Protein AF-A0A447JEY5-F1 (afdb_monomer)

Radius of gyration: 88.28 Å; Cα contacts (8 Å, |Δi|>4): 228; chains: 1; bounding box: 137×54×236 Å

Solvent-accessible surface area (backbone atoms only — not comparable to full-atom values): 22508 Å² total; per-residue (Å²): 111,78,73,55,55,55,51,53,52,48,51,55,48,51,41,50,52,52,53,51,53,56,50,55,51,56,51,42,66,71,71,69,75,80,60,79,70,52,61,62,52,50,44,55,50,51,53,52,51,48,54,56,46,54,61,57,48,68,78,42,72,93,42,80,90,49,54,66,63,53,52,51,41,52,53,51,50,42,42,57,62,38,87,86,36,50,58,49,57,52,51,53,50,55,50,52,52,49,53,53,52,52,51,50,52,52,50,53,54,49,53,51,52,50,50,53,51,49,54,51,51,54,50,52,50,50,52,49,51,53,53,49,51,53,50,50,52,51,51,50,54,55,53,50,51,52,53,52,51,52,52,53,50,50,52,50,50,52,50,48,45,46,55,60,47,44,46,59,56,48,49,51,50,50,53,54,50,50,52,41,53,53,38,45,75,72,68,43,78,84,66,80,62,76,70,57,77,91,50,71,70,20,51,50,34,49,52,51,47,52,51,53,52,51,51,54,51,52,50,53,50,51,54,49,52,52,50,52,50,50,52,53,51,51,50,52,51,54,51,49,54,50,49,52,52,51,50,46,49,48,53,48,62,74,42,39,68,60,51,50,48,66,47,46,51,47,49,53,52,33,53,51,28,53,52,52,20,52,54,24,50,78,70,69,36,56,70,62,16,52,55,32,46,54,54,31,52,53,39,52,55,50,50,50,52,53,53,52,51,54,53,60,68,63,50,78,83,66,87,78,62,80,62,38,85,30,55,50,57,60,41,52,51,56,26,49,58,77,37,43,76,61,32,64,78,32,61,42,44,81,46,70,69,90,74,83,48,76,43,62,35,54,61,70,61,52,28,54,53,46,34,53,53,52,51,50,56,53,69,74,37,89,62,65,31,76,46,77,56,86,86,83,90,84,82,84,79,83,92,81,82,77,81,134

Sequence (404 aa):
MQNEQQQVYTLARIENQIVDDLRDRLNELKSGNNDGMLVETHIRYLENLKKTADENIRALDDWPSTITLRQTIDELLEIGMVKNKMPDTMRDYVAAQKALLDASRAREATLGRFRTLLEAQLGSSHQQMQTFNQRLEQIVRVSGGLILVATLLALLLAWGLNHYFIRSRLVKRFTALNQAVVQIGLGRTDSTIPVYGRDELGRIARLLRHTLGQLNMQRRQLEQEVAERKEIEADLRAMQDELIQTAKLAVVGQTMTTLAHEINQPLNALSMYLFTAGRAIEQGQSGQARNTLTKAEGLINRIDAIIRSLRQFTRRAELETPLYPVDLRQTFVAAWELLAMRHQSRQGALSLPTDTVWVSGDEVRIQQVLVNVLANALDACSHDAAIAVTWQTQGRGAGGLYCR

Structure (mmCIF, N/CA/C/O backbone):
data_AF-A0A447JEY5-F1
#
_entry.id   AF-A0A447JEY5-F1
#
loop_
_atom_site.group_PDB
_atom_site.id
_atom_site.type_symbol
_atom_site.label_atom_id
_atom_site.label_alt_id
_atom_site.label_comp_id
_atom_site.label_asym_id
_atom_site.label_entity_id
_atom_site.label_seq_id
_atom_site.pdbx_PDB_ins_code
_atom_site.Cartn_x
_atom_site.Cartn_y
_atom_site.Cartn_z
_atom_site.occupancy
_atom_site.B_iso_or_equiv
_atom_site.auth_seq_id
_atom_site.auth_comp_id
_atom_site.auth_asym_id
_atom_site.auth_atom_id
_atom_site.pdbx_PDB_model_num
ATOM 1 N N . MET A 1 1 ? 64.378 18.469 -160.906 1.00 53.69 1 MET A N 1
ATOM 2 C CA . MET A 1 1 ? 63.462 17.317 -160.775 1.00 53.69 1 MET A CA 1
ATOM 3 C C . MET A 1 1 ? 63.929 16.331 -159.701 1.00 53.69 1 MET A C 1
ATOM 5 O O . MET A 1 1 ? 63.343 16.359 -158.634 1.00 53.69 1 MET A O 1
ATOM 9 N N . GLN A 1 2 ? 64.986 15.519 -159.882 1.00 58.12 2 GLN A N 1
ATOM 10 C CA . GLN A 1 2 ? 65.358 14.503 -158.865 1.00 58.12 2 GLN A CA 1
ATOM 11 C C . GLN A 1 2 ? 65.870 15.079 -157.525 1.00 58.12 2 GLN A C 1
ATOM 13 O O . GLN A 1 2 ? 65.494 14.580 -156.471 1.00 58.12 2 GLN A O 1
ATOM 18 N N . ASN A 1 3 ? 66.665 16.157 -157.549 1.00 61.38 3 ASN A N 1
ATOM 19 C CA . ASN A 1 3 ? 67.211 16.771 -156.325 1.00 61.38 3 ASN A CA 1
ATOM 20 C C . ASN A 1 3 ? 66.146 17.519 -155.487 1.00 61.38 3 ASN A C 1
ATOM 22 O O . ASN A 1 3 ? 66.248 17.596 -154.268 1.00 61.38 3 ASN A O 1
ATOM 26 N N . GLU A 1 4 ? 65.097 18.027 -156.138 1.00 61.97 4 GLU A N 1
ATOM 27 C CA . GLU A 1 4 ? 64.000 18.788 -155.517 1.00 61.97 4 GLU A CA 1
ATOM 28 C C . GLU A 1 4 ? 63.086 17.878 -154.679 1.00 61.97 4 GLU A C 1
ATOM 30 O O . GLU A 1 4 ? 62.807 18.162 -153.516 1.00 61.97 4 GLU A O 1
ATOM 35 N N . GLN A 1 5 ? 62.685 16.724 -155.227 1.00 67.69 5 GLN A N 1
ATOM 36 C CA . GLN A 1 5 ? 61.830 15.764 -154.517 1.00 67.69 5 GLN A CA 1
ATOM 37 C C . GLN A 1 5 ? 62.481 15.231 -153.234 1.00 67.69 5 GLN A C 1
ATOM 39 O O . GLN A 1 5 ? 61.794 15.012 -152.236 1.00 67.69 5 GLN A O 1
ATOM 44 N N . GL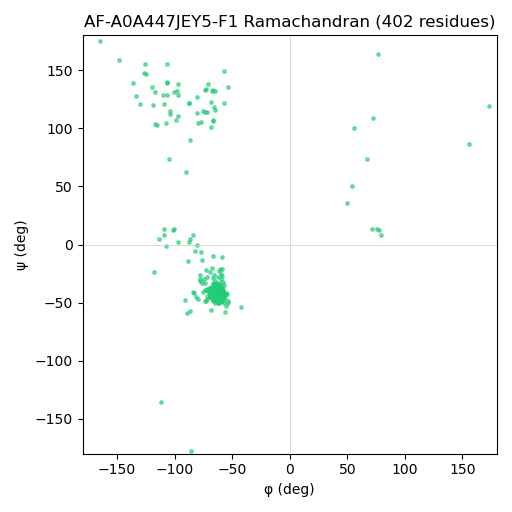N A 1 6 ? 63.804 15.049 -153.240 1.00 71.94 6 GLN A N 1
ATOM 45 C CA . GLN A 1 6 ? 64.536 14.555 -152.077 1.00 71.94 6 GLN A CA 1
ATOM 46 C C . GLN A 1 6 ? 64.562 15.583 -150.934 1.00 71.94 6 GLN A C 1
ATOM 48 O O . GLN A 1 6 ? 64.401 15.214 -149.768 1.00 71.94 6 GLN A O 1
ATOM 53 N N . GLN A 1 7 ? 64.710 16.872 -151.248 1.00 70.25 7 GLN A N 1
ATOM 54 C CA . GLN A 1 7 ? 64.705 17.933 -150.238 1.00 70.25 7 GLN A CA 1
ATOM 55 C C . GLN A 1 7 ? 63.296 18.205 -149.688 1.00 70.25 7 GLN A C 1
ATOM 57 O O . GLN A 1 7 ? 63.142 18.332 -148.475 1.00 70.25 7 GLN A O 1
ATOM 62 N N . VAL A 1 8 ? 62.256 18.175 -150.530 1.00 71.81 8 VAL A N 1
ATOM 63 C CA . VAL A 1 8 ? 60.852 18.280 -150.080 1.00 71.81 8 VAL A CA 1
ATOM 64 C C . VAL A 1 8 ? 60.471 17.123 -149.156 1.00 71.81 8 VAL A C 1
ATOM 66 O O . VAL A 1 8 ? 59.881 17.346 -148.101 1.00 71.81 8 VAL A O 1
ATOM 69 N N . TYR A 1 9 ? 60.862 15.891 -149.496 1.00 77.38 9 TYR A N 1
ATOM 70 C CA . TYR A 1 9 ? 60.647 14.733 -148.626 1.00 77.38 9 TYR A CA 1
ATOM 71 C C . TYR A 1 9 ? 61.371 14.881 -147.280 1.00 77.38 9 TYR A C 1
ATOM 73 O O . TYR A 1 9 ? 60.848 14.483 -146.240 1.00 77.38 9 TYR A O 1
ATOM 81 N N . THR A 1 10 ? 62.563 15.485 -147.285 1.00 76.25 10 THR A N 1
ATOM 82 C CA . THR A 1 10 ? 63.334 15.735 -146.060 1.00 76.25 10 THR A CA 1
ATOM 83 C C . THR A 1 10 ? 62.648 16.773 -145.172 1.00 76.25 10 THR A C 1
ATOM 85 O O . THR A 1 10 ? 62.502 16.522 -143.978 1.00 76.25 10 THR A O 1
ATOM 88 N N . LEU A 1 11 ? 62.150 17.885 -145.728 1.00 75.62 11 LEU A N 1
ATOM 89 C CA . LEU A 1 11 ? 61.369 18.859 -144.956 1.00 75.62 11 LEU A CA 1
ATOM 90 C C . LEU A 1 11 ? 60.062 18.262 -144.422 1.00 75.62 11 LEU A C 1
ATOM 92 O O . LEU A 1 11 ? 59.761 18.440 -143.249 1.00 75.62 11 LEU A O 1
ATOM 96 N N . ALA A 1 12 ? 59.313 17.517 -145.240 1.00 76.88 12 ALA A N 1
ATOM 97 C CA . ALA A 1 12 ? 58.063 16.885 -144.807 1.00 76.88 12 ALA A CA 1
ATOM 98 C C . ALA A 1 12 ? 58.309 15.851 -143.699 1.00 76.88 12 ALA A C 1
ATOM 100 O O . ALA A 1 12 ? 57.499 15.670 -142.790 1.00 76.88 12 ALA A O 1
ATOM 101 N N . ARG A 1 13 ? 59.461 15.174 -143.734 1.00 81.44 13 ARG A N 1
ATOM 102 C CA . ARG A 1 13 ? 59.895 14.311 -142.637 1.00 81.44 13 ARG A CA 1
ATOM 103 C C . ARG A 1 13 ? 60.188 15.114 -141.368 1.00 81.44 13 ARG A C 1
ATOM 105 O O . ARG A 1 13 ? 59.784 14.669 -140.301 1.00 81.44 13 ARG A O 1
ATOM 112 N N . ILE A 1 14 ? 60.866 16.259 -141.470 1.00 79.50 14 ILE A N 1
ATOM 113 C CA . ILE A 1 14 ? 61.145 17.129 -140.316 1.00 79.50 14 ILE A CA 1
ATOM 114 C C . ILE A 1 14 ? 59.842 17.686 -139.725 1.00 79.50 14 ILE A C 1
ATOM 116 O O . ILE A 1 14 ? 59.678 17.658 -138.511 1.00 79.50 14 ILE A O 1
ATOM 120 N N . GLU A 1 15 ? 58.891 18.115 -140.557 1.00 79.81 15 GLU A N 1
ATOM 121 C CA . GLU A 1 15 ? 57.557 18.545 -140.121 1.00 79.81 15 GLU A CA 1
ATOM 122 C C . GLU A 1 15 ? 56.861 17.451 -139.301 1.00 79.81 15 GLU A C 1
ATOM 124 O O . GLU A 1 15 ? 56.470 17.692 -138.160 1.00 79.81 15 GLU A O 1
ATOM 129 N N . ASN A 1 16 ? 56.774 16.227 -139.837 1.00 81.81 16 ASN A N 1
ATOM 130 C CA . ASN A 1 16 ? 56.171 15.105 -139.114 1.00 81.81 16 ASN A CA 1
ATOM 131 C C . ASN A 1 16 ? 56.908 14.809 -137.800 1.00 81.81 16 ASN A C 1
ATOM 133 O O . ASN A 1 16 ? 56.264 14.575 -136.783 1.00 81.81 16 ASN A O 1
ATOM 137 N N . GLN A 1 17 ? 58.244 14.889 -137.786 1.00 82.69 17 GLN A N 1
ATOM 138 C CA . GLN A 1 17 ? 59.026 14.717 -136.557 1.00 82.69 17 GLN A CA 1
ATOM 139 C C . GLN A 1 17 ? 58.706 15.778 -135.498 1.00 82.69 17 GLN A C 1
ATOM 141 O O . GLN A 1 17 ? 58.668 15.447 -134.316 1.00 82.69 17 GLN A O 1
ATOM 146 N N . ILE A 1 18 ? 58.469 17.030 -135.898 1.00 79.44 18 ILE A N 1
ATOM 147 C CA . ILE A 1 18 ? 58.069 18.101 -134.976 1.00 79.44 18 ILE A CA 1
ATOM 148 C C . ILE A 1 18 ? 56.653 17.839 -134.446 1.00 79.44 18 ILE A C 1
ATOM 150 O O . ILE A 1 18 ? 56.418 17.955 -133.246 1.00 79.44 18 ILE A O 1
ATOM 154 N N . VAL A 1 19 ? 55.710 17.461 -135.315 1.00 81.94 19 VAL A N 1
ATOM 155 C CA . VAL A 1 19 ? 54.323 17.168 -134.914 1.00 81.94 19 VAL A CA 1
ATOM 156 C C . VAL A 1 19 ? 54.255 15.994 -133.939 1.00 81.94 19 VAL A C 1
ATOM 158 O O . VAL A 1 19 ? 53.568 16.093 -132.919 1.00 81.94 19 VAL A O 1
ATOM 161 N N . ASP A 1 20 ? 54.962 14.902 -134.231 1.00 83.19 20 ASP A N 1
ATOM 162 C CA . ASP A 1 20 ? 54.976 13.707 -133.387 1.00 83.19 20 ASP A CA 1
ATOM 163 C C . ASP A 1 20 ? 55.583 14.010 -132.010 1.00 83.19 20 ASP A C 1
ATOM 165 O O . ASP A 1 20 ? 54.975 13.680 -130.993 1.00 83.19 20 ASP A O 1
ATOM 169 N N . ASP A 1 21 ? 56.709 14.732 -131.957 1.00 81.56 21 ASP A N 1
ATOM 170 C CA . ASP A 1 21 ? 57.358 15.121 -130.698 1.00 81.56 21 ASP A CA 1
ATOM 171 C C . ASP A 1 21 ? 56.458 16.029 -129.838 1.00 81.56 21 ASP A C 1
ATOM 173 O O . ASP A 1 21 ? 56.269 15.789 -128.641 1.00 81.56 21 ASP A O 1
ATOM 177 N N . LEU A 1 22 ? 55.813 17.030 -130.449 1.00 78.38 22 LEU A N 1
ATOM 178 C CA . LEU A 1 22 ? 54.858 17.900 -129.755 1.00 78.38 22 LEU A CA 1
ATOM 179 C C . LEU A 1 22 ? 53.648 17.116 -129.218 1.00 78.38 22 LEU A C 1
ATOM 181 O O . LEU A 1 22 ? 53.152 17.394 -128.120 1.00 78.38 22 LEU A O 1
ATOM 185 N N . ARG A 1 23 ? 53.156 16.129 -129.975 1.00 80.69 23 ARG A N 1
ATOM 186 C CA . ARG A 1 23 ? 51.986 15.323 -129.607 1.00 80.69 23 ARG A CA 1
ATOM 187 C C . ARG A 1 23 ? 52.291 14.333 -128.491 1.00 80.69 23 ARG A C 1
ATOM 189 O O . ARG A 1 23 ? 51.525 14.257 -127.525 1.00 80.69 23 ARG A O 1
ATOM 196 N N . ASP A 1 24 ? 53.377 13.580 -128.616 1.00 79.81 24 ASP A N 1
ATOM 197 C CA . ASP A 1 24 ? 53.803 12.621 -127.598 1.00 79.81 24 ASP A CA 1
ATOM 198 C C . ASP A 1 24 ? 54.031 13.333 -126.275 1.00 79.81 24 ASP A C 1
ATOM 200 O O . ASP A 1 24 ? 53.600 12.866 -125.215 1.00 79.81 24 ASP A O 1
ATOM 204 N N . ARG A 1 25 ? 54.573 14.548 -126.338 1.00 75.50 25 ARG A N 1
ATOM 205 C CA . ARG A 1 25 ? 54.864 15.276 -125.125 1.00 75.50 25 ARG A CA 1
ATOM 206 C C . ARG A 1 25 ? 53.637 15.842 -124.410 1.00 75.50 25 ARG A C 1
ATOM 208 O O . ARG A 1 25 ? 53.580 15.859 -123.174 1.00 75.50 25 ARG A O 1
ATOM 215 N N . LEU A 1 26 ? 52.614 16.235 -125.162 1.00 73.50 26 LEU A N 1
ATOM 216 C CA . LEU A 1 26 ? 51.311 16.565 -124.588 1.00 73.50 26 LEU A CA 1
ATOM 217 C C . LEU A 1 26 ? 50.690 15.350 -123.868 1.00 73.50 26 LEU A C 1
ATOM 219 O O . LEU A 1 26 ? 50.060 15.497 -122.818 1.00 73.50 26 LEU A O 1
ATOM 223 N N . ASN A 1 27 ? 50.890 14.140 -124.401 1.00 75.06 27 ASN A N 1
ATOM 224 C CA . ASN A 1 27 ? 50.388 12.909 -123.792 1.00 75.06 27 ASN A CA 1
ATOM 225 C C . ASN A 1 27 ? 51.155 12.527 -122.513 1.00 75.06 27 ASN A C 1
ATOM 227 O O . ASN A 1 27 ? 50.525 12.111 -121.538 1.00 75.06 27 ASN A O 1
ATOM 231 N N . GLU A 1 28 ? 52.476 12.719 -122.468 1.00 73.75 28 GLU A N 1
ATOM 232 C CA . GLU A 1 28 ? 53.291 12.486 -121.262 1.00 73.75 28 GLU A CA 1
ATOM 233 C C . GLU A 1 28 ? 52.928 13.433 -120.107 1.00 73.75 28 GLU A C 1
ATOM 235 O O . GLU A 1 28 ? 52.832 13.014 -118.953 1.00 73.75 28 GLU A O 1
ATOM 240 N N . LEU A 1 29 ? 52.620 14.703 -120.397 1.00 69.25 29 LEU A N 1
ATOM 241 C CA . LEU A 1 29 ? 52.084 15.630 -119.389 1.00 69.25 29 LEU A CA 1
ATOM 242 C C . LEU A 1 29 ? 50.792 15.123 -118.750 1.00 69.25 29 LEU A C 1
ATOM 244 O O . LEU A 1 29 ? 50.585 15.264 -117.542 1.00 69.25 29 LEU A O 1
ATOM 248 N N . LYS A 1 30 ? 49.921 14.516 -119.556 1.00 66.88 30 LYS A N 1
ATOM 249 C CA . LYS A 1 30 ? 48.639 13.988 -119.093 1.00 66.88 30 LYS A CA 1
ATOM 250 C C . LYS A 1 30 ? 48.793 12.698 -118.285 1.00 66.88 30 LYS A C 1
ATOM 252 O O . LYS A 1 30 ? 47.977 12.450 -117.400 1.00 66.88 30 LYS A O 1
ATOM 257 N N . SER A 1 31 ? 49.819 11.888 -118.555 1.00 65.56 31 SER A N 1
ATOM 258 C CA . SER A 1 31 ? 50.077 10.641 -117.819 1.00 65.56 31 SER A CA 1
ATOM 259 C C . SER A 1 31 ? 50.704 10.869 -116.435 1.00 65.56 31 SER A C 1
ATOM 261 O O . SER A 1 31 ? 50.796 9.931 -115.644 1.00 65.56 31 SER A O 1
ATOM 263 N N . GLY A 1 32 ? 51.057 12.118 -116.101 1.00 62.09 32 GLY A N 1
ATOM 264 C CA . GLY A 1 32 ? 51.439 12.537 -114.749 1.00 62.09 32 GLY A CA 1
ATOM 265 C C . GLY A 1 32 ? 52.861 12.153 -114.341 1.00 62.09 32 GLY A C 1
ATOM 266 O O . GLY A 1 32 ? 53.198 12.261 -113.163 1.00 62.09 32 GLY A O 1
ATOM 267 N N . ASN A 1 33 ? 53.689 11.724 -115.294 1.00 58.94 33 ASN A N 1
ATOM 268 C CA . ASN A 1 33 ? 55.048 11.256 -115.063 1.00 58.94 33 ASN A CA 1
ATOM 269 C C . ASN A 1 33 ? 56.053 12.327 -115.515 1.00 58.94 33 ASN A C 1
ATOM 271 O O . ASN A 1 33 ? 56.650 12.187 -116.574 1.00 58.94 33 ASN A O 1
ATOM 275 N N . ASN A 1 34 ? 56.199 13.430 -114.770 1.00 58.38 34 ASN A N 1
ATOM 276 C CA . ASN A 1 34 ? 57.035 14.548 -115.221 1.00 58.38 34 ASN A CA 1
ATOM 277 C C . ASN A 1 34 ? 58.041 15.041 -114.185 1.00 58.38 34 ASN A C 1
ATOM 279 O O . ASN A 1 34 ? 57.681 15.545 -113.122 1.00 58.38 34 ASN A O 1
ATOM 283 N N . ASP A 1 35 ? 59.310 14.977 -114.583 1.00 58.44 35 ASP A N 1
ATOM 284 C CA . ASP A 1 35 ? 60.411 15.717 -113.986 1.00 58.44 35 ASP A CA 1
ATOM 285 C C . ASP A 1 35 ? 60.666 16.990 -114.812 1.00 58.44 35 ASP A C 1
ATOM 287 O O . ASP A 1 35 ? 60.638 16.960 -116.045 1.00 58.44 35 ASP A O 1
ATOM 291 N N . GLY A 1 36 ? 60.916 18.128 -114.161 1.00 58.94 36 GLY A N 1
ATOM 292 C CA . GLY A 1 36 ? 61.118 19.421 -114.840 1.00 58.94 36 GLY A CA 1
ATOM 293 C C . GLY A 1 36 ? 62.294 19.417 -115.829 1.00 58.94 36 GLY A C 1
ATOM 294 O O . GLY A 1 36 ? 62.317 20.205 -116.774 1.00 58.94 36 GLY A O 1
ATOM 295 N N . MET A 1 37 ? 63.223 18.469 -115.664 1.00 58.91 37 MET A N 1
ATOM 296 C CA . MET A 1 37 ? 64.340 18.195 -116.575 1.00 58.91 37 MET A CA 1
ATOM 297 C C . MET A 1 37 ? 63.878 17.818 -117.995 1.00 58.91 37 MET A C 1
ATOM 299 O O . MET A 1 37 ? 64.589 18.057 -118.975 1.00 58.91 37 MET A O 1
ATOM 303 N N . LEU A 1 38 ? 62.665 17.281 -118.133 1.00 65.44 38 LEU A N 1
ATOM 304 C CA . LEU A 1 38 ? 62.131 16.863 -119.417 1.00 65.44 38 LEU A CA 1
ATOM 305 C C . LEU A 1 38 ? 61.814 18.077 -120.308 1.00 65.44 38 LEU A C 1
ATOM 307 O O . LEU A 1 38 ? 62.047 18.002 -121.516 1.00 65.44 38 LEU A O 1
ATOM 311 N N . VAL A 1 39 ? 61.277 19.182 -119.765 1.00 68.31 39 VAL A N 1
ATOM 312 C CA . VAL A 1 39 ? 60.859 20.360 -120.568 1.00 68.31 39 VAL A CA 1
ATOM 313 C C . VAL A 1 39 ? 62.066 20.995 -121.259 1.00 68.31 39 VAL A C 1
ATOM 315 O O . VAL A 1 39 ? 62.021 21.264 -122.455 1.00 68.31 39 VAL A O 1
ATOM 318 N N . GLU A 1 40 ? 63.176 21.133 -120.535 1.00 71.19 40 GLU A N 1
ATOM 319 C CA . GLU A 1 40 ? 64.432 21.665 -121.075 1.00 71.19 40 GLU A CA 1
ATOM 320 C C . GLU A 1 40 ? 65.034 20.753 -122.158 1.00 71.19 40 GLU A C 1
ATOM 322 O O . GLU A 1 40 ? 65.600 21.218 -123.146 1.00 71.19 40 GLU A O 1
ATOM 327 N N . THR A 1 41 ? 64.878 19.436 -121.996 1.00 72.06 41 THR A N 1
ATOM 328 C CA . THR A 1 41 ? 65.332 18.447 -122.985 1.00 72.06 41 THR A CA 1
ATOM 329 C C . THR A 1 41 ? 64.551 18.561 -124.299 1.00 72.06 41 THR A C 1
ATOM 331 O O . THR A 1 41 ? 65.145 18.483 -125.372 1.00 72.06 41 THR A O 1
ATOM 334 N N . HIS A 1 42 ? 63.240 18.804 -124.219 1.00 74.06 42 HIS A N 1
ATOM 335 C CA . HIS A 1 42 ? 62.360 18.968 -125.381 1.00 74.06 42 HIS A CA 1
ATOM 336 C C . HIS A 1 42 ? 62.685 20.239 -126.179 1.00 74.06 42 HIS A C 1
ATOM 338 O O . HIS A 1 42 ? 62.853 20.172 -127.394 1.00 74.06 42 HIS A O 1
ATOM 344 N N . ILE A 1 43 ? 62.895 21.371 -125.498 1.00 75.31 43 ILE A N 1
ATOM 345 C CA . ILE A 1 43 ? 63.306 22.627 -126.151 1.00 75.31 43 ILE A CA 1
ATOM 346 C C . ILE A 1 43 ? 64.603 22.417 -126.945 1.00 75.31 43 ILE A C 1
ATOM 348 O O . ILE A 1 43 ? 64.684 22.783 -128.115 1.00 75.31 43 ILE A O 1
ATOM 352 N N . ARG A 1 44 ? 65.595 21.748 -126.343 1.00 79.19 44 ARG A N 1
ATOM 353 C CA . ARG A 1 44 ? 66.882 21.467 -126.996 1.00 79.19 44 ARG A CA 1
ATOM 354 C C . ARG A 1 44 ? 66.750 20.560 -128.226 1.00 79.19 44 ARG A C 1
ATOM 356 O O . ARG A 1 44 ? 67.507 20.708 -129.183 1.00 79.19 44 ARG A O 1
ATOM 363 N N . TYR A 1 45 ? 65.822 19.604 -128.204 1.00 81.31 45 TYR A N 1
ATOM 364 C CA . TYR A 1 45 ? 65.560 18.730 -129.348 1.00 81.31 45 TYR A CA 1
ATOM 365 C C . TYR A 1 45 ? 64.920 19.501 -130.511 1.00 81.31 45 TYR A C 1
ATOM 367 O O . TYR A 1 45 ? 65.402 19.408 -131.643 1.00 81.31 45 TYR A O 1
ATOM 375 N N . LEU A 1 46 ? 63.918 20.338 -130.223 1.00 80.81 46 LEU A N 1
ATOM 376 C CA . LEU A 1 46 ? 63.297 21.214 -131.218 1.00 80.81 46 LEU A CA 1
ATOM 377 C C . LEU A 1 46 ? 64.287 22.233 -131.798 1.00 80.81 46 LEU A C 1
ATOM 379 O O . LEU A 1 46 ? 64.262 22.480 -133.001 1.00 80.81 46 LEU A O 1
ATOM 383 N N . GLU A 1 47 ? 65.218 22.763 -130.997 1.00 80.88 47 GLU A N 1
ATOM 384 C CA . GLU A 1 47 ? 66.294 23.636 -131.492 1.00 80.88 47 GLU A CA 1
ATOM 385 C C . GLU A 1 47 ? 67.197 22.928 -132.514 1.00 80.88 47 GLU A C 1
ATOM 387 O O . GLU A 1 47 ? 67.602 23.524 -133.516 1.00 80.88 47 GLU A O 1
ATOM 392 N N . ASN A 1 48 ? 67.499 21.644 -132.299 1.00 81.06 48 ASN A N 1
ATOM 393 C CA . ASN A 1 48 ? 68.290 20.853 -133.241 1.00 81.06 48 ASN A CA 1
ATOM 394 C C . ASN A 1 48 ? 67.510 20.562 -134.537 1.00 81.06 48 ASN A C 1
ATOM 396 O O . ASN A 1 48 ? 68.061 20.670 -135.639 1.00 81.06 48 ASN A O 1
ATOM 400 N N . LEU A 1 49 ? 66.214 20.249 -134.419 1.00 81.00 49 LEU A N 1
ATOM 401 C CA . LEU A 1 49 ? 65.331 20.080 -135.576 1.00 81.00 49 LEU A CA 1
ATOM 402 C C . LEU A 1 49 ? 65.198 21.378 -136.371 1.00 81.00 49 LEU A C 1
ATOM 404 O O . LEU A 1 49 ? 65.316 21.340 -137.592 1.00 81.00 49 LEU A O 1
ATOM 408 N N . LYS A 1 50 ? 65.060 22.525 -135.696 1.00 80.56 50 LYS A N 1
ATOM 409 C CA . LYS A 1 50 ? 65.067 23.846 -136.330 1.00 80.56 50 LYS A CA 1
ATOM 410 C C . LYS A 1 50 ? 66.348 24.077 -137.115 1.00 80.56 50 LYS A C 1
ATOM 412 O O . LYS A 1 50 ? 66.284 24.434 -138.283 1.00 80.56 50 LYS A O 1
ATOM 417 N N . LYS A 1 51 ? 67.512 23.844 -136.503 1.00 80.25 51 LYS A N 1
ATOM 418 C CA . LYS A 1 51 ? 68.800 24.020 -137.187 1.00 80.25 51 LYS A CA 1
ATOM 419 C C . LYS A 1 51 ? 68.879 23.166 -138.458 1.00 80.25 51 LYS A C 1
ATOM 421 O O . LYS A 1 51 ? 69.297 23.651 -139.504 1.00 80.25 51 LYS A O 1
ATOM 426 N N . THR A 1 52 ? 68.423 21.918 -138.369 1.00 78.00 52 THR A N 1
ATOM 427 C CA . THR A 1 52 ? 68.378 20.989 -139.507 1.00 78.00 52 THR A CA 1
ATOM 428 C C . THR A 1 52 ? 67.367 21.436 -140.573 1.00 78.00 52 THR A C 1
ATOM 430 O O . THR A 1 52 ? 67.621 21.294 -141.770 1.00 78.00 52 THR A O 1
ATOM 433 N N . ALA A 1 53 ? 66.221 21.989 -140.166 1.00 75.38 53 ALA A N 1
ATOM 434 C CA . ALA A 1 53 ? 65.226 22.557 -141.070 1.00 75.38 53 ALA A CA 1
ATOM 435 C C . ALA A 1 53 ? 65.789 23.780 -141.806 1.00 75.38 53 ALA A C 1
ATOM 437 O O . ALA A 1 53 ? 65.751 23.807 -143.033 1.00 75.38 53 ALA A O 1
ATOM 438 N N . ASP A 1 54 ? 66.382 24.732 -141.079 1.00 76.50 54 ASP A N 1
ATOM 439 C CA . ASP A 1 54 ? 66.972 25.966 -141.611 1.00 76.50 54 ASP A CA 1
ATOM 440 C C . ASP A 1 54 ? 68.058 25.673 -142.661 1.00 76.50 54 ASP A C 1
ATOM 442 O O . ASP A 1 54 ? 68.127 26.337 -143.696 1.00 76.50 54 ASP A O 1
ATOM 446 N N . GLU A 1 55 ? 68.905 24.666 -142.419 1.00 74.19 55 GLU A N 1
ATOM 447 C CA . GLU A 1 55 ? 69.944 24.230 -143.362 1.00 74.19 55 GLU A CA 1
ATOM 448 C C . GLU A 1 55 ? 69.347 23.699 -144.678 1.00 74.19 55 GLU A C 1
ATOM 450 O O . GLU A 1 55 ? 69.834 24.042 -145.757 1.00 74.19 55 GLU A O 1
ATOM 455 N N . ASN A 1 56 ? 68.265 22.916 -144.606 1.00 70.94 56 ASN A N 1
ATOM 456 C CA . ASN A 1 56 ? 67.596 22.360 -145.787 1.00 70.94 56 ASN A CA 1
ATOM 457 C C . ASN A 1 56 ? 66.704 23.385 -146.508 1.00 70.94 56 ASN A C 1
ATOM 459 O O . ASN A 1 56 ? 66.585 23.343 -147.731 1.00 70.94 56 ASN A O 1
ATOM 463 N N . ILE A 1 57 ? 66.113 24.325 -145.769 1.00 70.56 57 ILE A N 1
ATOM 464 C CA . ILE A 1 57 ? 65.285 25.417 -146.292 1.00 70.56 57 ILE A CA 1
ATOM 465 C C . ILE A 1 57 ? 66.106 26.356 -147.180 1.00 70.56 57 ILE A C 1
ATOM 467 O O . ILE A 1 57 ? 65.652 26.705 -148.268 1.00 70.56 57 ILE A O 1
ATOM 471 N N . ARG A 1 58 ? 67.333 26.715 -146.770 1.00 67.31 58 ARG A N 1
ATOM 472 C CA . ARG A 1 58 ? 68.220 27.588 -147.568 1.00 67.31 58 ARG A CA 1
ATOM 473 C C . ARG A 1 58 ? 68.544 27.016 -148.944 1.00 67.31 58 ARG A C 1
ATOM 475 O O . ARG A 1 58 ? 68.784 27.770 -149.878 1.00 67.31 58 ARG A O 1
ATOM 482 N N . ALA A 1 59 ? 68.565 25.691 -149.079 1.00 65.62 59 ALA A N 1
ATOM 483 C CA . ALA A 1 59 ? 68.827 25.035 -150.357 1.00 65.62 59 ALA A CA 1
ATOM 484 C C . ALA A 1 59 ? 67.621 25.070 -151.319 1.00 65.62 59 ALA A C 1
ATOM 486 O O . ALA A 1 59 ? 67.782 24.783 -152.504 1.00 65.62 59 ALA A O 1
ATOM 487 N N . LEU A 1 60 ? 66.434 25.429 -150.818 1.00 64.38 60 LEU A N 1
ATOM 488 C CA . LEU A 1 60 ? 65.156 25.415 -151.532 1.00 64.38 60 LEU A CA 1
ATOM 489 C C . LEU A 1 60 ? 64.561 26.816 -151.769 1.00 64.38 60 LEU A C 1
ATOM 491 O O . LEU A 1 60 ? 63.459 26.910 -152.304 1.00 64.38 60 LEU A O 1
ATOM 495 N N . ASP A 1 61 ? 65.266 27.897 -151.417 1.00 65.56 61 ASP A N 1
ATOM 496 C CA . ASP A 1 61 ? 64.732 29.269 -151.493 1.00 65.56 61 ASP A CA 1
ATOM 497 C C . ASP A 1 61 ? 64.286 29.699 -152.903 1.00 65.56 61 ASP A C 1
ATOM 499 O O . ASP A 1 61 ? 63.351 30.489 -153.035 1.00 65.56 61 ASP A O 1
ATOM 503 N N . ASP A 1 62 ? 64.873 29.115 -153.950 1.00 58.88 62 ASP A N 1
ATOM 504 C CA . ASP A 1 62 ? 64.525 29.392 -155.349 1.00 58.88 62 ASP A CA 1
ATOM 505 C C . ASP A 1 62 ? 63.260 28.648 -155.842 1.00 58.88 62 ASP A C 1
ATOM 507 O O . ASP A 1 62 ? 62.860 28.815 -156.997 1.00 58.88 62 ASP A O 1
ATOM 511 N N . TRP A 1 63 ? 62.608 27.831 -154.997 1.00 63.75 63 TRP A N 1
ATOM 512 C CA . TRP A 1 63 ? 61.489 26.955 -155.381 1.00 63.75 63 TRP A CA 1
ATOM 513 C C . TRP A 1 63 ? 60.169 27.360 -154.694 1.00 63.75 63 TRP A C 1
ATOM 515 O O . TRP A 1 63 ? 59.926 26.999 -153.536 1.00 63.75 63 TRP A O 1
ATOM 525 N N . PRO A 1 64 ? 59.245 28.041 -155.407 1.00 62.56 64 PRO A N 1
ATOM 526 C CA . PRO A 1 64 ? 57.984 28.531 -154.836 1.00 62.56 64 PRO A CA 1
ATOM 527 C C . PRO A 1 64 ? 57.055 27.434 -154.290 1.00 62.56 64 PRO A C 1
ATOM 529 O O . PRO A 1 64 ? 56.220 27.701 -153.429 1.00 62.56 64 PRO A O 1
ATOM 532 N N . SER A 1 65 ? 57.197 26.192 -154.765 1.00 59.22 65 SER A N 1
ATOM 533 C CA . SER A 1 65 ? 56.394 25.022 -154.374 1.00 59.22 65 SER A CA 1
ATOM 534 C C . SER A 1 65 ? 56.593 24.579 -152.916 1.00 59.22 65 SER A C 1
ATOM 536 O O . SER A 1 65 ? 55.826 23.753 -152.427 1.00 59.22 65 SER A O 1
ATOM 538 N N . THR A 1 66 ? 57.585 25.128 -152.206 1.00 68.81 66 THR A N 1
ATOM 539 C CA . THR A 1 66 ? 57.964 24.720 -150.837 1.00 68.81 66 THR A CA 1
ATOM 540 C C . THR A 1 66 ? 57.584 25.725 -149.741 1.00 68.81 66 THR A C 1
ATOM 542 O O . THR A 1 66 ? 57.779 25.451 -148.556 1.00 68.81 66 THR A O 1
ATOM 545 N N . ILE A 1 67 ? 56.976 26.862 -150.111 1.00 68.69 67 ILE A N 1
ATOM 546 C CA . ILE A 1 67 ? 56.633 27.964 -149.193 1.00 68.69 67 ILE A CA 1
ATOM 547 C C . ILE A 1 67 ? 55.692 27.509 -148.070 1.00 68.69 67 ILE A C 1
ATOM 549 O O . ILE A 1 67 ? 55.944 27.822 -146.910 1.00 68.69 67 ILE A O 1
ATOM 553 N N . THR A 1 68 ? 54.634 26.759 -148.395 1.00 72.88 68 THR A N 1
ATOM 554 C CA . THR A 1 68 ? 53.645 26.310 -147.400 1.00 72.88 68 THR A CA 1
ATOM 555 C C . THR A 1 68 ? 54.278 25.400 -146.356 1.00 72.88 68 THR A C 1
ATOM 557 O O . THR A 1 68 ? 54.078 25.611 -145.169 1.00 72.88 68 THR A O 1
ATOM 560 N N . LEU A 1 69 ? 55.100 24.443 -146.789 1.00 75.06 69 LEU A N 1
ATOM 561 C CA . LEU A 1 69 ? 55.755 23.493 -145.893 1.00 75.06 69 LEU A CA 1
ATOM 562 C C . LEU A 1 69 ? 56.731 24.194 -144.940 1.00 75.06 69 LEU A C 1
ATOM 564 O O . LEU A 1 69 ? 56.766 23.897 -143.750 1.00 75.06 69 LEU A O 1
ATOM 568 N N . ARG A 1 70 ? 57.480 25.175 -145.453 1.00 72.50 70 ARG A N 1
ATOM 569 C CA . ARG A 1 70 ? 58.347 26.028 -144.636 1.00 72.50 70 ARG A CA 1
ATOM 570 C C . ARG A 1 70 ? 57.552 26.828 -143.606 1.00 72.50 70 ARG A C 1
ATOM 572 O O . ARG A 1 70 ? 57.920 26.831 -142.439 1.00 72.50 70 ARG A O 1
ATOM 579 N N . GLN A 1 71 ? 56.449 27.449 -144.022 1.00 78.12 71 GLN A N 1
ATOM 580 C CA . GLN A 1 71 ? 55.596 28.229 -143.127 1.00 78.12 71 GLN A CA 1
ATOM 581 C C . GLN A 1 71 ? 54.971 27.356 -142.026 1.00 78.12 71 GLN A C 1
ATOM 583 O O . GLN A 1 71 ? 54.925 27.769 -140.872 1.00 78.12 71 GLN A O 1
ATOM 588 N N . THR A 1 72 ? 54.557 26.128 -142.350 1.00 78.50 72 THR A N 1
ATOM 589 C CA . THR A 1 72 ? 54.026 25.181 -141.360 1.00 78.50 72 THR A CA 1
ATOM 590 C C . THR A 1 72 ? 55.094 24.730 -140.363 1.00 78.50 72 THR A C 1
ATOM 592 O O . THR A 1 72 ? 54.826 24.695 -139.164 1.00 78.50 72 THR A O 1
ATOM 595 N N . ILE A 1 73 ? 56.318 24.442 -140.820 1.00 78.88 73 ILE A N 1
ATOM 596 C CA . ILE A 1 73 ? 57.439 24.121 -139.923 1.00 78.88 73 ILE A CA 1
ATOM 597 C C . ILE A 1 73 ? 57.739 25.300 -138.989 1.00 78.88 73 ILE A C 1
ATOM 599 O O . ILE A 1 73 ? 57.874 25.084 -137.786 1.00 78.88 73 ILE A O 1
ATOM 603 N N . ASP A 1 74 ? 57.786 26.530 -139.509 1.00 78.94 74 ASP A N 1
ATOM 604 C CA . ASP A 1 74 ? 58.018 27.728 -138.697 1.00 78.94 74 ASP A CA 1
ATOM 605 C C . ASP A 1 74 ? 56.920 27.926 -137.643 1.00 78.94 74 ASP A C 1
ATOM 607 O O . ASP A 1 74 ? 57.239 28.140 -136.476 1.00 78.94 74 ASP A O 1
ATOM 611 N N . GLU A 1 75 ? 55.639 27.784 -138.003 1.00 80.06 75 GLU A N 1
ATOM 612 C CA . GLU A 1 75 ? 54.514 27.900 -137.061 1.00 80.06 75 GLU A CA 1
ATOM 613 C C . GLU A 1 75 ? 54.551 26.817 -135.966 1.00 80.06 75 GLU A C 1
ATOM 615 O O . GLU A 1 75 ? 54.323 27.108 -134.785 1.00 80.06 75 GLU A O 1
ATOM 620 N N . LEU A 1 76 ? 54.879 25.570 -136.322 1.00 79.81 76 LEU A N 1
ATOM 621 C CA . LEU A 1 76 ? 54.998 24.462 -135.368 1.00 79.81 76 LEU A CA 1
ATOM 622 C C . LEU A 1 76 ? 56.173 24.658 -134.406 1.00 79.81 76 LEU A C 1
ATOM 624 O O . LEU A 1 76 ? 56.031 24.490 -133.191 1.00 79.81 76 LEU A O 1
ATOM 628 N N . LEU A 1 77 ? 57.324 25.062 -134.940 1.00 78.81 77 LEU A N 1
ATOM 629 C CA . LEU A 1 77 ? 58.501 25.413 -134.154 1.00 78.81 77 LEU A CA 1
ATOM 630 C C . LEU A 1 77 ? 58.230 26.626 -133.261 1.00 78.81 77 LEU A C 1
ATOM 632 O O . LEU A 1 77 ? 58.694 26.663 -132.121 1.00 78.81 77 LEU A O 1
ATOM 636 N N . GLU A 1 78 ? 57.431 27.585 -133.726 1.00 80.69 78 GLU A N 1
ATOM 637 C CA . GLU A 1 78 ? 57.008 28.722 -132.921 1.00 80.69 78 GLU A CA 1
ATOM 638 C C . GLU A 1 78 ? 56.184 28.258 -131.712 1.00 80.69 78 GLU A C 1
ATOM 640 O O . GLU A 1 78 ? 56.456 28.672 -130.589 1.00 80.69 78 GLU A O 1
ATOM 645 N N . ILE A 1 79 ? 55.209 27.366 -131.907 1.00 78.69 79 ILE A N 1
ATOM 646 C CA . ILE A 1 79 ? 54.386 26.799 -130.822 1.00 78.69 79 ILE A CA 1
ATOM 647 C C . ILE A 1 79 ? 55.235 26.027 -129.805 1.00 78.69 79 ILE A C 1
ATOM 649 O O . ILE A 1 79 ? 55.008 26.160 -128.596 1.00 78.69 79 ILE A O 1
ATOM 653 N N . GLY A 1 80 ? 56.205 25.250 -130.289 1.00 74.81 80 GLY A N 1
ATOM 654 C CA . GLY A 1 80 ? 57.061 24.400 -129.464 1.00 74.81 80 GLY A CA 1
ATOM 655 C C . GLY A 1 80 ? 58.187 25.130 -128.728 1.00 74.81 80 GLY A C 1
ATOM 656 O O . GLY A 1 80 ? 58.566 24.707 -127.639 1.00 74.81 80 GLY A O 1
ATOM 657 N N . MET A 1 81 ? 58.716 26.232 -129.275 1.00 72.44 81 MET A N 1
ATOM 658 C CA . MET A 1 81 ? 59.913 26.893 -128.727 1.00 72.44 81 MET A CA 1
ATOM 659 C C . MET A 1 81 ? 59.698 28.326 -128.240 1.00 72.44 81 MET A C 1
ATOM 661 O O . MET A 1 81 ? 60.483 28.800 -127.415 1.00 72.44 81 MET A O 1
ATOM 665 N N . VAL A 1 82 ? 58.685 29.057 -128.723 1.00 75.19 82 VAL A N 1
ATOM 666 C CA . VAL A 1 82 ? 58.533 30.465 -128.335 1.00 75.19 82 VAL A CA 1
ATOM 667 C C . VAL A 1 82 ? 58.055 30.588 -126.895 1.00 75.19 82 VAL A C 1
ATOM 669 O O . VAL A 1 82 ? 57.120 29.930 -126.430 1.00 75.19 82 VAL A O 1
ATOM 672 N N . LYS A 1 83 ? 58.732 31.489 -126.184 1.00 63.59 83 LYS A N 1
ATOM 673 C CA . LYS A 1 83 ? 58.399 31.905 -124.825 1.00 63.59 83 LYS A CA 1
ATOM 674 C C . LYS A 1 83 ? 56.936 32.365 -124.776 1.00 63.59 83 LYS A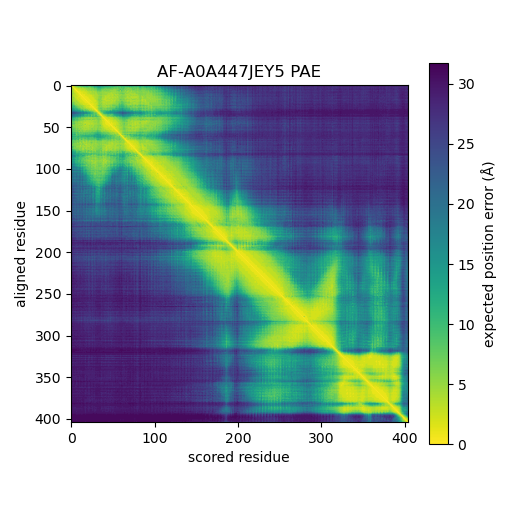 C 1
ATOM 676 O O . LYS A 1 83 ? 56.512 33.115 -125.651 1.00 63.59 83 LYS A O 1
ATOM 681 N N . ASN A 1 84 ? 56.186 31.951 -123.755 1.00 71.94 84 ASN A N 1
ATOM 682 C CA . ASN A 1 84 ? 54.740 32.166 -123.605 1.00 71.94 84 ASN A CA 1
ATOM 683 C C . ASN A 1 84 ? 53.816 31.280 -124.477 1.00 71.94 84 ASN A C 1
ATOM 685 O O . ASN A 1 84 ? 52.623 31.565 -124.581 1.00 71.94 84 ASN A O 1
ATOM 689 N N . LYS A 1 85 ? 54.341 30.210 -125.094 1.00 77.19 85 LYS A N 1
ATOM 690 C CA . LYS A 1 85 ? 53.540 29.149 -125.738 1.00 77.19 85 LYS A CA 1
ATOM 691 C C . LYS A 1 85 ? 53.661 27.828 -124.966 1.00 77.19 85 LYS A C 1
ATOM 693 O O . LYS A 1 85 ? 53.565 27.838 -123.738 1.00 77.19 85 LYS A O 1
ATOM 698 N N . MET A 1 86 ? 53.844 26.691 -125.645 1.00 76.75 86 MET A N 1
ATOM 699 C CA . MET A 1 86 ? 53.781 25.371 -125.011 1.00 76.75 86 MET A CA 1
ATOM 700 C C . MET A 1 86 ? 54.714 25.257 -123.785 1.00 76.75 86 MET A C 1
ATOM 702 O O . MET A 1 86 ? 54.197 24.941 -122.714 1.00 76.75 86 MET A O 1
ATOM 706 N N . PRO A 1 87 ? 56.015 25.607 -123.830 1.00 77.50 87 PRO A N 1
ATOM 707 C CA . PRO A 1 87 ? 56.938 25.323 -122.723 1.00 77.50 87 PRO A CA 1
ATOM 708 C C . PRO A 1 87 ? 56.564 25.939 -121.367 1.00 77.50 87 PRO A C 1
ATOM 710 O O . PRO A 1 87 ? 56.722 25.287 -120.333 1.00 77.50 87 PRO A O 1
ATOM 713 N N . ASP A 1 88 ? 56.045 27.171 -121.347 1.00 78.00 88 ASP A N 1
ATOM 714 C CA . ASP A 1 88 ? 55.634 27.831 -120.100 1.00 78.00 88 ASP A CA 1
ATOM 715 C C . ASP A 1 88 ? 54.375 27.187 -119.519 1.00 78.00 88 ASP A C 1
ATOM 717 O O . ASP A 1 88 ? 54.342 26.889 -118.328 1.00 78.00 88 ASP A O 1
ATOM 721 N N . THR A 1 89 ? 53.402 26.822 -120.361 1.00 77.75 89 THR A N 1
ATOM 722 C CA . THR A 1 89 ? 52.219 26.077 -119.898 1.00 77.75 89 THR A CA 1
ATOM 723 C C . THR A 1 89 ? 52.581 24.708 -119.316 1.00 77.75 89 THR A C 1
ATOM 725 O O . THR A 1 89 ? 51.970 24.273 -118.340 1.00 77.75 89 THR A O 1
ATOM 728 N N . MET A 1 90 ? 53.618 24.044 -119.848 1.00 75.00 90 MET A N 1
ATOM 729 C CA . MET A 1 90 ? 54.128 22.797 -119.268 1.00 75.00 90 MET A CA 1
ATOM 730 C C . MET A 1 90 ? 54.770 23.037 -117.899 1.00 75.00 90 MET A C 1
ATOM 732 O O . MET A 1 90 ? 54.541 22.260 -116.970 1.00 75.00 90 MET A O 1
ATOM 736 N N . ARG A 1 91 ? 55.570 24.104 -117.759 1.00 78.56 91 ARG A N 1
ATOM 737 C CA . ARG A 1 91 ? 56.189 24.481 -116.479 1.00 78.56 91 ARG A CA 1
ATOM 738 C C . ARG A 1 91 ? 55.137 24.819 -115.426 1.00 78.56 91 ARG A C 1
ATOM 740 O O . ARG A 1 91 ? 55.226 24.304 -114.312 1.00 78.56 91 ARG A O 1
ATOM 747 N N . ASP A 1 92 ? 54.126 25.601 -115.791 1.00 82.44 92 ASP A N 1
ATOM 748 C CA . ASP A 1 92 ? 53.020 25.975 -114.908 1.00 82.44 92 ASP A CA 1
ATOM 749 C C . ASP A 1 92 ? 52.204 24.751 -114.477 1.00 82.44 92 ASP A C 1
ATOM 751 O O . ASP A 1 92 ? 51.881 24.605 -113.297 1.00 82.44 92 ASP A O 1
ATOM 755 N N . TYR A 1 93 ? 51.935 23.821 -115.400 1.00 79.75 93 TYR A N 1
ATOM 756 C CA . TYR A 1 93 ? 51.244 22.569 -115.093 1.00 79.75 93 TYR A CA 1
ATOM 757 C C . TYR A 1 93 ? 52.029 21.701 -114.097 1.00 79.75 93 TYR A C 1
ATOM 759 O O . TYR A 1 93 ? 51.473 21.259 -113.088 1.00 79.75 93 TYR A O 1
ATOM 767 N N . VAL A 1 94 ? 53.333 21.498 -114.324 1.00 79.81 94 VAL A N 1
ATOM 768 C CA . VAL A 1 94 ? 54.195 20.720 -113.413 1.00 79.81 94 VAL A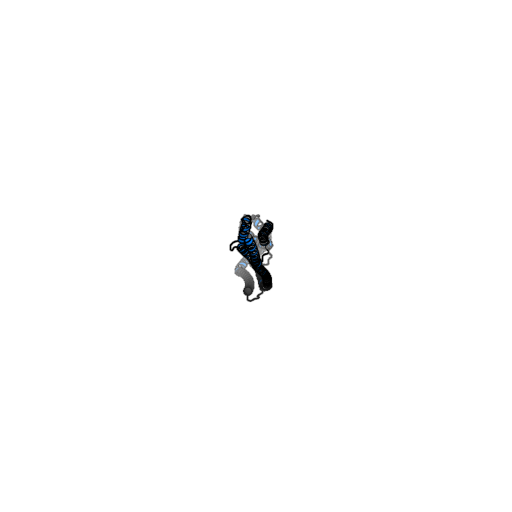 CA 1
ATOM 769 C C . VAL A 1 94 ? 54.300 21.396 -112.038 1.00 79.81 94 VAL A C 1
ATOM 771 O O . VAL A 1 94 ? 54.238 20.720 -111.007 1.00 79.81 94 VAL A O 1
ATOM 774 N N . ALA A 1 95 ? 54.401 22.728 -111.992 1.00 81.56 95 ALA A N 1
ATOM 775 C CA . ALA A 1 95 ? 54.427 23.487 -110.743 1.00 81.56 95 ALA A CA 1
ATOM 776 C C . ALA A 1 95 ? 53.105 23.368 -109.961 1.00 81.56 95 ALA A C 1
ATOM 778 O O . ALA A 1 95 ? 53.125 23.103 -108.755 1.00 81.56 95 ALA A O 1
ATOM 779 N N . ALA A 1 96 ? 51.960 23.492 -110.640 1.00 81.94 96 ALA A N 1
ATOM 780 C CA . ALA A 1 96 ? 50.639 23.329 -110.037 1.00 81.94 96 ALA A CA 1
ATOM 781 C C . ALA A 1 96 ? 50.421 21.903 -109.502 1.00 81.94 96 ALA A C 1
ATOM 783 O O . ALA A 1 96 ? 49.909 21.726 -108.394 1.00 81.94 96 ALA A O 1
ATOM 784 N N . GLN A 1 97 ? 50.866 20.880 -110.239 1.00 81.62 97 GLN A N 1
ATOM 785 C CA . GLN A 1 97 ? 50.772 19.482 -109.814 1.00 81.62 97 GLN A CA 1
ATOM 786 C C . GLN A 1 97 ? 51.621 19.203 -108.564 1.00 81.62 97 GLN A C 1
ATOM 788 O O . GLN A 1 97 ? 51.160 18.533 -107.636 1.00 81.62 97 GLN A O 1
ATOM 793 N N . LYS A 1 98 ? 52.836 19.759 -108.494 1.00 82.56 98 LYS A N 1
ATOM 794 C CA . LYS A 1 98 ? 53.697 19.655 -107.308 1.00 82.56 98 LYS A CA 1
ATOM 795 C C . LYS A 1 98 ? 53.064 20.328 -106.085 1.00 82.56 98 LYS A C 1
ATOM 797 O O . LYS A 1 98 ? 53.006 19.717 -105.020 1.00 82.56 98 LYS A O 1
ATOM 802 N N . ALA A 1 99 ? 52.521 21.536 -106.254 1.00 84.81 99 ALA A N 1
ATOM 803 C CA . ALA A 1 99 ? 51.829 22.255 -105.185 1.00 84.81 99 ALA A CA 1
ATOM 804 C C . ALA A 1 99 ? 50.604 21.483 -104.656 1.00 84.81 99 ALA A C 1
ATOM 806 O O . ALA A 1 99 ? 50.376 21.444 -103.446 1.00 84.81 99 ALA A O 1
ATOM 807 N N . LEU A 1 100 ? 49.848 20.817 -105.538 1.00 86.31 100 LEU A N 1
ATOM 808 C CA . LEU A 1 100 ? 48.724 19.958 -105.154 1.00 86.31 100 LEU A CA 1
ATOM 809 C C . LEU A 1 100 ? 49.185 18.762 -104.301 1.00 86.31 100 LEU A C 1
ATOM 811 O O . LEU A 1 100 ? 48.554 18.440 -103.292 1.00 86.31 100 LEU A O 1
ATOM 815 N N . LEU A 1 101 ? 50.290 18.115 -104.685 1.00 85.94 101 LEU A N 1
ATOM 816 C CA . LEU A 1 101 ? 50.839 16.967 -103.962 1.00 85.94 101 LEU A CA 1
ATOM 817 C C . LEU A 1 101 ? 51.322 17.365 -102.559 1.00 85.94 101 LEU A C 1
ATOM 819 O O . LEU A 1 101 ? 51.017 16.683 -101.577 1.00 85.94 101 LEU A O 1
ATOM 823 N N . ASP A 1 102 ? 52.025 18.494 -102.456 1.00 85.38 102 ASP A N 1
ATOM 824 C CA . ASP A 1 102 ? 52.505 19.033 -101.183 1.00 85.38 102 ASP A CA 1
ATOM 825 C C . ASP A 1 102 ? 51.335 19.457 -100.279 1.00 85.38 102 ASP A C 1
ATOM 827 O O . ASP A 1 102 ? 51.323 19.133 -99.087 1.00 85.38 102 ASP A O 1
ATOM 831 N N . ALA A 1 103 ? 50.294 20.083 -100.842 1.00 84.75 103 ALA A N 1
ATOM 832 C CA . ALA A 1 103 ? 49.066 20.408 -100.117 1.00 84.75 103 ALA A CA 1
ATOM 833 C C . ALA A 1 103 ? 48.331 19.149 -99.617 1.00 84.75 103 ALA A C 1
ATOM 835 O O . ALA A 1 103 ? 47.847 19.124 -98.482 1.00 84.75 103 ALA A O 1
ATOM 836 N N . SER A 1 104 ? 48.289 18.079 -100.420 1.00 86.31 104 SER A N 1
ATOM 837 C CA . SER A 1 104 ? 47.703 16.793 -100.018 1.00 86.31 104 SER A CA 1
ATOM 838 C C . SER A 1 104 ? 48.471 16.156 -98.856 1.00 86.31 104 SER A C 1
ATOM 840 O O . SER A 1 104 ? 47.865 15.754 -97.861 1.00 86.31 104 SER A O 1
ATOM 842 N N . ARG A 1 105 ? 49.810 16.141 -98.920 1.00 88.00 105 ARG A N 1
ATOM 843 C CA . ARG A 1 105 ? 50.665 15.646 -97.826 1.00 88.00 105 ARG A CA 1
ATOM 844 C C . ARG A 1 105 ? 50.489 16.463 -96.546 1.00 88.00 105 ARG A C 1
ATOM 846 O O . ARG A 1 105 ? 50.387 15.896 -95.458 1.00 88.00 105 ARG A O 1
ATOM 853 N N . ALA A 1 106 ? 50.407 17.790 -96.655 1.00 86.75 106 ALA A N 1
ATOM 854 C CA . ALA A 1 106 ? 50.174 18.669 -95.509 1.00 86.75 106 ALA A CA 1
ATOM 855 C C . ALA A 1 106 ? 48.799 18.424 -94.859 1.00 86.75 106 ALA A C 1
ATOM 857 O O . ALA A 1 106 ? 48.689 18.394 -93.626 1.00 86.75 106 ALA A O 1
ATOM 858 N N . ARG A 1 107 ? 47.757 18.194 -95.669 1.00 90.38 107 ARG A N 1
ATOM 859 C CA . ARG A 1 107 ? 46.419 17.816 -95.196 1.00 90.38 107 ARG A CA 1
ATOM 860 C C . ARG A 1 107 ? 46.451 16.494 -94.427 1.00 90.38 107 ARG A C 1
ATOM 862 O O . ARG A 1 107 ? 45.938 16.443 -93.310 1.00 90.38 107 ARG A O 1
ATOM 869 N N . GLU A 1 108 ? 47.072 15.453 -94.980 1.00 91.62 108 GLU A N 1
ATOM 870 C CA . GLU A 1 108 ? 47.195 14.147 -94.316 1.00 91.62 108 GLU A CA 1
ATOM 871 C C . GLU A 1 108 ? 47.973 14.240 -92.999 1.00 91.62 108 GLU A C 1
ATOM 873 O O . GLU A 1 108 ? 47.519 13.726 -91.977 1.00 91.62 108 GLU A O 1
ATOM 878 N N . ALA A 1 109 ? 49.086 14.978 -92.973 1.00 88.12 109 ALA A N 1
ATOM 879 C CA . ALA A 1 109 ? 49.869 15.187 -91.756 1.00 88.12 109 ALA A CA 1
ATOM 880 C C . ALA A 1 109 ? 49.090 15.950 -90.668 1.00 88.12 109 ALA A C 1
ATOM 882 O O . ALA A 1 109 ? 49.268 15.699 -89.473 1.00 88.12 109 ALA A O 1
ATOM 883 N N . THR A 1 110 ? 48.232 16.896 -91.061 1.00 87.38 110 THR A N 1
ATOM 884 C CA . THR A 1 110 ? 47.388 17.657 -90.126 1.00 87.38 110 THR A CA 1
ATOM 885 C C . THR A 1 110 ? 46.274 16.783 -89.556 1.00 87.38 110 THR A C 1
ATOM 887 O O . THR A 1 110 ? 46.066 16.773 -88.344 1.00 87.38 110 THR A O 1
ATOM 890 N N . LEU A 1 111 ? 45.608 15.988 -90.400 1.00 91.06 111 LEU A N 1
ATOM 891 C CA . LEU A 1 111 ? 44.590 15.029 -89.960 1.00 91.06 111 LEU A CA 1
ATOM 892 C C . LEU A 1 111 ? 45.183 13.937 -89.062 1.00 91.06 111 LEU A C 1
ATOM 894 O O . LEU A 1 111 ? 44.578 13.590 -88.050 1.00 91.06 111 LEU A O 1
ATOM 898 N N . GLY A 1 112 ? 46.387 13.451 -89.377 1.00 88.94 112 GLY A N 1
ATOM 899 C CA . GLY A 1 112 ? 47.121 12.510 -88.533 1.00 88.94 112 GLY A CA 1
ATOM 900 C C . GLY A 1 112 ? 47.412 13.084 -87.145 1.00 88.94 112 GLY A C 1
ATOM 901 O O . GLY A 1 112 ? 47.104 12.442 -86.145 1.00 88.94 112 GLY A O 1
ATOM 902 N N . ARG A 1 113 ? 47.918 14.326 -87.072 1.00 91.44 113 ARG A N 1
ATOM 903 C CA . ARG A 1 113 ? 48.142 15.036 -85.797 1.00 91.44 113 ARG A CA 1
ATOM 904 C C . ARG A 1 113 ? 46.852 15.268 -85.011 1.00 91.44 113 ARG A C 1
ATOM 906 O O . ARG A 1 113 ? 46.841 15.120 -83.794 1.00 91.44 113 ARG A O 1
ATOM 913 N N . PHE A 1 114 ? 45.763 15.626 -85.685 1.00 89.12 114 PHE A N 1
ATOM 914 C CA . PHE A 1 114 ? 44.474 15.816 -85.024 1.00 89.12 114 PHE A CA 1
ATOM 915 C C . PHE A 1 114 ? 43.940 14.502 -84.439 1.00 89.12 114 PHE A C 1
ATOM 917 O O . PHE A 1 114 ? 43.482 14.475 -83.298 1.00 89.12 114 PHE A O 1
ATOM 924 N N . ARG A 1 115 ? 44.058 13.398 -85.187 1.00 89.38 115 ARG A N 1
ATOM 925 C CA . ARG A 1 115 ? 43.651 12.068 -84.729 1.00 89.38 115 ARG A CA 1
ATOM 926 C C . ARG A 1 115 ? 44.451 11.608 -83.513 1.00 89.38 115 ARG A C 1
ATOM 928 O O . ARG A 1 115 ? 43.846 11.156 -82.547 1.00 89.38 115 ARG A O 1
ATOM 935 N N . THR A 1 116 ? 45.774 11.767 -83.521 1.00 89.81 116 THR A N 1
ATOM 936 C CA . THR A 1 116 ? 46.607 11.378 -82.372 1.00 89.81 116 THR A CA 1
ATOM 937 C C . THR A 1 116 ? 46.313 12.222 -81.133 1.00 89.81 116 THR A C 1
ATOM 939 O O . THR A 1 116 ? 46.246 11.675 -80.035 1.00 89.81 116 THR A O 1
ATOM 942 N N . LEU A 1 117 ? 46.068 13.530 -81.288 1.00 90.06 117 LEU A N 1
ATOM 943 C CA . LEU A 1 117 ? 45.644 14.393 -80.178 1.00 90.06 117 LEU A CA 1
ATOM 944 C C . LEU A 1 117 ? 44.280 13.980 -79.612 1.00 90.06 117 LEU A C 1
ATOM 946 O O . LEU A 1 117 ? 44.124 13.915 -78.394 1.00 90.06 117 LEU A O 1
ATOM 950 N N . LEU A 1 118 ? 43.307 13.666 -80.473 1.00 86.75 118 LEU A N 1
ATOM 951 C CA . LEU A 1 118 ? 41.998 13.170 -80.043 1.00 86.75 118 LEU A CA 1
ATOM 952 C C . LEU A 1 118 ? 42.106 11.839 -79.298 1.00 86.75 118 LEU A C 1
ATOM 954 O O . LEU A 1 118 ? 41.524 11.704 -78.224 1.00 86.75 118 LEU A O 1
ATOM 958 N N . GLU A 1 119 ? 42.853 10.872 -79.834 1.00 88.94 119 GLU A N 1
ATOM 959 C CA . GLU A 1 119 ? 43.049 9.561 -79.204 1.00 88.94 119 GLU A CA 1
ATOM 960 C C . GLU A 1 119 ? 43.763 9.695 -77.847 1.00 88.94 119 GLU A C 1
ATOM 962 O O . GLU A 1 119 ? 43.343 9.073 -76.870 1.00 88.94 119 GLU A O 1
ATOM 967 N N . ALA A 1 120 ? 44.766 10.572 -77.735 1.00 85.81 120 ALA A N 1
ATOM 968 C CA . ALA A 1 120 ? 45.440 10.858 -76.468 1.00 85.81 120 ALA A CA 1
ATOM 969 C C . ALA A 1 120 ? 44.513 11.535 -75.437 1.00 85.81 120 ALA A C 1
ATOM 971 O O . ALA A 1 120 ? 44.518 11.173 -74.254 1.00 85.81 120 ALA A O 1
ATOM 972 N N . GLN A 1 121 ? 43.683 12.492 -75.866 1.00 86.69 121 GLN A N 1
ATOM 973 C CA . GLN A 1 121 ? 42.739 13.186 -74.984 1.00 86.69 121 GLN A CA 1
ATOM 974 C C . GLN A 1 121 ? 41.606 12.261 -74.518 1.00 86.69 121 GLN A C 1
ATOM 976 O O . GLN A 1 121 ? 41.258 12.249 -73.338 1.00 86.69 121 GLN A O 1
ATOM 981 N N . LEU A 1 122 ? 41.050 11.449 -75.422 1.00 83.00 122 LEU A N 1
ATOM 982 C CA . LEU A 1 122 ? 40.030 10.453 -75.090 1.00 83.00 122 LEU A CA 1
ATOM 983 C C . LEU A 1 122 ? 40.596 9.367 -74.169 1.00 83.00 122 LEU A C 1
ATOM 985 O O . LEU A 1 122 ? 39.950 9.013 -73.184 1.00 83.00 122 LEU A O 1
ATOM 989 N N . GLY A 1 123 ? 41.812 8.884 -74.441 1.00 84.19 123 GLY A N 1
ATOM 990 C CA . GLY A 1 123 ? 42.486 7.885 -73.612 1.00 84.19 123 GLY A CA 1
ATOM 991 C C . GLY A 1 123 ? 42.752 8.386 -72.190 1.00 84.19 123 GLY A C 1
ATOM 992 O O . GLY A 1 123 ? 42.374 7.726 -71.220 1.00 84.19 123 GLY A O 1
ATOM 993 N N . SER A 1 124 ? 43.327 9.585 -72.053 1.00 86.12 124 SER A N 1
ATOM 994 C CA . SER A 1 124 ? 43.587 10.192 -70.739 1.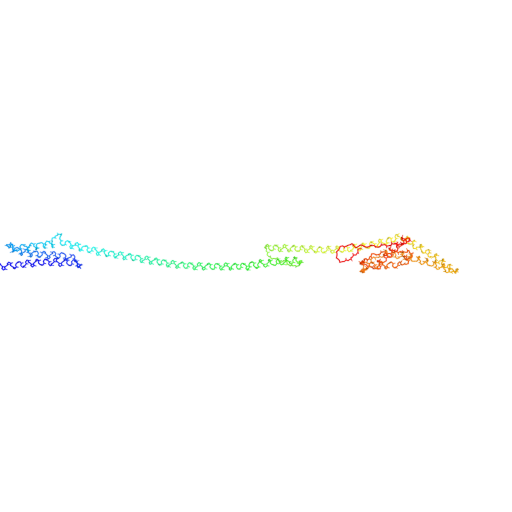00 86.12 124 SER A CA 1
ATOM 995 C C . SER A 1 124 ? 42.299 10.513 -69.974 1.00 86.12 124 SER A C 1
ATOM 997 O O . SER A 1 124 ? 42.225 10.242 -68.775 1.00 86.12 124 SER A O 1
ATOM 999 N N . SER A 1 125 ? 41.254 11.006 -70.649 1.00 82.31 125 SER A N 1
ATOM 1000 C CA . SER A 1 125 ? 39.942 11.247 -70.036 1.00 82.31 125 SER A CA 1
ATOM 1001 C C . SER A 1 125 ? 39.284 9.951 -69.555 1.00 82.31 125 SER A C 1
ATOM 1003 O O . SER A 1 125 ? 38.778 9.895 -68.433 1.00 82.31 125 SER A O 1
ATOM 1005 N N . HIS A 1 126 ? 39.348 8.875 -70.346 1.00 86.12 126 HIS A N 1
ATOM 1006 C CA . HIS A 1 126 ? 38.818 7.575 -69.942 1.00 86.12 126 HIS A CA 1
ATOM 1007 C C . HIS A 1 126 ? 39.549 7.029 -68.709 1.00 86.12 126 HIS A C 1
ATOM 1009 O O . HIS A 1 126 ? 38.913 6.570 -67.759 1.00 86.12 126 HIS A O 1
ATOM 1015 N N . GLN A 1 127 ? 40.877 7.153 -68.674 1.00 86.94 127 GLN A N 1
ATOM 1016 C CA . GLN A 1 127 ? 41.687 6.750 -67.526 1.00 86.94 127 GLN A CA 1
ATOM 1017 C C . GLN A 1 127 ? 41.386 7.600 -66.277 1.00 86.94 127 GLN A C 1
ATOM 1019 O O . GLN A 1 127 ? 41.277 7.067 -65.168 1.00 86.94 127 GLN A O 1
ATOM 1024 N N . GLN A 1 128 ? 41.182 8.911 -66.433 1.00 89.00 128 GLN A N 1
ATOM 1025 C CA . GLN A 1 128 ? 40.728 9.783 -65.344 1.00 89.00 128 GLN A CA 1
ATOM 1026 C C . GLN A 1 128 ? 39.350 9.367 -64.821 1.00 89.00 128 GLN A C 1
ATOM 1028 O O . GLN A 1 128 ? 39.156 9.285 -63.610 1.00 89.00 128 GLN A O 1
ATOM 1033 N N . MET A 1 129 ? 38.410 9.036 -65.705 1.00 87.00 129 MET A N 1
ATOM 1034 C CA . MET A 1 129 ? 37.070 8.610 -65.304 1.00 87.00 129 MET A CA 1
ATOM 1035 C C . MET A 1 129 ? 37.091 7.266 -64.562 1.00 87.00 129 MET A C 1
ATOM 1037 O O . MET A 1 129 ? 36.428 7.109 -63.538 1.00 87.00 129 MET A O 1
ATOM 1041 N N . GLN A 1 130 ? 37.893 6.303 -65.026 1.00 88.88 130 GLN A N 1
ATOM 1042 C CA . GLN A 1 130 ? 38.058 5.015 -64.346 1.00 88.88 130 GLN A CA 1
ATOM 1043 C C . GLN A 1 130 ? 38.677 5.180 -62.953 1.00 88.88 130 GLN A C 1
ATOM 1045 O O . GLN A 1 130 ? 38.164 4.626 -61.981 1.00 88.88 130 GLN A O 1
ATOM 1050 N N . THR A 1 131 ? 39.745 5.975 -62.835 1.00 88.56 131 THR A N 1
ATOM 1051 C CA . THR A 1 131 ? 40.388 6.234 -61.536 1.00 88.56 131 THR A CA 1
ATOM 1052 C C . THR A 1 131 ? 39.477 7.015 -60.589 1.00 88.56 131 THR A C 1
ATOM 1054 O O . THR A 1 131 ? 39.458 6.729 -59.392 1.00 88.56 131 THR A O 1
ATOM 1057 N N . PHE A 1 132 ? 38.673 7.952 -61.099 1.00 89.62 132 PHE A N 1
ATOM 1058 C CA . PHE A 1 132 ? 37.645 8.644 -60.322 1.00 89.62 132 PHE A CA 1
ATOM 1059 C C . PHE A 1 132 ? 36.578 7.677 -59.796 1.00 89.62 132 PHE A C 1
ATOM 1061 O O . PHE A 1 132 ? 36.305 7.672 -58.595 1.00 89.62 132 PHE A O 1
ATOM 1068 N N . ASN A 1 133 ? 36.038 6.807 -60.656 1.00 89.44 133 ASN A N 1
ATOM 1069 C CA . ASN A 1 133 ? 35.047 5.805 -60.257 1.00 89.44 133 ASN A CA 1
ATOM 1070 C C . ASN A 1 133 ? 35.601 4.831 -59.206 1.00 89.44 133 ASN A C 1
ATOM 1072 O O . ASN A 1 133 ? 34.930 4.562 -58.213 1.00 89.44 133 ASN A O 1
ATOM 1076 N N . GLN A 1 134 ? 36.842 4.360 -59.366 1.00 91.38 134 GLN A N 1
ATOM 1077 C CA . GLN A 1 134 ? 37.500 3.500 -58.373 1.00 91.38 134 GLN A CA 1
ATOM 1078 C C . GLN A 1 134 ? 37.687 4.210 -57.026 1.00 91.38 134 GLN A C 1
ATOM 1080 O O . GLN A 1 134 ? 37.418 3.630 -55.973 1.00 91.38 134 GLN A O 1
ATOM 1085 N N . ARG A 1 135 ? 38.109 5.484 -57.040 1.00 91.94 135 ARG A N 1
ATOM 1086 C CA . ARG A 1 135 ? 38.234 6.291 -55.816 1.00 91.94 135 ARG A CA 1
ATOM 1087 C C . ARG A 1 135 ? 36.884 6.486 -55.134 1.00 91.94 135 ARG A C 1
ATOM 1089 O O . ARG A 1 135 ? 36.811 6.344 -53.917 1.00 91.94 135 ARG A O 1
ATOM 1096 N N . LEU A 1 136 ? 35.826 6.776 -55.891 1.00 89.44 136 LEU A N 1
ATOM 1097 C CA . LEU A 1 136 ? 34.473 6.890 -55.348 1.00 89.44 136 LEU A CA 1
ATOM 1098 C C . LEU A 1 136 ? 34.016 5.588 -54.695 1.00 89.44 136 LEU A C 1
ATOM 1100 O O . LEU A 1 136 ? 33.530 5.615 -53.567 1.00 89.44 136 LEU A O 1
ATOM 1104 N N . GLU A 1 137 ? 34.210 4.451 -55.359 1.00 92.12 137 GLU A N 1
ATOM 1105 C CA . GLU A 1 137 ? 33.828 3.151 -54.812 1.00 92.12 137 GLU A CA 1
ATOM 1106 C C . GLU A 1 137 ? 34.570 2.848 -53.501 1.00 92.12 137 GLU A C 1
ATOM 1108 O O . GLU A 1 137 ? 33.962 2.418 -52.517 1.00 92.12 137 GLU A O 1
ATOM 1113 N N . GLN A 1 138 ? 35.872 3.140 -53.448 1.00 91.62 138 GLN A N 1
ATOM 1114 C CA . GLN A 1 138 ? 36.669 2.979 -52.236 1.00 91.62 138 GLN A CA 1
ATOM 1115 C C . GLN A 1 138 ? 36.192 3.902 -51.105 1.00 91.62 138 GLN A C 1
ATOM 1117 O O . GLN A 1 138 ? 36.030 3.442 -49.972 1.00 91.62 138 GLN A O 1
ATOM 1122 N N . ILE A 1 139 ? 35.920 5.178 -51.401 1.00 90.50 139 ILE A N 1
ATOM 1123 C CA . ILE A 1 139 ? 35.392 6.141 -50.424 1.00 90.50 139 ILE A CA 1
ATOM 1124 C C . ILE A 1 139 ? 34.049 5.652 -49.877 1.00 90.50 139 ILE A C 1
ATOM 1126 O O . ILE A 1 139 ? 33.863 5.633 -48.660 1.00 90.50 139 ILE A O 1
ATOM 1130 N N . VAL A 1 140 ? 33.130 5.207 -50.738 1.00 91.12 140 VAL A N 1
ATOM 1131 C CA . VAL A 1 140 ? 31.805 4.720 -50.323 1.00 91.12 140 VAL A CA 1
ATOM 1132 C C . VAL A 1 140 ? 31.919 3.474 -49.444 1.00 91.12 140 VAL A C 1
ATOM 1134 O O . VAL A 1 140 ? 31.276 3.422 -48.396 1.00 91.12 140 VAL A O 1
ATOM 1137 N N . ARG A 1 141 ? 32.767 2.498 -49.798 1.00 92.62 141 ARG A N 1
ATOM 1138 C CA . ARG A 1 141 ? 32.967 1.289 -48.977 1.00 92.62 141 ARG A CA 1
ATOM 1139 C C . ARG A 1 141 ? 33.539 1.615 -47.596 1.00 92.62 141 ARG A C 1
ATOM 1141 O O . ARG A 1 141 ? 33.033 1.110 -46.596 1.00 92.62 141 ARG A O 1
ATOM 1148 N N . VAL A 1 142 ? 34.564 2.469 -47.526 1.00 92.88 142 VAL A N 1
ATOM 1149 C CA . VAL A 1 142 ? 35.204 2.840 -46.251 1.00 92.88 142 VAL A CA 1
ATOM 1150 C C . VAL A 1 142 ? 34.252 3.653 -45.370 1.00 92.88 142 VAL A C 1
ATOM 1152 O O . VAL A 1 142 ? 34.074 3.334 -44.195 1.00 92.88 142 VAL A O 1
ATOM 1155 N N . SER A 1 143 ? 33.588 4.659 -45.944 1.00 90.25 143 SER A N 1
ATOM 1156 C CA . SER A 1 143 ? 32.628 5.507 -45.225 1.00 90.25 143 SER A CA 1
ATOM 1157 C C . SER A 1 143 ? 31.420 4.700 -44.745 1.00 90.25 143 SER A C 1
ATOM 1159 O O . SER A 1 143 ? 31.010 4.824 -43.593 1.00 90.25 143 SER A O 1
ATOM 1161 N N . GLY A 1 144 ? 30.880 3.822 -45.597 1.00 92.12 144 GLY A N 1
ATOM 1162 C CA . GLY A 1 144 ? 29.762 2.943 -45.254 1.00 92.12 144 GLY A CA 1
ATOM 1163 C C . GLY A 1 144 ? 30.105 1.965 -44.129 1.00 92.12 144 GLY A C 1
ATOM 1164 O O . GLY A 1 144 ? 29.321 1.808 -43.193 1.00 92.12 144 GLY A O 1
ATOM 1165 N N . GLY A 1 145 ? 31.304 1.370 -44.164 1.00 93.44 145 GLY A N 1
ATOM 1166 C CA . GLY A 1 145 ? 31.799 0.511 -43.086 1.00 93.44 145 GLY A CA 1
ATOM 1167 C C . GLY A 1 145 ? 31.915 1.248 -41.749 1.00 93.44 145 GLY A C 1
ATOM 1168 O O . GLY A 1 145 ? 31.450 0.745 -40.727 1.00 93.44 145 GLY A O 1
ATOM 1169 N N . LEU A 1 146 ? 32.459 2.469 -41.753 1.00 96.12 146 LEU A N 1
ATOM 1170 C CA . LEU A 1 146 ? 32.559 3.302 -40.550 1.00 96.12 146 LEU A CA 1
ATOM 1171 C C . LEU A 1 146 ? 31.184 3.646 -39.961 1.00 96.12 146 LEU A C 1
ATOM 1173 O O . LEU A 1 146 ? 31.001 3.546 -38.748 1.00 96.12 146 LEU A O 1
ATOM 1177 N N . ILE A 1 147 ? 30.206 4.000 -40.801 1.00 95.62 147 ILE A N 1
ATOM 1178 C CA . ILE A 1 147 ? 28.835 4.304 -40.357 1.00 95.62 147 ILE A CA 1
ATOM 1179 C C . ILE A 1 147 ? 28.174 3.064 -39.737 1.00 95.62 147 ILE A C 1
ATOM 1181 O O . ILE A 1 147 ? 27.546 3.163 -38.680 1.00 95.62 147 ILE A O 1
ATOM 1185 N N . LEU A 1 148 ? 28.339 1.885 -40.344 1.00 96.31 148 LEU A N 1
ATOM 1186 C CA . LEU A 1 148 ? 27.814 0.628 -39.798 1.00 96.31 148 LEU A CA 1
ATOM 1187 C C . LEU A 1 148 ? 28.427 0.293 -38.435 1.00 96.31 148 LEU A C 1
ATOM 1189 O O . LEU A 1 148 ? 27.709 -0.050 -37.498 1.00 96.31 148 LEU A O 1
ATOM 1193 N N . VAL A 1 149 ? 29.743 0.442 -38.286 1.00 96.69 149 VAL A N 1
ATOM 1194 C CA . VAL A 1 149 ? 30.411 0.207 -36.998 1.00 96.69 149 VAL A CA 1
ATOM 1195 C C . VAL A 1 149 ? 29.941 1.213 -35.947 1.00 96.69 149 VAL A C 1
ATOM 1197 O O . VAL A 1 149 ? 29.613 0.819 -34.828 1.00 96.69 149 VAL A O 1
ATOM 1200 N N . ALA A 1 150 ? 29.849 2.498 -36.297 1.00 97.00 150 ALA A N 1
ATOM 1201 C CA . ALA A 1 150 ? 29.395 3.539 -35.378 1.00 97.00 150 ALA A CA 1
ATOM 1202 C C . ALA A 1 150 ? 27.945 3.319 -34.915 1.00 97.00 150 ALA A C 1
ATOM 1204 O O . ALA A 1 150 ? 27.647 3.455 -33.728 1.00 97.00 150 ALA A O 1
ATOM 1205 N N . THR A 1 151 ? 27.048 2.932 -35.827 1.00 97.06 151 THR A N 1
ATOM 1206 C CA . THR A 1 151 ? 25.640 2.642 -35.502 1.00 97.06 151 THR A CA 1
ATOM 1207 C C . THR A 1 151 ? 25.496 1.401 -34.624 1.00 97.06 151 THR A C 1
ATOM 1209 O O . THR A 1 151 ? 24.771 1.446 -33.630 1.00 97.06 151 THR A O 1
ATOM 1212 N N . LEU A 1 152 ? 26.231 0.323 -34.911 1.00 97.31 152 LEU A N 1
ATOM 1213 C CA . LEU A 1 152 ? 26.254 -0.870 -34.058 1.00 97.31 152 LEU A CA 1
ATOM 1214 C C . LEU A 1 152 ? 26.797 -0.565 -32.658 1.00 97.31 152 LEU A C 1
ATOM 1216 O O . LEU A 1 152 ? 26.220 -1.006 -31.664 1.00 97.31 152 LEU A O 1
ATOM 1220 N N . LEU A 1 153 ? 27.867 0.225 -32.564 1.00 97.56 153 LEU A N 1
ATOM 1221 C CA . LEU A 1 153 ? 28.442 0.632 -31.285 1.00 97.56 153 LEU A CA 1
ATOM 1222 C C . LEU A 1 153 ? 27.468 1.506 -30.481 1.00 97.56 153 LEU A C 1
ATOM 1224 O O . LEU A 1 153 ? 27.300 1.289 -29.282 1.00 97.56 153 LEU A O 1
ATOM 1228 N N . ALA A 1 154 ? 26.771 2.440 -31.134 1.00 97.12 154 ALA A N 1
ATOM 1229 C CA . ALA A 1 154 ? 25.737 3.254 -30.499 1.00 97.12 154 ALA A CA 1
ATOM 1230 C C . ALA A 1 154 ? 24.573 2.397 -29.970 1.00 97.12 154 ALA A C 1
ATOM 1232 O O . ALA A 1 154 ? 24.132 2.597 -28.837 1.00 97.12 154 ALA A O 1
ATOM 1233 N N . LEU A 1 155 ? 24.113 1.407 -30.744 1.00 97.06 155 LEU A N 1
ATOM 1234 C CA . LEU A 1 155 ? 23.073 0.466 -30.314 1.00 97.06 155 LEU A CA 1
ATOM 1235 C C . LEU A 1 155 ? 23.528 -0.394 -29.129 1.00 97.06 155 LEU A C 1
ATOM 1237 O O . LEU A 1 155 ? 22.761 -0.588 -28.186 1.00 97.06 155 LEU A O 1
ATOM 1241 N N . LEU A 1 156 ? 24.775 -0.868 -29.139 1.00 96.50 156 LEU A N 1
ATOM 1242 C CA . LEU A 1 156 ? 25.348 -1.644 -28.039 1.00 96.50 156 LEU A CA 1
ATOM 1243 C C . LEU A 1 156 ? 25.445 -0.804 -26.762 1.00 96.50 156 LEU A C 1
ATOM 1245 O O . LEU A 1 156 ? 25.039 -1.263 -25.693 1.00 96.50 156 LEU A O 1
ATOM 1249 N N . LEU A 1 157 ? 25.919 0.440 -26.865 1.00 96.12 157 LEU A N 1
ATOM 1250 C CA . LEU A 1 157 ? 25.967 1.373 -25.738 1.00 96.12 157 LEU A CA 1
ATOM 1251 C C . LEU A 1 157 ? 24.566 1.687 -25.203 1.00 96.12 157 LEU A C 1
ATOM 1253 O O . LEU A 1 157 ? 24.364 1.663 -23.989 1.00 96.12 157 LEU A O 1
ATOM 1257 N N . ALA A 1 158 ? 23.588 1.924 -26.081 1.00 93.44 158 ALA A N 1
ATOM 1258 C CA . ALA A 1 158 ? 22.199 2.149 -25.688 1.00 93.44 158 ALA A CA 1
ATOM 1259 C C . ALA A 1 158 ? 21.608 0.925 -24.969 1.00 93.44 158 ALA A C 1
ATOM 1261 O O . ALA A 1 158 ? 20.977 1.064 -23.917 1.00 93.44 158 ALA A O 1
ATOM 1262 N N . TRP A 1 159 ? 21.860 -0.281 -25.486 1.00 94.56 159 TRP A N 1
ATOM 1263 C CA . TRP A 1 159 ? 21.452 -1.533 -24.853 1.00 94.56 159 TRP A CA 1
ATOM 1264 C C . TRP A 1 159 ? 22.106 -1.714 -23.477 1.00 94.56 159 TRP A C 1
ATOM 1266 O O . TRP A 1 159 ? 21.413 -2.008 -22.500 1.00 94.56 159 TRP A O 1
ATOM 1276 N N . GLY A 1 160 ? 23.414 -1.465 -23.375 1.00 92.06 160 GLY A N 1
ATOM 1277 C CA . GLY A 1 160 ? 24.167 -1.538 -22.125 1.00 92.06 160 GLY A CA 1
ATOM 1278 C C . GLY A 1 160 ? 23.671 -0.536 -21.082 1.00 92.06 160 GLY A C 1
ATOM 1279 O O . GLY A 1 160 ? 23.424 -0.911 -19.934 1.00 92.06 160 GLY A O 1
ATOM 1280 N N . LEU A 1 161 ? 23.440 0.719 -21.479 1.00 91.19 161 LEU A N 1
ATOM 1281 C CA . LEU A 1 161 ? 22.888 1.759 -20.610 1.00 91.19 161 LEU A CA 1
ATOM 1282 C C . LEU A 1 161 ? 21.487 1.375 -20.113 1.00 91.19 161 LEU A C 1
ATOM 1284 O O . LEU A 1 161 ? 21.205 1.451 -18.916 1.00 91.19 161 LEU A O 1
ATOM 1288 N N . ASN A 1 162 ? 20.618 0.902 -21.006 1.00 88.38 162 ASN A N 1
ATOM 1289 C CA . ASN A 1 162 ? 19.266 0.494 -20.642 1.00 88.38 162 ASN A CA 1
ATOM 1290 C C . ASN A 1 162 ? 19.266 -0.707 -19.678 1.00 88.38 162 ASN A C 1
ATOM 1292 O O . ASN A 1 162 ? 18.607 -0.692 -18.635 1.00 88.38 162 ASN A O 1
ATOM 1296 N N . HIS A 1 163 ? 20.042 -1.748 -19.982 1.00 87.75 163 HIS A N 1
ATOM 1297 C CA . HIS A 1 163 ? 20.049 -2.965 -19.177 1.00 87.75 163 HIS A CA 1
ATOM 1298 C C . HIS A 1 163 ? 20.750 -2.766 -17.827 1.00 87.75 163 HIS A C 1
ATOM 1300 O O . HIS A 1 163 ? 20.213 -3.129 -16.777 1.00 87.75 163 HIS A O 1
ATOM 1306 N N . TYR A 1 164 ? 21.943 -2.171 -17.835 1.00 86.69 164 TYR A N 1
ATOM 1307 C CA . TYR A 1 164 ? 22.773 -2.077 -16.641 1.00 86.69 164 TYR A CA 1
ATOM 1308 C C . TYR A 1 164 ? 22.401 -0.885 -15.758 1.00 86.69 164 TYR A C 1
ATOM 1310 O O . TYR A 1 164 ? 22.345 -1.014 -14.535 1.00 86.69 164 TYR A O 1
ATOM 1318 N N . PHE A 1 165 ? 22.110 0.275 -16.350 1.00 82.38 165 PHE A N 1
ATOM 1319 C CA . PHE A 1 165 ? 21.812 1.478 -15.578 1.00 82.38 165 PHE A CA 1
ATOM 1320 C C . PHE A 1 165 ? 20.320 1.580 -15.258 1.00 82.38 165 PHE A C 1
ATOM 1322 O O . PHE A 1 165 ? 19.948 1.572 -14.085 1.00 82.38 165 PHE A O 1
ATOM 1329 N N . ILE A 1 166 ? 19.449 1.610 -16.272 1.00 83.75 166 ILE A N 1
ATOM 1330 C CA . ILE A 1 166 ? 18.011 1.853 -16.064 1.00 83.75 166 ILE A CA 1
ATOM 1331 C C . ILE A 1 166 ? 17.362 0.672 -15.336 1.00 83.75 166 ILE A C 1
ATOM 1333 O O . ILE A 1 166 ? 16.791 0.838 -14.255 1.00 83.75 166 ILE A O 1
ATOM 1337 N N . ARG A 1 167 ? 17.475 -0.544 -15.878 1.00 80.94 167 ARG A N 1
ATOM 1338 C CA . ARG A 1 167 ? 16.772 -1.703 -15.311 1.00 80.94 167 ARG A CA 1
ATOM 1339 C C . ARG A 1 167 ? 17.323 -2.113 -13.945 1.00 80.94 167 ARG A C 1
ATOM 1341 O O . ARG A 1 167 ? 16.546 -2.367 -13.024 1.00 80.94 167 ARG A O 1
ATOM 1348 N N . SER A 1 168 ? 18.648 -2.170 -13.797 1.00 77.25 168 SER A N 1
ATOM 1349 C CA . SER A 1 168 ? 19.264 -2.627 -12.545 1.00 77.25 168 SER A CA 1
ATOM 1350 C C . SER A 1 168 ? 19.202 -1.579 -11.431 1.00 77.25 168 SER A C 1
ATOM 1352 O O . SER A 1 168 ? 18.906 -1.936 -10.290 1.00 77.25 168 SER A O 1
ATOM 1354 N N . ARG A 1 169 ? 19.440 -0.290 -11.732 1.00 77.75 169 ARG A N 1
ATOM 1355 C CA . ARG A 1 169 ? 19.464 0.758 -10.696 1.00 77.75 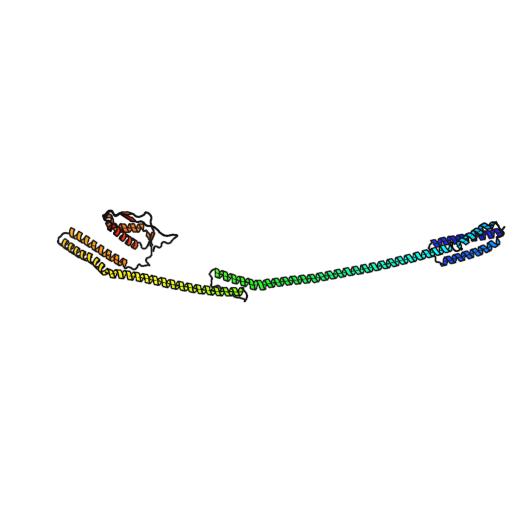169 ARG A CA 1
ATOM 1356 C C . ARG A 1 169 ? 18.105 1.405 -10.469 1.00 77.75 169 ARG A C 1
ATOM 1358 O O . ARG A 1 169 ? 17.719 1.543 -9.319 1.00 77.75 169 ARG A O 1
ATOM 1365 N N . LEU A 1 170 ? 17.382 1.812 -11.509 1.00 82.44 170 LEU A N 1
ATOM 1366 C CA . LEU A 1 170 ? 16.138 2.574 -11.339 1.00 82.44 170 LEU A CA 1
ATOM 1367 C C . LEU A 1 170 ? 14.929 1.661 -11.144 1.00 82.44 170 LEU A C 1
ATOM 1369 O O . LEU A 1 170 ? 14.267 1.745 -10.111 1.00 82.44 170 LEU A O 1
ATOM 1373 N N . VAL A 1 171 ? 14.671 0.752 -12.090 1.00 86.25 171 VAL A N 1
ATOM 1374 C CA . VAL A 1 171 ? 13.425 -0.037 -12.102 1.00 86.25 171 VAL A CA 1
ATOM 1375 C C . VAL A 1 171 ? 13.309 -0.916 -10.860 1.00 86.25 171 VAL A C 1
ATOM 1377 O O . VAL A 1 171 ? 12.307 -0.826 -10.159 1.00 86.25 171 VAL A O 1
ATOM 1380 N N . LYS A 1 172 ? 14.347 -1.700 -10.529 1.00 84.06 172 LYS A N 1
ATOM 1381 C CA . LYS A 1 172 ? 14.330 -2.568 -9.335 1.00 84.06 172 LYS A CA 1
ATOM 1382 C C . LYS A 1 172 ? 14.100 -1.789 -8.034 1.00 84.06 172 LYS A C 1
ATOM 1384 O O . LYS A 1 172 ? 13.336 -2.234 -7.177 1.00 84.06 172 LYS A O 1
ATOM 1389 N N . ARG A 1 173 ? 14.752 -0.630 -7.874 1.00 85.69 173 ARG A N 1
ATOM 1390 C CA . ARG A 1 173 ? 14.619 0.205 -6.665 1.00 85.69 173 ARG A CA 1
ATOM 1391 C C . ARG A 1 173 ? 13.232 0.835 -6.585 1.00 85.69 173 ARG A C 1
ATOM 1393 O O . ARG A 1 173 ? 12.633 0.828 -5.513 1.00 85.69 173 ARG A O 1
ATOM 1400 N N . PHE A 1 174 ? 12.700 1.300 -7.712 1.00 87.19 174 PHE A N 1
ATOM 1401 C CA . PHE A 1 174 ? 11.349 1.841 -7.790 1.00 87.19 174 PHE A CA 1
ATOM 1402 C C . PHE A 1 174 ? 10.289 0.783 -7.462 1.00 87.19 174 PHE A C 1
ATOM 1404 O O . PHE A 1 174 ? 9.416 1.033 -6.637 1.00 87.19 174 PHE A O 1
ATOM 1411 N N . THR A 1 175 ? 10.395 -0.425 -8.028 1.00 87.25 175 THR A N 1
ATOM 1412 C CA . THR A 1 175 ? 9.449 -1.515 -7.738 1.00 87.25 175 THR A CA 1
ATOM 1413 C C . THR A 1 175 ? 9.481 -1.936 -6.273 1.00 87.25 175 THR A C 1
ATOM 1415 O O . THR A 1 175 ? 8.423 -2.157 -5.691 1.00 87.25 175 THR A O 1
ATOM 1418 N N . ALA A 1 176 ? 10.667 -1.994 -5.655 1.00 86.56 176 ALA A N 1
ATOM 1419 C CA . ALA A 1 176 ? 10.802 -2.344 -4.242 1.00 86.56 176 ALA A CA 1
ATOM 1420 C C . ALA A 1 176 ? 10.205 -1.266 -3.319 1.00 86.56 176 ALA A C 1
ATOM 1422 O O . ALA A 1 176 ? 9.506 -1.589 -2.361 1.00 86.56 176 ALA A O 1
ATOM 1423 N N . LEU A 1 177 ? 10.435 0.016 -3.628 1.00 88.06 177 LEU A N 1
ATOM 1424 C CA . LEU A 1 177 ? 9.834 1.123 -2.884 1.00 88.06 177 LEU A CA 1
ATOM 1425 C C . LEU A 1 177 ? 8.307 1.136 -3.038 1.00 88.06 177 LEU A C 1
ATOM 1427 O O . LEU A 1 177 ? 7.600 1.279 -2.046 1.00 88.06 177 LEU A O 1
ATOM 1431 N N . ASN A 1 178 ? 7.798 0.933 -4.255 1.00 89.50 178 ASN A N 1
ATOM 1432 C CA . ASN A 1 178 ? 6.362 0.883 -4.517 1.00 89.50 178 ASN A CA 1
ATOM 1433 C C . ASN A 1 178 ? 5.688 -0.274 -3.761 1.00 89.50 178 ASN A C 1
ATOM 1435 O O . ASN A 1 178 ? 4.661 -0.081 -3.119 1.00 89.50 178 ASN A O 1
ATOM 1439 N N . GLN A 1 179 ? 6.297 -1.465 -3.761 1.00 88.38 179 GLN A N 1
ATOM 1440 C CA . GLN A 1 179 ? 5.796 -2.599 -2.979 1.00 88.38 179 GLN A CA 1
ATOM 1441 C C . GLN A 1 179 ? 5.751 -2.294 -1.477 1.00 88.38 179 GLN A C 1
ATOM 1443 O O . GLN A 1 179 ? 4.763 -2.637 -0.831 1.00 88.38 179 GLN A O 1
ATOM 1448 N N . ALA A 1 180 ? 6.766 -1.619 -0.929 1.00 87.31 180 ALA A N 1
ATOM 1449 C CA . ALA A 1 180 ? 6.754 -1.204 0.473 1.00 87.31 180 ALA A CA 1
ATOM 1450 C C . ALA A 1 180 ? 5.600 -0.226 0.767 1.00 87.31 180 ALA A C 1
ATOM 1452 O O . ALA A 1 180 ? 4.884 -0.402 1.747 1.00 87.31 180 ALA A O 1
ATOM 1453 N N . VAL A 1 181 ? 5.356 0.755 -0.109 1.00 87.62 181 VAL A N 1
ATOM 1454 C CA . VAL A 1 181 ? 4.232 1.700 0.034 1.00 87.62 181 VAL A CA 1
ATOM 1455 C C . VAL A 1 181 ? 2.879 0.984 -0.018 1.00 87.62 181 VAL A C 1
ATOM 1457 O O . VAL A 1 181 ? 2.018 1.250 0.818 1.00 87.62 181 VAL A O 1
ATOM 1460 N N . VAL A 1 182 ? 2.695 0.039 -0.945 1.00 89.25 182 VAL A N 1
ATOM 1461 C CA . VAL A 1 182 ? 1.459 -0.758 -1.037 1.00 89.25 182 VAL A CA 1
ATOM 1462 C C . VAL A 1 182 ? 1.238 -1.589 0.229 1.00 89.25 182 VAL A C 1
ATOM 1464 O O . VAL A 1 182 ? 0.119 -1.648 0.732 1.00 89.25 182 VAL A O 1
ATOM 1467 N N . GLN A 1 183 ? 2.287 -2.204 0.782 1.00 87.19 183 GLN A N 1
ATOM 1468 C CA . GLN A 1 183 ? 2.178 -2.968 2.030 1.00 87.19 183 GLN A CA 1
ATOM 1469 C C . GLN A 1 183 ? 1.769 -2.090 3.219 1.00 87.19 183 GLN A C 1
ATOM 1471 O O . GLN A 1 183 ? 0.891 -2.488 3.986 1.00 87.19 183 GLN A O 1
ATOM 1476 N N . ILE A 1 184 ? 2.330 -0.881 3.322 1.00 87.12 184 ILE A N 1
ATOM 1477 C CA . ILE A 1 184 ? 1.936 0.111 4.332 1.00 87.12 184 ILE A CA 1
ATOM 1478 C C . ILE A 1 184 ? 0.462 0.501 4.152 1.00 87.12 184 ILE A C 1
ATOM 1480 O O . ILE A 1 184 ? -0.283 0.533 5.129 1.00 87.12 184 ILE A O 1
ATOM 1484 N N . GLY A 1 185 ? 0.015 0.726 2.910 1.00 84.00 185 GLY A N 1
ATOM 1485 C CA . GLY A 1 185 ? -1.386 1.035 2.595 1.00 84.00 185 GLY A CA 1
ATOM 1486 C C . GLY A 1 185 ? -2.372 -0.082 2.960 1.00 84.00 185 GLY A C 1
ATOM 1487 O O . GLY A 1 185 ? -3.517 0.198 3.297 1.00 84.00 185 GLY A O 1
ATOM 1488 N N . LEU A 1 186 ? -1.923 -1.341 2.966 1.00 88.31 186 LEU A N 1
ATOM 1489 C CA . LEU A 1 186 ? -2.702 -2.502 3.419 1.00 88.31 186 LEU A CA 1
ATOM 1490 C C . LEU A 1 186 ? -2.651 -2.715 4.946 1.00 88.31 186 LEU A C 1
ATOM 1492 O O . LEU A 1 186 ? -3.098 -3.751 5.436 1.00 88.31 186 LEU A O 1
ATOM 1496 N N . GLY A 1 187 ? -2.082 -1.775 5.705 1.00 82.06 187 GLY A N 1
ATOM 1497 C CA . GLY A 1 187 ? -1.984 -1.845 7.165 1.00 82.06 187 GLY A CA 1
ATOM 1498 C C . GLY A 1 187 ? -0.859 -2.743 7.689 1.00 82.06 187 GLY A C 1
ATOM 1499 O O . GLY A 1 187 ? -0.775 -2.970 8.895 1.00 82.06 187 GLY A O 1
ATOM 1500 N N . ARG A 1 188 ? 0.030 -3.250 6.820 1.00 82.94 188 ARG A N 1
ATOM 1501 C CA . ARG A 1 188 ? 1.199 -4.045 7.229 1.00 82.94 188 ARG A CA 1
ATOM 1502 C C . ARG A 1 188 ? 2.365 -3.117 7.549 1.00 82.94 188 ARG A C 1
ATOM 1504 O O . ARG A 1 188 ? 3.165 -2.777 6.684 1.00 82.94 188 ARG A O 1
ATOM 1511 N N . THR A 1 189 ? 2.456 -2.706 8.807 1.00 74.88 189 THR A N 1
ATOM 1512 C CA . THR A 1 189 ? 3.436 -1.717 9.282 1.00 74.88 189 THR A CA 1
ATOM 1513 C C . THR A 1 189 ? 4.828 -2.279 9.590 1.00 74.88 189 THR A C 1
ATOM 1515 O O . THR A 1 189 ? 5.742 -1.500 9.856 1.00 74.88 189 THR A O 1
ATOM 1518 N N . ASP A 1 190 ? 5.011 -3.601 9.519 1.00 74.44 190 ASP A N 1
ATOM 1519 C CA . ASP A 1 190 ? 6.294 -4.283 9.776 1.00 74.44 190 ASP A CA 1
ATOM 1520 C C . ASP A 1 190 ? 7.190 -4.384 8.529 1.00 74.44 190 ASP A C 1
ATOM 1522 O O . ASP A 1 190 ? 8.280 -4.958 8.564 1.00 74.44 190 ASP A O 1
ATOM 1526 N N . SER A 1 191 ? 6.748 -3.832 7.396 1.00 74.38 191 SER A N 1
ATOM 1527 C CA . SER A 1 191 ? 7.503 -3.881 6.147 1.00 74.38 191 SER A CA 1
ATOM 1528 C C . SER A 1 191 ? 8.774 -3.029 6.230 1.00 74.38 191 SER A C 1
ATOM 1530 O O . SER A 1 191 ? 8.722 -1.814 6.439 1.00 74.38 191 SER A O 1
ATOM 1532 N N . THR A 1 192 ? 9.935 -3.640 5.994 1.00 78.38 192 THR A N 1
ATOM 1533 C CA . THR A 1 192 ? 11.208 -2.917 5.917 1.00 78.38 192 THR A CA 1
ATOM 1534 C C . THR A 1 192 ? 11.303 -2.139 4.608 1.00 78.38 192 THR A C 1
ATOM 1536 O O . THR A 1 192 ? 11.409 -2.736 3.539 1.00 78.38 192 THR A O 1
ATOM 1539 N N . ILE A 1 193 ? 11.324 -0.806 4.678 1.00 84.00 193 ILE A N 1
ATOM 1540 C CA . ILE A 1 193 ? 11.526 0.045 3.497 1.00 84.00 193 ILE A CA 1
ATOM 1541 C C . ILE A 1 193 ? 13.011 -0.004 3.093 1.00 84.00 193 ILE A C 1
ATOM 1543 O O . ILE A 1 193 ? 13.855 0.483 3.860 1.00 84.00 193 ILE A O 1
ATOM 1547 N N . PRO A 1 194 ? 13.370 -0.546 1.914 1.00 79.88 194 PRO A N 1
ATOM 1548 C CA . PRO A 1 194 ? 14.754 -0.589 1.459 1.00 79.88 194 PRO A CA 1
ATOM 1549 C C . PRO A 1 194 ? 15.275 0.829 1.195 1.00 79.88 194 PRO A C 1
ATOM 1551 O O . PRO A 1 194 ? 14.770 1.542 0.331 1.00 79.88 194 PRO A O 1
ATOM 1554 N N . VAL A 1 195 ? 16.306 1.246 1.934 1.00 78.50 195 VAL A N 1
ATOM 1555 C CA . VAL A 1 195 ? 16.977 2.536 1.726 1.00 78.50 195 VAL A CA 1
ATOM 1556 C C . VAL A 1 195 ? 18.337 2.259 1.109 1.00 78.50 195 VAL A C 1
ATOM 1558 O O . VAL A 1 195 ? 19.267 1.838 1.789 1.00 78.50 195 VAL A O 1
ATOM 1561 N N . TYR A 1 196 ? 18.445 2.524 -0.185 1.00 78.50 196 TYR A N 1
ATOM 1562 C CA . TYR A 1 196 ? 19.701 2.482 -0.926 1.00 78.50 196 TYR A CA 1
ATOM 1563 C C . TYR A 1 196 ? 19.888 3.820 -1.640 1.00 78.50 196 TYR A C 1
ATOM 1565 O O . TYR A 1 196 ? 18.894 4.483 -1.925 1.00 78.50 196 TYR A O 1
ATOM 1573 N N . GLY A 1 197 ? 21.132 4.196 -1.948 1.00 78.56 197 GLY A N 1
ATOM 1574 C CA . GLY A 1 197 ? 21.475 5.380 -2.747 1.00 78.56 197 GLY A CA 1
ATOM 1575 C C . GLY A 1 197 ? 21.379 6.739 -2.034 1.00 78.56 197 GLY A C 1
ATOM 1576 O O . GLY A 1 197 ? 20.796 6.892 -0.957 1.00 78.56 197 GLY A O 1
ATOM 1577 N N . ARG A 1 198 ? 22.011 7.746 -2.647 1.00 86.38 198 ARG A N 1
ATOM 1578 C CA . ARG A 1 198 ? 22.000 9.158 -2.211 1.00 86.38 198 ARG A CA 1
ATOM 1579 C C . ARG A 1 198 ? 21.180 10.065 -3.144 1.00 86.38 198 ARG A C 1
ATOM 1581 O O . ARG A 1 198 ? 21.275 11.277 -3.035 1.00 86.38 198 ARG A O 1
ATOM 1588 N N . ASP A 1 199 ? 20.390 9.465 -4.026 1.00 87.69 199 ASP A N 1
ATOM 1589 C CA . ASP A 1 199 ? 19.491 10.127 -4.975 1.00 87.69 199 ASP A CA 1
ATOM 1590 C C . ASP A 1 199 ? 18.119 10.448 -4.347 1.00 87.69 199 ASP A C 1
ATOM 1592 O O . ASP A 1 199 ? 17.864 10.189 -3.163 1.00 87.69 199 ASP A O 1
ATOM 1596 N N . GLU A 1 200 ? 17.219 11.008 -5.152 1.00 87.94 200 GLU A N 1
ATOM 1597 C CA . GLU A 1 200 ? 15.857 11.393 -4.783 1.00 87.94 200 GLU A CA 1
ATOM 1598 C C . GLU A 1 200 ? 15.047 10.191 -4.283 1.00 87.94 200 GLU A C 1
ATOM 1600 O O . GLU A 1 200 ? 14.350 10.299 -3.273 1.00 87.94 200 GLU A O 1
ATOM 1605 N N . LEU A 1 201 ? 15.202 9.019 -4.914 1.00 87.44 201 LEU A N 1
ATOM 1606 C CA . LEU A 1 201 ? 14.571 7.774 -4.459 1.00 87.44 201 LEU A CA 1
ATOM 1607 C C . LEU A 1 201 ? 15.060 7.379 -3.060 1.00 87.44 201 LEU A C 1
ATOM 1609 O O . LEU A 1 201 ? 14.255 7.021 -2.200 1.00 87.44 201 LEU A O 1
ATOM 1613 N N . GLY A 1 202 ? 16.366 7.491 -2.802 1.00 88.81 202 GLY A N 1
ATOM 1614 C CA . GLY A 1 202 ? 16.938 7.269 -1.476 1.00 88.81 202 GLY A CA 1
ATOM 1615 C C . GLY A 1 202 ? 16.429 8.270 -0.432 1.00 88.81 202 GLY A C 1
ATOM 1616 O O . GLY A 1 202 ? 16.170 7.889 0.712 1.00 88.81 202 GLY A O 1
ATOM 1617 N N . ARG A 1 203 ? 16.239 9.543 -0.809 1.00 91.12 203 ARG A N 1
ATOM 1618 C CA . ARG A 1 203 ? 15.659 10.572 0.073 1.00 91.12 203 ARG A CA 1
ATOM 1619 C C . ARG A 1 203 ? 14.205 10.254 0.430 1.00 91.12 203 ARG A C 1
ATOM 1621 O O . ARG A 1 203 ? 13.870 10.303 1.613 1.00 91.12 203 ARG A O 1
ATOM 1628 N N . ILE A 1 204 ? 13.381 9.885 -0.551 1.00 91.12 204 ILE A N 1
ATOM 1629 C CA . ILE A 1 204 ? 11.980 9.490 -0.335 1.00 91.12 204 ILE A CA 1
ATOM 1630 C C . ILE A 1 204 ? 11.914 8.261 0.574 1.00 91.12 204 ILE A C 1
ATOM 1632 O O . ILE A 1 204 ? 11.184 8.275 1.559 1.00 91.12 204 ILE A O 1
ATOM 1636 N N . ALA A 1 205 ? 12.728 7.234 0.314 1.00 90.62 205 ALA A N 1
ATOM 1637 C CA . ALA A 1 205 ? 12.758 6.026 1.135 1.00 90.62 205 ALA A CA 1
ATOM 1638 C C . ALA A 1 205 ? 13.130 6.319 2.604 1.00 90.62 205 ALA A C 1
ATOM 1640 O O . ALA A 1 205 ? 12.542 5.737 3.516 1.00 90.62 205 ALA A O 1
ATOM 1641 N N . ARG A 1 206 ? 14.073 7.243 2.858 1.00 91.81 206 ARG A N 1
ATOM 1642 C CA . ARG A 1 206 ? 14.416 7.688 4.224 1.00 91.81 206 ARG A CA 1
ATOM 1643 C C . ARG A 1 206 ? 13.262 8.418 4.905 1.00 91.81 206 ARG A C 1
ATOM 1645 O O . ARG A 1 206 ? 12.971 8.121 6.060 1.00 91.81 206 ARG A O 1
ATOM 1652 N N . LEU A 1 207 ? 12.614 9.347 4.201 1.00 91.38 207 LEU A N 1
ATOM 1653 C CA . LEU A 1 207 ? 11.472 10.093 4.733 1.00 91.38 207 LEU A CA 1
ATOM 1654 C C . LEU A 1 207 ? 10.298 9.156 5.049 1.00 91.38 207 LEU A C 1
ATOM 1656 O O . LEU A 1 207 ? 9.719 9.232 6.130 1.00 91.38 207 LEU A O 1
ATOM 1660 N N . LEU A 1 208 ? 9.999 8.225 4.142 1.00 90.12 208 LEU A N 1
ATOM 1661 C CA . LEU A 1 208 ? 8.967 7.206 4.327 1.00 90.12 208 LEU A CA 1
ATOM 1662 C C . LEU A 1 208 ? 9.276 6.318 5.542 1.00 90.12 208 LEU A C 1
ATOM 1664 O O . LEU A 1 208 ? 8.403 6.040 6.353 1.00 90.12 208 LEU A O 1
ATOM 1668 N N . ARG A 1 209 ? 10.540 5.912 5.719 1.00 89.69 209 ARG A N 1
ATOM 1669 C CA . ARG A 1 209 ? 10.959 5.125 6.888 1.00 89.69 209 ARG A CA 1
ATOM 1670 C C . ARG A 1 209 ? 10.783 5.900 8.191 1.00 89.69 209 ARG A C 1
ATOM 1672 O O . ARG A 1 209 ? 10.316 5.333 9.173 1.00 89.69 209 ARG A O 1
ATOM 1679 N N . HIS A 1 210 ? 11.167 7.174 8.205 1.00 90.62 210 HIS A N 1
ATOM 1680 C CA . HIS A 1 210 ? 11.028 8.019 9.387 1.00 90.62 210 HIS A CA 1
ATOM 1681 C C . HIS A 1 210 ? 9.554 8.219 9.768 1.00 90.62 210 HIS A C 1
ATOM 1683 O O . HIS A 1 210 ? 9.186 7.995 10.918 1.00 90.62 210 HIS A O 1
ATOM 1689 N N . THR A 1 211 ? 8.709 8.554 8.791 1.00 89.94 211 THR A N 1
ATOM 1690 C CA . THR A 1 211 ? 7.263 8.748 8.991 1.00 89.94 211 THR A CA 1
ATOM 1691 C C . THR A 1 211 ? 6.555 7.463 9.418 1.00 89.94 211 THR A C 1
ATOM 1693 O O . THR A 1 211 ? 5.763 7.502 10.354 1.00 89.94 211 THR A O 1
ATOM 1696 N N . LEU A 1 212 ? 6.888 6.308 8.828 1.00 89.88 212 LEU A N 1
ATOM 1697 C CA . LEU A 1 212 ? 6.361 5.013 9.277 1.00 89.88 212 LEU A CA 1
ATOM 1698 C C . LEU A 1 212 ? 6.760 4.711 10.731 1.00 89.88 212 LEU A C 1
ATOM 1700 O O . LEU A 1 212 ? 5.944 4.228 11.511 1.00 89.88 212 LEU A O 1
ATOM 1704 N N . GLY A 1 213 ? 7.998 5.040 11.117 1.00 89.75 213 GLY A N 1
ATOM 1705 C CA . GLY A 1 213 ? 8.457 4.926 12.502 1.00 89.75 213 GLY A CA 1
ATOM 1706 C C . GLY A 1 213 ? 7.649 5.799 13.468 1.00 89.75 213 GLY A C 1
ATOM 1707 O O . GLY A 1 213 ? 7.215 5.309 14.509 1.00 89.75 213 GLY A O 1
ATOM 1708 N N . GLN A 1 214 ? 7.396 7.060 13.104 1.00 91.56 214 GLN A N 1
ATOM 1709 C CA . GLN A 1 214 ? 6.570 7.979 13.896 1.00 91.56 214 GLN A CA 1
ATOM 1710 C C . GLN A 1 214 ? 5.121 7.494 14.022 1.00 91.56 214 GLN A C 1
ATOM 1712 O O . GLN A 1 214 ? 4.588 7.472 15.128 1.00 91.56 214 GLN A O 1
ATOM 1717 N N . LEU A 1 215 ? 4.510 7.043 12.923 1.00 89.69 215 LEU A N 1
ATOM 1718 C CA . LEU A 1 215 ? 3.149 6.498 12.926 1.00 89.69 215 LEU A CA 1
ATOM 1719 C C . LEU A 1 215 ? 3.033 5.264 13.825 1.00 89.69 215 LEU A C 1
ATOM 1721 O O . LEU A 1 215 ? 2.091 5.158 14.605 1.00 89.69 215 LEU A O 1
ATOM 1725 N N . ASN A 1 216 ? 4.007 4.353 13.768 1.00 89.44 216 ASN A N 1
ATOM 1726 C CA . ASN A 1 216 ? 4.022 3.168 14.626 1.00 89.44 216 ASN A CA 1
ATOM 1727 C C . ASN A 1 216 ? 4.180 3.528 16.110 1.00 89.44 216 ASN A C 1
ATOM 1729 O O . ASN A 1 216 ? 3.549 2.898 16.957 1.00 89.44 216 ASN A O 1
ATOM 1733 N N . MET A 1 217 ? 4.993 4.538 16.435 1.00 91.12 217 MET A N 1
ATOM 1734 C CA . MET A 1 217 ? 5.115 5.041 17.807 1.00 91.12 217 MET A CA 1
ATOM 1735 C C . MET A 1 217 ? 3.804 5.669 18.296 1.00 91.12 217 MET A C 1
ATOM 1737 O O . MET A 1 217 ? 3.326 5.290 19.361 1.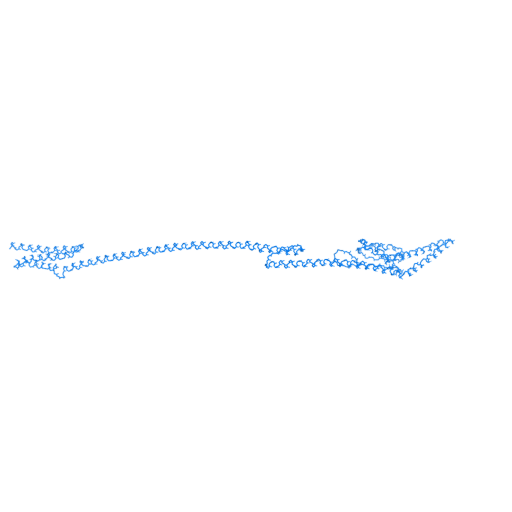00 91.12 217 MET A O 1
ATOM 1741 N N . GLN A 1 218 ? 3.188 6.550 17.502 1.00 92.31 218 GLN A N 1
ATOM 1742 C CA . GLN A 1 218 ? 1.905 7.179 17.839 1.00 92.31 218 GLN A CA 1
ATOM 1743 C C . GLN A 1 218 ? 0.788 6.151 18.006 1.00 92.31 218 GLN A C 1
ATOM 1745 O O . GLN A 1 218 ? 0.001 6.238 18.942 1.00 92.31 218 GLN A O 1
ATOM 1750 N N . ARG A 1 219 ? 0.736 5.144 17.129 1.00 90.56 219 ARG A N 1
ATOM 1751 C CA . ARG A 1 219 ? -0.238 4.059 17.232 1.00 90.56 219 ARG A CA 1
ATOM 1752 C C . ARG A 1 219 ? -0.085 3.294 18.545 1.00 90.56 219 ARG A C 1
ATOM 1754 O O . ARG A 1 219 ? -1.084 3.067 19.213 1.00 90.56 219 ARG A O 1
ATOM 1761 N N . ARG A 1 220 ? 1.142 2.927 18.931 1.00 92.06 220 ARG A N 1
ATOM 1762 C CA . ARG A 1 220 ? 1.394 2.230 20.205 1.00 92.06 220 ARG A CA 1
ATOM 1763 C C . ARG A 1 220 ? 1.017 3.085 21.413 1.00 92.06 220 ARG A C 1
ATOM 1765 O O . ARG A 1 220 ? 0.432 2.558 22.349 1.00 92.06 220 ARG A O 1
ATOM 1772 N N . GLN A 1 221 ? 1.318 4.384 21.379 1.00 95.00 221 GLN A N 1
ATOM 1773 C CA . GLN A 1 221 ? 0.902 5.319 22.429 1.00 95.00 221 GLN A CA 1
ATOM 1774 C C . GLN A 1 221 ? -0.622 5.389 22.536 1.00 95.00 221 GLN A C 1
ATOM 1776 O O . GLN A 1 221 ? -1.161 5.248 23.625 1.00 95.00 221 GLN A O 1
ATOM 1781 N N . LEU A 1 222 ? -1.322 5.515 21.406 1.00 94.69 222 LEU A N 1
ATOM 1782 C CA . LEU A 1 222 ? -2.781 5.539 21.390 1.00 94.69 222 LEU A CA 1
ATOM 1783 C C . LEU A 1 222 ? -3.382 4.217 21.890 1.00 94.69 222 LEU A C 1
ATOM 1785 O O . LEU A 1 222 ? -4.351 4.232 22.640 1.00 94.69 222 LEU A O 1
ATOM 1789 N N . GLU A 1 223 ? -2.817 3.073 21.498 1.00 94.12 223 GLU A N 1
ATOM 1790 C CA . GLU A 1 223 ? -3.247 1.758 21.990 1.00 94.12 223 GLU A CA 1
ATOM 1791 C C . GLU A 1 223 ? -3.072 1.643 23.516 1.00 94.12 223 GLU A C 1
ATOM 1793 O O . GLU A 1 223 ? -3.964 1.122 24.186 1.00 94.12 223 GLU A O 1
ATOM 1798 N N . GLN A 1 224 ? -1.981 2.182 24.073 1.00 95.88 224 GLN A N 1
ATOM 1799 C CA . GLN A 1 224 ? -1.763 2.259 25.522 1.00 95.88 224 GLN A CA 1
ATOM 1800 C C . GLN A 1 224 ? -2.754 3.204 26.212 1.00 95.88 224 GLN A C 1
ATOM 1802 O O . GLN A 1 224 ? -3.403 2.789 27.167 1.00 95.88 224 GLN A O 1
ATOM 1807 N N . GLU A 1 225 ? -2.942 4.425 25.703 1.00 96.00 225 GLU A N 1
ATOM 1808 C CA . GLU A 1 225 ? -3.906 5.387 26.257 1.00 96.00 225 GLU A CA 1
ATOM 1809 C C . GLU A 1 225 ? -5.338 4.838 26.233 1.00 96.00 225 GLU A C 1
ATOM 1811 O O . GLU A 1 225 ? -6.108 5.044 27.167 1.00 96.00 225 GLU A O 1
ATOM 1816 N N . VAL A 1 226 ? -5.723 4.128 25.168 1.00 96.62 226 VAL A N 1
ATOM 1817 C CA . VAL A 1 226 ? -7.043 3.493 25.071 1.00 96.62 226 VAL A CA 1
ATOM 1818 C C . VAL A 1 226 ? -7.183 2.358 26.084 1.00 96.62 226 VAL A C 1
ATOM 1820 O O . VAL A 1 226 ? -8.260 2.205 26.661 1.00 96.62 226 VAL A O 1
ATOM 1823 N N . ALA A 1 227 ? -6.135 1.560 26.299 1.00 95.94 227 ALA A N 1
ATOM 1824 C CA . ALA A 1 227 ? -6.150 0.501 27.304 1.00 95.94 227 ALA A CA 1
ATOM 1825 C C . ALA A 1 227 ? -6.296 1.079 28.721 1.00 95.94 227 ALA A C 1
ATOM 1827 O O . ALA A 1 227 ? -7.193 0.666 29.451 1.00 95.94 227 ALA A O 1
ATOM 1828 N N . GLU A 1 228 ? -5.499 2.093 29.056 1.00 96.12 228 GLU A N 1
ATOM 1829 C CA . GLU A 1 228 ? -5.552 2.790 30.345 1.00 96.12 228 GLU A CA 1
ATOM 1830 C C . GLU A 1 228 ? -6.917 3.454 30.572 1.00 96.12 228 GLU A C 1
ATOM 1832 O O . GLU A 1 228 ? -7.542 3.272 31.614 1.00 96.12 228 GLU A O 1
ATOM 1837 N N . ARG A 1 229 ? -7.455 4.154 29.563 1.00 95.50 229 ARG A N 1
ATOM 1838 C CA . ARG A 1 229 ? -8.799 4.747 29.650 1.00 95.50 229 ARG A CA 1
ATOM 1839 C C . ARG A 1 229 ? -9.881 3.705 29.907 1.00 95.50 229 ARG A C 1
ATOM 1841 O O . ARG A 1 229 ? -10.799 3.985 30.670 1.00 95.50 229 ARG A O 1
ATOM 1848 N N . LYS A 1 230 ? -9.801 2.530 29.275 1.00 94.56 230 LYS A N 1
ATOM 1849 C CA . LYS A 1 230 ? -10.768 1.444 29.502 1.00 94.56 230 LYS A CA 1
ATOM 1850 C C . LYS A 1 230 ? -10.684 0.890 30.919 1.00 94.56 230 LYS A C 1
ATOM 1852 O O . LYS A 1 230 ? -11.720 0.570 31.491 1.00 94.56 230 LYS A O 1
ATOM 1857 N N . GLU A 1 231 ? -9.480 0.777 31.469 1.00 95.69 231 GLU A N 1
ATOM 1858 C CA . GLU A 1 231 ? -9.268 0.336 32.848 1.00 95.69 231 GLU A CA 1
ATOM 1859 C C . GLU A 1 231 ? -9.850 1.347 33.844 1.00 95.69 231 GLU A C 1
ATOM 1861 O O . GLU A 1 231 ? -10.657 0.973 34.693 1.00 95.69 231 GLU A O 1
ATOM 1866 N N . ILE A 1 232 ? -9.557 2.639 33.659 1.00 95.38 232 ILE A N 1
ATOM 1867 C CA . ILE A 1 232 ? -10.118 3.725 34.478 1.00 95.38 232 ILE A CA 1
ATOM 1868 C C . ILE A 1 232 ? -11.648 3.772 34.366 1.00 95.38 232 ILE A C 1
ATOM 1870 O O . ILE A 1 232 ? -12.338 3.966 35.363 1.00 95.38 232 ILE A O 1
ATOM 1874 N N . GLU A 1 233 ? -12.209 3.598 33.166 1.00 93.62 233 GLU A N 1
ATOM 1875 C CA . GLU A 1 233 ? -13.663 3.576 32.980 1.00 93.62 233 GLU A CA 1
ATOM 1876 C C . GLU A 1 233 ? -14.312 2.386 33.704 1.00 93.62 233 GLU A C 1
ATOM 1878 O O . GLU A 1 233 ? -15.386 2.535 34.291 1.00 93.62 233 GLU A O 1
ATOM 1883 N N . ALA A 1 234 ? -13.672 1.214 33.682 1.00 92.25 234 ALA A N 1
ATOM 1884 C CA . ALA A 1 234 ? -14.149 0.039 34.402 1.00 92.25 234 ALA A CA 1
ATOM 1885 C C . ALA A 1 234 ? -14.109 0.251 35.924 1.00 92.25 234 ALA A C 1
ATOM 1887 O O . ALA A 1 234 ? -15.096 -0.045 36.601 1.00 92.25 234 ALA A O 1
ATOM 1888 N N . ASP A 1 235 ? -13.020 0.818 36.443 1.00 93.25 235 ASP A N 1
ATOM 1889 C CA . ASP A 1 235 ? -12.861 1.135 37.865 1.00 93.25 235 ASP A CA 1
ATOM 1890 C C . ASP A 1 235 ? -13.882 2.186 38.331 1.00 93.25 235 ASP A C 1
ATOM 1892 O O . ASP A 1 235 ? -14.595 1.990 39.317 1.00 93.25 235 ASP A O 1
ATOM 1896 N N . LEU A 1 236 ? -14.071 3.254 37.547 1.00 94.50 236 LEU A N 1
ATOM 1897 C CA . LEU A 1 236 ? -15.070 4.287 37.828 1.00 94.50 236 LEU A CA 1
ATOM 1898 C C . LEU A 1 236 ? -16.490 3.708 37.902 1.00 94.50 236 LEU A C 1
ATOM 1900 O O . LEU A 1 236 ? -17.258 4.075 38.794 1.00 94.50 236 LEU A O 1
ATOM 1904 N N . ARG A 1 237 ? -16.849 2.802 36.982 1.00 87.75 237 ARG A N 1
ATOM 1905 C CA . ARG A 1 237 ? -18.149 2.112 37.015 1.00 87.75 237 ARG A CA 1
ATOM 1906 C C . ARG A 1 237 ? -18.290 1.249 38.269 1.00 87.75 237 ARG A C 1
ATOM 1908 O O . ARG A 1 237 ? -19.326 1.316 38.925 1.00 87.75 237 ARG A O 1
ATOM 1915 N N . ALA A 1 238 ? -17.251 0.501 38.641 1.00 88.19 238 ALA A N 1
ATOM 1916 C CA . ALA A 1 238 ? -17.266 -0.328 39.845 1.00 88.19 238 ALA A CA 1
ATOM 1917 C C . ALA A 1 238 ? -17.449 0.509 41.126 1.00 88.19 238 ALA A C 1
ATOM 1919 O O . ALA A 1 238 ? -18.287 0.174 41.968 1.00 88.19 238 ALA A O 1
ATOM 1920 N N . MET A 1 239 ? -16.737 1.635 41.242 1.00 91.25 239 MET A N 1
ATOM 1921 C CA . MET A 1 239 ? -16.888 2.573 42.360 1.00 91.25 239 MET A CA 1
ATOM 1922 C C . MET A 1 239 ? -18.277 3.217 42.392 1.00 91.25 239 MET A C 1
ATOM 1924 O O . MET A 1 239 ? -18.868 3.370 43.461 1.00 91.25 239 MET A O 1
ATOM 1928 N N . GLN A 1 240 ? -18.833 3.586 41.233 1.00 89.50 240 GLN A N 1
ATOM 1929 C CA . GLN A 1 240 ? -20.187 4.135 41.153 1.00 89.50 240 GLN A CA 1
ATOM 1930 C C . GLN A 1 240 ? -21.228 3.135 41.675 1.00 89.50 240 GLN A C 1
ATOM 1932 O O . GLN A 1 240 ? -22.103 3.513 42.460 1.00 89.50 240 GLN A O 1
ATOM 1937 N N . ASP A 1 241 ? -21.112 1.862 41.299 1.00 85.69 241 ASP A N 1
ATOM 1938 C CA . ASP A 1 241 ? -22.001 0.802 41.777 1.00 85.69 241 ASP A CA 1
ATOM 1939 C C . ASP A 1 241 ? -21.873 0.581 43.293 1.00 85.69 241 ASP A C 1
ATOM 1941 O O . ASP A 1 241 ? -22.873 0.361 43.986 1.00 85.69 241 ASP A O 1
ATOM 1945 N N . GLU A 1 242 ? -20.659 0.676 43.839 1.00 88.00 242 GLU A N 1
ATOM 1946 C CA . GLU A 1 242 ? -20.411 0.606 45.282 1.00 88.00 242 GLU A CA 1
ATOM 1947 C C . GLU A 1 242 ? -21.013 1.801 46.039 1.00 88.00 242 GLU A C 1
ATOM 1949 O O . GLU A 1 242 ? -21.653 1.622 47.083 1.00 88.00 242 GLU A O 1
ATOM 1954 N N . LEU A 1 243 ? -20.895 3.015 45.494 1.00 90.00 243 LEU A N 1
ATOM 1955 C CA . LEU A 1 243 ? -21.512 4.215 46.064 1.00 90.00 243 LEU A CA 1
ATOM 1956 C C . LEU A 1 243 ? -23.039 4.119 46.066 1.00 90.00 243 LEU A C 1
ATOM 1958 O O . LEU A 1 243 ? -23.666 4.428 47.080 1.00 90.00 243 LEU A O 1
ATOM 1962 N N . ILE A 1 244 ? -23.647 3.646 44.974 1.00 87.31 244 ILE A N 1
ATOM 1963 C CA . ILE A 1 244 ? -25.098 3.415 44.906 1.00 87.31 244 ILE A CA 1
ATOM 1964 C C . ILE A 1 244 ? -25.524 2.405 45.976 1.00 87.31 244 ILE A C 1
ATOM 1966 O O . ILE A 1 244 ? -26.527 2.616 46.663 1.00 87.31 244 ILE A O 1
ATOM 1970 N N . GLN A 1 245 ? -24.768 1.321 46.149 1.00 84.62 245 GLN A N 1
ATOM 1971 C CA . GLN A 1 245 ? -25.060 0.311 47.163 1.00 84.62 245 GLN A CA 1
ATOM 1972 C C . GLN A 1 245 ? -24.964 0.884 48.585 1.00 84.62 245 GLN A C 1
ATOM 1974 O O . GLN A 1 245 ? -25.847 0.651 49.413 1.00 84.62 245 GLN A O 1
ATOM 1979 N N . THR A 1 246 ? -23.933 1.681 48.854 1.00 86.81 246 THR A N 1
ATOM 1980 C CA . THR A 1 246 ? -23.735 2.348 50.146 1.00 86.81 246 THR A CA 1
ATOM 1981 C C . THR A 1 246 ? -24.853 3.351 50.427 1.00 86.81 246 THR A C 1
ATOM 1983 O O . THR A 1 246 ? -25.408 3.369 51.525 1.00 86.81 246 THR A O 1
ATOM 1986 N N . ALA A 1 247 ? -25.263 4.129 49.420 1.00 85.00 247 ALA A N 1
ATOM 1987 C CA . ALA A 1 247 ? -26.377 5.064 49.527 1.00 85.00 247 ALA A CA 1
ATOM 1988 C C . ALA A 1 247 ? -27.704 4.346 49.832 1.00 85.00 247 ALA A C 1
ATOM 1990 O O . ALA A 1 247 ? -28.442 4.777 50.718 1.00 85.00 247 ALA A O 1
ATOM 1991 N N . LYS A 1 248 ? -27.990 3.215 49.168 1.00 82.69 248 LYS A N 1
ATOM 1992 C CA . LYS A 1 248 ? -29.169 2.381 49.466 1.00 82.69 248 LYS A CA 1
ATOM 1993 C C . LYS A 1 248 ? -29.177 1.905 50.920 1.00 82.69 248 LYS A C 1
ATOM 1995 O O . LYS A 1 248 ? -30.206 1.999 51.587 1.00 82.69 248 LYS A O 1
ATOM 2000 N N . LEU A 1 249 ? -28.038 1.429 51.425 1.00 84.88 249 LEU A N 1
ATOM 2001 C CA . LEU A 1 249 ? -27.905 0.979 52.814 1.00 84.88 249 LEU A CA 1
ATOM 2002 C C . LEU A 1 249 ? -28.052 2.132 53.815 1.00 84.88 249 LEU A C 1
ATOM 2004 O O . LEU A 1 249 ? -28.709 1.962 54.840 1.00 84.88 249 LEU A O 1
ATOM 2008 N N . ALA A 1 250 ? -27.507 3.311 53.509 1.00 84.81 250 ALA A N 1
ATOM 2009 C CA . ALA A 1 250 ? -27.650 4.499 54.346 1.00 84.81 250 ALA A CA 1
ATOM 2010 C C . ALA A 1 250 ? -29.111 4.968 54.443 1.00 84.81 250 ALA A C 1
ATOM 2012 O O . ALA A 1 250 ? -29.579 5.275 55.537 1.00 84.81 250 ALA A O 1
ATOM 2013 N N . VAL A 1 251 ? -29.859 4.965 53.330 1.00 84.69 251 VAL A N 1
ATOM 2014 C CA . VAL A 1 251 ? -31.301 5.284 53.321 1.00 84.69 251 VAL A CA 1
ATOM 2015 C C . VAL A 1 251 ? -32.085 4.303 54.189 1.00 84.69 251 VAL A C 1
ATOM 2017 O O . VAL A 1 251 ? -32.935 4.722 54.976 1.00 84.69 251 VAL A O 1
ATOM 2020 N N . VAL A 1 252 ? -31.775 3.007 54.098 1.00 82.88 252 VAL A N 1
ATOM 2021 C CA . VAL A 1 252 ? -32.371 2.000 54.985 1.00 82.88 252 VAL A CA 1
ATOM 2022 C C . VAL A 1 252 ? -32.029 2.294 56.440 1.00 82.88 252 VAL A C 1
ATOM 2024 O O . VAL A 1 252 ? -32.937 2.364 57.258 1.00 82.88 252 VAL A O 1
ATOM 2027 N N . GLY A 1 253 ? -30.758 2.557 56.758 1.00 81.81 253 GLY A N 1
ATOM 2028 C CA . GLY A 1 253 ? -30.314 2.947 58.099 1.00 81.81 253 GLY A CA 1
ATOM 2029 C C . GLY A 1 253 ? -31.074 4.155 58.655 1.00 81.81 253 GLY A C 1
ATOM 2030 O O . GLY A 1 253 ? -31.599 4.096 59.764 1.00 81.81 253 GLY A O 1
ATOM 2031 N N . GLN A 1 254 ? -31.206 5.219 57.861 1.00 82.94 254 GLN A N 1
ATOM 2032 C CA . GLN A 1 254 ? -31.900 6.452 58.244 1.00 82.94 254 GLN A CA 1
ATOM 2033 C C . GLN A 1 254 ? -33.400 6.236 58.484 1.00 82.94 254 GLN A C 1
ATOM 2035 O O . GLN A 1 254 ? -34.006 6.907 59.319 1.00 82.94 254 GLN A O 1
ATOM 2040 N N . THR A 1 255 ? -34.003 5.295 57.759 1.00 84.19 255 THR A N 1
ATOM 2041 C CA . THR A 1 255 ? -35.431 4.969 57.862 1.00 84.19 255 THR A CA 1
ATOM 2042 C C . THR A 1 255 ? -35.714 3.773 58.771 1.00 84.19 255 THR A C 1
ATOM 2044 O O . THR A 1 255 ? -36.881 3.433 58.966 1.00 84.19 255 THR A O 1
ATOM 2047 N N . MET A 1 256 ? -34.692 3.173 59.401 1.00 84.06 256 MET A N 1
ATOM 2048 C CA . MET A 1 256 ? -34.860 1.990 60.254 1.00 84.06 256 MET A CA 1
ATOM 2049 C C . MET A 1 256 ? -35.806 2.233 61.421 1.00 84.06 256 MET A C 1
ATOM 2051 O O . MET A 1 256 ? -36.584 1.347 61.752 1.00 84.06 256 MET A O 1
ATOM 2055 N N . THR A 1 257 ? -35.783 3.417 62.033 1.00 82.44 257 THR A N 1
ATOM 2056 C CA . THR A 1 257 ? -36.706 3.741 63.131 1.00 82.44 257 THR A CA 1
ATOM 2057 C C . THR A 1 257 ? -38.160 3.712 62.657 1.00 82.44 257 THR A C 1
ATOM 2059 O O . THR A 1 257 ? -39.017 3.140 63.330 1.00 82.44 257 THR A O 1
ATOM 2062 N N . THR A 1 258 ? -38.440 4.266 61.474 1.00 82.75 258 THR A N 1
ATOM 2063 C CA . THR A 1 258 ? -39.776 4.242 60.862 1.00 82.75 258 THR A CA 1
ATOM 2064 C C . THR A 1 258 ? -40.173 2.824 60.464 1.00 82.75 258 THR A C 1
ATOM 2066 O O . THR A 1 258 ? -41.266 2.390 60.807 1.00 82.75 258 THR A O 1
ATOM 2069 N N . LEU A 1 259 ? -39.274 2.063 59.830 1.00 83.19 259 LEU A N 1
ATOM 2070 C CA . LEU A 1 259 ? -39.516 0.666 59.449 1.00 83.19 259 LEU A CA 1
ATOM 2071 C C . LEU A 1 259 ? -39.754 -0.231 60.667 1.00 83.19 259 LEU A C 1
ATOM 2073 O O . LEU A 1 259 ? -40.675 -1.042 60.671 1.00 83.19 259 LEU A O 1
ATOM 2077 N N . ALA A 1 260 ? -38.966 -0.065 61.730 1.00 81.94 260 ALA A N 1
ATOM 2078 C CA . ALA A 1 260 ? -39.170 -0.766 62.990 1.00 81.94 260 ALA A CA 1
ATOM 2079 C C . ALA A 1 260 ? -40.543 -0.428 63.577 1.00 81.94 260 ALA A C 1
ATOM 2081 O O . ALA A 1 260 ? -41.226 -1.313 64.085 1.00 81.94 260 ALA A O 1
ATOM 2082 N N . HIS A 1 261 ? -40.986 0.827 63.470 1.00 82.06 261 HIS A N 1
ATOM 2083 C CA . HIS A 1 261 ? -42.326 1.216 63.893 1.00 82.06 261 HIS A CA 1
ATOM 2084 C C . HIS A 1 261 ? -43.419 0.573 63.020 1.00 82.06 261 HIS A C 1
ATOM 2086 O O . HIS A 1 261 ? -44.367 0.002 63.558 1.00 82.06 261 HIS A O 1
ATOM 2092 N N . GLU A 1 262 ? -43.258 0.572 61.696 1.00 82.44 262 GLU A N 1
ATOM 2093 C CA . GLU A 1 262 ? -44.184 -0.065 60.749 1.00 82.44 262 GLU A CA 1
ATOM 2094 C C . GLU A 1 262 ? -44.243 -1.593 60.866 1.00 82.44 262 GLU A C 1
ATOM 2096 O O . GLU A 1 262 ? -45.273 -2.178 60.541 1.00 82.44 262 GLU A O 1
ATOM 2101 N N . ILE A 1 263 ? -43.178 -2.247 61.342 1.00 85.75 263 ILE A N 1
ATOM 2102 C CA . ILE A 1 263 ? -43.146 -3.689 61.635 1.00 85.75 263 ILE A CA 1
ATOM 2103 C C . ILE A 1 263 ? -43.732 -3.978 63.023 1.00 85.75 263 ILE A C 1
ATOM 2105 O O . ILE A 1 263 ? -44.506 -4.922 63.185 1.00 85.75 263 ILE A O 1
ATOM 2109 N N . ASN A 1 264 ? -43.417 -3.157 64.027 1.00 84.94 264 ASN A N 1
ATOM 2110 C CA . ASN A 1 264 ? -43.916 -3.343 65.392 1.00 84.94 264 ASN A CA 1
ATOM 2111 C C . ASN A 1 264 ? -45.433 -3.126 65.494 1.00 84.94 264 ASN A C 1
ATOM 2113 O O . ASN A 1 264 ? -46.098 -3.812 66.268 1.00 84.94 264 ASN A O 1
ATOM 2117 N N . GLN A 1 265 ? -46.010 -2.219 64.700 1.00 83.44 265 GLN A N 1
ATOM 2118 C CA . GLN A 1 265 ? -47.459 -1.985 64.656 1.00 83.44 265 GLN A CA 1
ATOM 2119 C C . GLN A 1 265 ? -48.283 -3.257 64.337 1.00 83.44 265 GLN A C 1
ATOM 2121 O O . GLN A 1 265 ? -49.122 -3.641 65.160 1.00 83.44 265 GLN A O 1
ATOM 2126 N N . PRO A 1 266 ? -48.076 -3.950 63.199 1.00 85.44 266 PRO A N 1
ATOM 2127 C CA . PRO A 1 266 ? -48.779 -5.189 62.891 1.00 85.44 266 PRO A CA 1
ATOM 2128 C C . PRO A 1 266 ? -48.393 -6.333 63.837 1.00 85.44 266 PRO A C 1
ATOM 2130 O O . PRO A 1 266 ? -49.243 -7.170 64.108 1.00 85.44 266 PRO A O 1
ATOM 2133 N N . LEU A 1 267 ? -47.180 -6.360 64.403 1.00 86.81 267 LEU A N 1
ATOM 2134 C CA . LEU A 1 267 ? -46.783 -7.345 65.423 1.00 86.81 267 LEU A CA 1
ATOM 2135 C C . LEU A 1 267 ? -47.585 -7.208 66.726 1.00 86.81 267 LEU A C 1
ATOM 2137 O O . LEU A 1 267 ? -48.053 -8.201 67.287 1.00 86.81 267 LEU A O 1
ATOM 2141 N N . ASN A 1 268 ? -47.797 -5.976 67.187 1.00 87.38 268 ASN A N 1
ATOM 2142 C CA . ASN A 1 268 ? -48.625 -5.705 68.361 1.00 87.38 268 ASN A CA 1
ATOM 2143 C C . ASN A 1 268 ? -50.088 -6.087 68.102 1.00 87.38 268 ASN A C 1
ATOM 2145 O O . ASN A 1 268 ? -50.725 -6.736 68.935 1.00 87.38 268 ASN A O 1
ATOM 2149 N N . ALA A 1 269 ? -50.611 -5.747 66.919 1.00 87.75 269 ALA A N 1
ATOM 2150 C CA . ALA A 1 269 ? -51.953 -6.150 66.507 1.00 87.75 269 ALA A CA 1
ATOM 2151 C C . ALA A 1 269 ? -52.085 -7.678 66.365 1.00 87.75 269 ALA A C 1
ATOM 2153 O O . ALA A 1 269 ? -53.110 -8.242 66.746 1.00 87.75 269 ALA A O 1
ATOM 2154 N N . LEU A 1 270 ? -51.041 -8.361 65.886 1.00 91.25 270 LEU A N 1
ATOM 2155 C CA . LEU A 1 270 ? -50.984 -9.817 65.782 1.00 91.25 270 LEU A CA 1
ATOM 2156 C C . LEU A 1 270 ? -51.055 -10.472 67.163 1.00 91.25 270 LEU A C 1
ATOM 2158 O O . LEU A 1 270 ? -51.893 -11.344 67.371 1.00 91.25 270 LEU A O 1
ATOM 2162 N N . SER A 1 271 ? -50.247 -10.010 68.122 1.00 89.00 271 SER A N 1
ATOM 2163 C CA . SER A 1 271 ? -50.283 -10.493 69.510 1.00 89.00 271 SER A CA 1
ATOM 2164 C C . SER A 1 271 ? -51.678 -10.344 70.130 1.00 89.00 271 SER A C 1
ATOM 2166 O O . SER A 1 271 ? -52.189 -11.272 70.757 1.00 89.00 271 SER A O 1
ATOM 2168 N N . MET A 1 272 ? -52.344 -9.210 69.890 1.00 90.62 272 MET A N 1
ATOM 2169 C CA . MET A 1 272 ? -53.714 -8.966 70.348 1.00 90.62 272 MET A CA 1
ATOM 2170 C C . MET A 1 272 ? -54.739 -9.887 69.669 1.00 90.62 272 MET A C 1
ATOM 2172 O O . MET A 1 272 ? -55.641 -10.399 70.339 1.00 90.62 272 MET A O 1
ATOM 2176 N N . TYR A 1 273 ? -54.617 -10.135 68.361 1.00 90.69 273 TYR A N 1
ATOM 2177 C CA . TYR A 1 273 ? -55.499 -11.066 67.658 1.00 90.69 273 TYR A CA 1
ATOM 2178 C C . TYR A 1 273 ? -55.288 -12.511 68.110 1.00 90.69 273 TYR A C 1
ATOM 2180 O O . TYR A 1 273 ? -56.273 -13.214 68.319 1.00 90.69 273 TYR A O 1
ATOM 2188 N N . LEU A 1 274 ? -54.047 -12.945 68.339 1.00 91.12 274 LEU A N 1
ATOM 2189 C CA . LEU A 1 274 ? -53.755 -14.275 68.878 1.00 91.12 274 LEU A CA 1
ATOM 2190 C C . LEU A 1 274 ? -54.334 -14.452 70.289 1.00 91.12 274 LEU A C 1
ATOM 2192 O O . LEU A 1 274 ? -54.978 -15.464 70.559 1.00 91.12 274 LEU A O 1
ATOM 2196 N N . PHE A 1 275 ? -54.201 -13.444 71.157 1.00 91.44 275 PHE A N 1
ATOM 2197 C CA . PHE A 1 275 ? -54.821 -13.442 72.486 1.00 91.44 275 PHE A CA 1
ATOM 2198 C C . PHE A 1 275 ? -56.355 -13.521 72.410 1.00 91.44 275 PHE A C 1
ATOM 2200 O O . PHE A 1 275 ? -56.986 -14.323 73.098 1.00 91.44 275 PHE A O 1
ATOM 2207 N N . THR A 1 276 ? -56.964 -12.7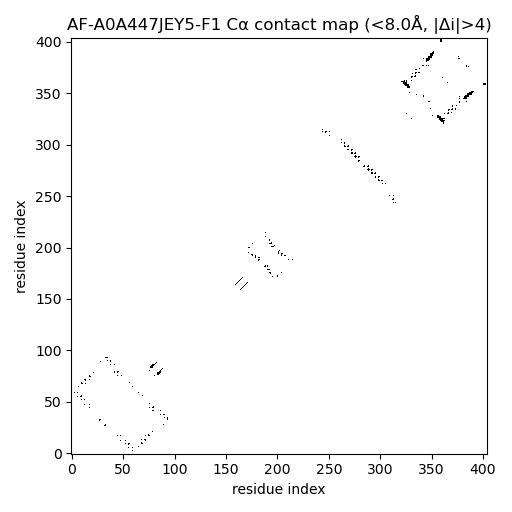24 71.528 1.00 90.06 276 THR A N 1
ATOM 2208 C CA . THR A 1 276 ? -58.423 -12.698 71.338 1.00 90.06 276 THR A CA 1
ATOM 2209 C C . THR A 1 276 ? -58.939 -14.014 70.749 1.00 90.06 276 THR A C 1
ATOM 2211 O O . THR A 1 276 ? -59.985 -14.507 71.168 1.00 90.06 276 THR A O 1
ATOM 2214 N N . ALA A 1 277 ? -58.198 -14.616 69.815 1.00 92.19 277 ALA A N 1
ATOM 2215 C CA . ALA A 1 277 ? -58.514 -15.923 69.257 1.00 92.19 277 ALA A CA 1
ATOM 2216 C C . ALA A 1 277 ? -58.435 -17.020 70.328 1.00 92.19 277 ALA A C 1
ATOM 2218 O O . ALA A 1 277 ? -59.362 -17.818 70.426 1.00 92.19 277 ALA A O 1
ATOM 2219 N N . GLY A 1 278 ? -57.390 -17.022 71.165 1.00 89.62 278 GLY A N 1
ATOM 2220 C CA . GLY A 1 278 ? -57.251 -17.954 72.290 1.00 89.62 278 GLY A CA 1
ATOM 2221 C C . GLY A 1 278 ? -58.430 -17.871 73.262 1.00 89.62 278 GLY A C 1
ATOM 2222 O O . GLY A 1 278 ? -59.067 -18.881 73.551 1.00 89.62 278 GLY A O 1
ATOM 2223 N N . ARG A 1 279 ? -58.815 -16.653 73.662 1.00 91.50 279 ARG A N 1
ATOM 2224 C CA . ARG A 1 279 ? -59.978 -16.433 74.534 1.00 91.50 279 ARG A CA 1
ATOM 2225 C C . ARG A 1 279 ? -61.297 -16.889 73.900 1.00 91.50 279 ARG A C 1
ATOM 2227 O O . ARG A 1 279 ? -62.142 -17.460 74.582 1.00 91.50 279 ARG A O 1
ATOM 2234 N N . ALA A 1 280 ? -61.484 -16.664 72.599 1.00 90.19 280 ALA A N 1
ATOM 2235 C CA . ALA A 1 280 ? -62.667 -17.140 71.879 1.00 90.19 280 ALA A CA 1
ATOM 2236 C C . ALA A 1 280 ? -62.721 -18.680 71.801 1.00 90.19 280 ALA A C 1
ATOM 2238 O O . ALA A 1 280 ? -63.807 -19.257 71.861 1.00 90.19 280 ALA A O 1
ATOM 2239 N N . ILE A 1 281 ? -61.567 -19.353 71.711 1.00 91.69 281 ILE A N 1
ATOM 2240 C CA . ILE A 1 281 ? -61.473 -20.822 71.768 1.00 91.69 281 ILE A CA 1
ATOM 2241 C C . ILE A 1 281 ? -61.885 -21.333 73.154 1.00 91.69 281 ILE A C 1
ATOM 2243 O O . ILE A 1 281 ? -62.720 -22.231 73.231 1.00 91.69 281 ILE A O 1
ATOM 2247 N N . GLU A 1 282 ? -61.369 -20.734 74.233 1.00 92.25 282 GLU A N 1
ATOM 2248 C CA . GLU A 1 282 ? -61.731 -21.091 75.619 1.00 92.25 282 GLU A CA 1
ATOM 2249 C C . GLU A 1 282 ? -63.236 -20.942 75.893 1.00 92.25 282 GLU A C 1
ATOM 2251 O O . GLU A 1 282 ? -63.817 -21.712 76.652 1.00 92.25 282 GLU A O 1
ATOM 2256 N N . GLN A 1 283 ? -63.884 -19.975 75.241 1.00 91.69 283 GLN A N 1
ATOM 2257 C CA . GLN A 1 283 ? -65.318 -19.702 75.374 1.00 91.69 283 GLN A CA 1
ATOM 2258 C C . GLN A 1 283 ? -66.203 -20.536 74.429 1.00 91.69 283 GLN A C 1
ATOM 2260 O O . GLN A 1 283 ? -67.412 -20.312 74.372 1.00 91.69 283 GLN A O 1
ATOM 2265 N N . GLY A 1 284 ? -65.635 -21.473 73.660 1.00 90.00 284 GLY A N 1
ATOM 2266 C CA . GLY A 1 284 ? -66.379 -22.302 72.702 1.00 90.00 284 GLY A CA 1
ATOM 2267 C C . GLY A 1 284 ? -66.874 -21.550 71.456 1.00 90.00 284 GLY A C 1
ATOM 2268 O O . GLY A 1 284 ? -67.691 -22.068 70.697 1.00 90.00 284 GLY A O 1
ATOM 2269 N N . GLN A 1 285 ? -66.383 -20.333 71.205 1.00 91.50 285 GLN A N 1
ATOM 2270 C CA . GLN A 1 285 ? -66.792 -19.467 70.094 1.00 91.50 285 GLN A CA 1
ATOM 2271 C C . GLN A 1 285 ? -65.926 -19.709 68.849 1.00 91.50 285 GLN A C 1
ATOM 2273 O O . GLN A 1 285 ? -65.225 -18.821 68.352 1.00 91.50 285 GLN A O 1
ATOM 2278 N N . SER A 1 286 ? -65.974 -20.929 68.309 1.00 86.81 286 SER A N 1
ATOM 2279 C CA . SER A 1 286 ? -65.078 -21.375 67.230 1.00 86.81 286 SER A CA 1
ATOM 2280 C C . SER A 1 286 ? -65.135 -20.500 65.968 1.00 86.81 286 SER A C 1
ATOM 2282 O O . SER A 1 286 ? -64.106 -20.266 65.334 1.00 86.81 286 SER A O 1
ATOM 2284 N N . GLY A 1 287 ? -66.309 -19.962 65.613 1.00 86.25 287 GLY A N 1
ATOM 2285 C CA . GLY A 1 287 ? -66.463 -19.068 64.457 1.00 86.25 287 GLY A CA 1
ATOM 2286 C C . GLY A 1 287 ? -65.729 -17.729 64.618 1.00 86.25 287 GLY A C 1
ATOM 2287 O O . GLY A 1 287 ? -65.083 -17.253 63.682 1.00 86.25 287 GLY A O 1
ATOM 2288 N N . GLN A 1 288 ? -65.762 -17.144 65.820 1.00 84.94 288 GLN A N 1
ATOM 2289 C CA . GLN A 1 288 ? -65.065 -15.892 66.127 1.00 84.94 288 GLN A CA 1
ATOM 2290 C C . GLN A 1 288 ? -63.550 -16.097 66.220 1.00 84.94 288 GLN A C 1
ATOM 2292 O O . GLN A 1 288 ? -62.787 -15.278 65.701 1.00 84.94 288 GLN A O 1
ATOM 2297 N N . ALA A 1 289 ? -63.108 -17.218 66.798 1.00 88.44 289 ALA A N 1
ATOM 2298 C CA . ALA A 1 289 ? -61.702 -17.612 66.803 1.00 88.44 289 ALA A CA 1
ATOM 2299 C C . ALA A 1 289 ? -61.146 -17.761 65.377 1.00 88.44 289 ALA A C 1
ATOM 2301 O O . ALA A 1 289 ? -60.104 -17.188 65.060 1.00 88.44 289 ALA A O 1
ATOM 2302 N N . ARG A 1 290 ? -61.877 -18.454 64.488 1.00 88.25 290 ARG A N 1
ATOM 2303 C CA . ARG A 1 290 ? -61.488 -18.649 63.081 1.00 88.25 290 ARG A CA 1
ATOM 2304 C C . ARG A 1 290 ? -61.312 -17.318 62.347 1.00 88.25 290 ARG A C 1
ATOM 2306 O O . ARG A 1 290 ? -60.277 -17.104 61.731 1.00 88.25 290 ARG A O 1
ATOM 2313 N N . ASN A 1 291 ? -62.281 -16.406 62.460 1.00 85.88 291 ASN A N 1
ATOM 2314 C CA . ASN A 1 291 ? -62.212 -15.084 61.824 1.00 85.88 291 ASN A CA 1
ATOM 2315 C C . ASN A 1 291 ? -61.025 -14.255 62.357 1.00 85.88 291 ASN A C 1
ATOM 2317 O O . ASN A 1 291 ? -60.300 -13.612 61.600 1.00 85.88 291 ASN A O 1
ATOM 2321 N N . THR A 1 292 ? -60.780 -14.315 63.667 1.00 85.69 292 THR A N 1
ATOM 2322 C CA . THR A 1 292 ? -59.660 -13.608 64.305 1.00 85.69 292 THR A CA 1
ATOM 2323 C C . THR A 1 292 ? -58.301 -14.154 63.843 1.00 85.69 292 THR A C 1
ATOM 2325 O O . THR A 1 292 ? -57.396 -13.371 63.558 1.00 85.69 292 THR A O 1
ATOM 2328 N N . LEU A 1 293 ? -58.172 -15.475 63.677 1.00 89.06 293 LEU A N 1
ATOM 2329 C CA . LEU A 1 293 ? -56.978 -16.113 63.109 1.00 89.06 293 LEU A CA 1
ATOM 2330 C C . LEU A 1 293 ? -56.751 -15.733 61.638 1.00 89.06 293 LEU A C 1
ATOM 2332 O O . LEU A 1 293 ? -55.623 -15.436 61.259 1.00 89.06 293 LEU A O 1
ATOM 2336 N N . THR A 1 294 ? -57.803 -15.637 60.822 1.00 85.75 294 THR A N 1
ATOM 2337 C CA . THR A 1 294 ? -57.679 -15.160 59.431 1.00 85.75 294 THR A CA 1
ATOM 2338 C C . THR A 1 294 ? -57.184 -13.708 59.365 1.00 85.75 294 THR A C 1
ATOM 2340 O O . THR A 1 294 ? -56.368 -13.359 58.511 1.00 85.75 294 THR A O 1
ATOM 2343 N N . LYS A 1 295 ? -57.613 -12.843 60.296 1.00 83.81 295 LYS A N 1
ATOM 2344 C CA . LYS A 1 295 ? -57.080 -11.471 60.407 1.00 83.81 295 LYS A CA 1
ATOM 2345 C C . LYS A 1 295 ? -55.602 -11.455 60.815 1.00 83.81 295 LYS A C 1
ATOM 2347 O O . LYS A 1 295 ? -54.840 -10.646 60.288 1.00 83.81 295 LYS A O 1
ATOM 2352 N N . ALA A 1 296 ? -55.197 -12.352 61.714 1.00 86.06 296 ALA A N 1
ATOM 2353 C CA . ALA A 1 296 ? -53.801 -12.545 62.102 1.00 86.06 296 ALA A CA 1
ATOM 2354 C C . ALA A 1 296 ? -52.925 -13.000 60.916 1.00 86.06 296 ALA A C 1
ATOM 2356 O O . ALA A 1 296 ? -51.871 -12.408 60.682 1.00 86.06 296 ALA A O 1
ATOM 2357 N N . GLU A 1 297 ? -53.383 -13.959 60.105 1.00 84.25 297 GLU A N 1
ATOM 2358 C CA . GLU A 1 297 ? -52.703 -14.363 58.860 1.00 84.25 297 GLU A CA 1
ATOM 2359 C C . GLU A 1 297 ? -52.530 -13.185 57.886 1.00 84.25 297 GLU A C 1
ATOM 2361 O O . GLU A 1 297 ? -51.464 -13.012 57.293 1.00 84.25 297 GLU A O 1
ATOM 2366 N N . GLY A 1 298 ? -53.539 -12.316 57.766 1.00 79.44 298 GLY A N 1
ATOM 2367 C CA . GLY A 1 298 ? -53.445 -11.092 56.967 1.00 79.44 298 GLY A CA 1
ATOM 2368 C C . GLY A 1 298 ? -52.326 -10.143 57.422 1.00 79.44 298 GLY A C 1
ATOM 2369 O O . GLY A 1 298 ? -51.628 -9.568 56.585 1.00 79.44 298 GLY A O 1
ATOM 2370 N N . LEU A 1 299 ? -52.109 -10.001 58.736 1.00 83.19 299 LEU A N 1
ATOM 2371 C CA . LEU A 1 299 ? -51.010 -9.193 59.281 1.00 83.19 299 LEU A CA 1
ATOM 2372 C C . LEU A 1 299 ? -49.639 -9.829 59.041 1.00 83.19 299 LEU A C 1
ATOM 2374 O O . LEU A 1 299 ? -48.693 -9.106 58.731 1.00 83.19 299 LEU A O 1
ATOM 2378 N N . ILE A 1 300 ? -49.535 -11.157 59.134 1.00 86.06 300 ILE A N 1
ATOM 2379 C CA . ILE A 1 300 ? -48.299 -11.891 58.825 1.00 86.06 300 ILE A CA 1
ATOM 2380 C C . ILE A 1 300 ? -47.901 -11.655 57.365 1.00 86.06 300 ILE A C 1
ATOM 2382 O O . ILE A 1 300 ? -46.766 -11.269 57.093 1.00 86.06 300 ILE A O 1
ATOM 2386 N N 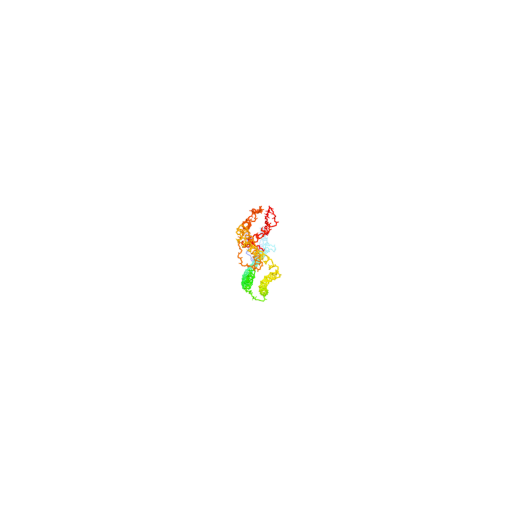. ASN A 1 301 ? -48.853 -11.776 56.435 1.00 78.38 301 ASN A N 1
ATOM 2387 C CA . ASN A 1 301 ? -48.612 -11.502 55.016 1.00 78.38 301 ASN A CA 1
ATOM 2388 C C . ASN A 1 301 ? -48.159 -10.055 54.766 1.00 78.38 301 ASN A C 1
ATOM 2390 O O . ASN A 1 301 ? -47.323 -9.804 53.899 1.00 78.38 301 ASN A O 1
ATOM 2394 N N . ARG A 1 302 ? -48.681 -9.092 55.538 1.00 77.31 302 ARG A N 1
ATOM 2395 C CA . ARG A 1 302 ? -48.270 -7.685 55.449 1.00 77.31 302 ARG A CA 1
ATOM 2396 C C . ARG A 1 302 ? -46.842 -7.464 55.956 1.00 77.31 302 ARG A C 1
ATOM 2398 O O . ARG A 1 302 ? -46.083 -6.764 55.294 1.00 77.31 302 ARG A O 1
ATOM 2405 N N . ILE A 1 303 ? -46.470 -8.061 57.090 1.00 84.25 303 ILE A N 1
ATOM 2406 C CA . ILE A 1 303 ? -45.096 -8.002 57.619 1.00 84.25 303 ILE A CA 1
ATOM 2407 C C . ILE A 1 303 ? -44.120 -8.619 56.614 1.00 84.25 303 ILE A C 1
ATOM 2409 O O . ILE A 1 303 ? -43.080 -8.034 56.316 1.00 84.25 303 ILE A O 1
ATOM 2413 N N . ASP A 1 304 ? -44.482 -9.762 56.036 1.00 80.00 304 ASP A N 1
ATOM 2414 C CA . ASP A 1 304 ? -43.642 -10.444 55.059 1.00 80.00 304 ASP A CA 1
ATOM 2415 C C . ASP A 1 304 ? -43.463 -9.618 53.770 1.00 80.00 304 ASP A C 1
ATOM 2417 O O . ASP A 1 304 ? -42.357 -9.515 53.242 1.00 80.00 304 ASP A O 1
ATOM 2421 N N . ALA A 1 305 ? -44.507 -8.921 53.305 1.00 75.88 305 ALA A N 1
ATOM 2422 C CA . ALA A 1 305 ? -44.399 -7.989 52.179 1.00 75.88 305 ALA A CA 1
ATOM 2423 C C . ALA A 1 305 ? -43.431 -6.818 52.459 1.00 75.88 305 ALA A C 1
ATOM 2425 O O . ALA A 1 305 ? -42.627 -6.466 51.590 1.00 75.88 305 ALA A O 1
ATOM 2426 N N . ILE A 1 306 ? -43.458 -6.249 53.673 1.00 78.12 306 ILE A N 1
ATOM 2427 C CA . ILE A 1 306 ? -42.539 -5.175 54.095 1.00 78.12 306 ILE A CA 1
ATOM 2428 C C . ILE A 1 306 ? -41.086 -5.679 54.087 1.00 78.12 306 ILE A C 1
ATOM 2430 O O . ILE A 1 306 ? -40.207 -5.039 53.504 1.00 78.12 306 ILE A O 1
ATOM 2434 N N . ILE A 1 307 ? -40.834 -6.859 54.662 1.00 82.12 307 ILE A N 1
ATOM 2435 C CA . ILE A 1 307 ? -39.496 -7.471 54.711 1.00 82.12 307 ILE A CA 1
ATOM 2436 C C . ILE A 1 307 ? -38.980 -7.784 53.301 1.00 82.12 307 ILE A C 1
ATOM 2438 O O . ILE A 1 307 ? -37.823 -7.491 52.982 1.00 82.12 307 ILE A O 1
ATOM 2442 N N . ARG A 1 308 ? -39.828 -8.346 52.429 1.00 77.75 308 ARG A N 1
ATOM 2443 C CA . ARG A 1 308 ? -39.462 -8.642 51.036 1.00 77.75 308 ARG A CA 1
ATOM 2444 C C . ARG A 1 308 ? -39.083 -7.377 50.265 1.00 77.75 308 ARG A C 1
ATOM 2446 O O . ARG A 1 308 ? -38.062 -7.389 49.579 1.00 77.75 308 ARG A O 1
ATOM 2453 N N . SER A 1 309 ? -39.845 -6.292 50.414 1.00 74.56 309 SER A N 1
ATOM 2454 C CA . SER A 1 309 ? -39.548 -4.998 49.781 1.00 74.56 309 SER A CA 1
ATOM 2455 C C . SER A 1 309 ? -38.189 -4.440 50.228 1.00 74.56 309 SER A C 1
ATOM 2457 O O . SER A 1 309 ? -37.356 -4.073 49.397 1.00 74.56 309 SER A O 1
ATOM 2459 N N . LEU A 1 310 ? -37.902 -4.480 51.534 1.00 78.62 310 LEU A N 1
ATOM 2460 C CA . LEU A 1 310 ? -36.629 -4.015 52.093 1.00 78.62 310 LEU A CA 1
ATOM 2461 C C . LEU A 1 310 ? -35.433 -4.833 51.580 1.00 78.62 310 LEU A C 1
ATOM 2463 O O . LEU A 1 310 ? -34.394 -4.287 51.193 1.00 78.62 310 LEU A O 1
ATOM 2467 N N . ARG A 1 311 ? -35.592 -6.159 51.528 1.00 78.12 311 ARG A N 1
ATOM 2468 C CA . ARG A 1 311 ? -34.572 -7.070 50.997 1.00 78.12 311 ARG A CA 1
ATOM 2469 C C . ARG A 1 311 ? -34.337 -6.839 49.505 1.00 78.12 311 ARG A C 1
ATOM 2471 O O . ARG A 1 311 ? -33.201 -6.901 49.050 1.00 78.12 311 ARG A O 1
ATOM 2478 N N . GLN A 1 312 ? -35.386 -6.538 48.744 1.00 75.38 312 GLN A N 1
ATOM 2479 C CA . GLN A 1 312 ? -35.282 -6.231 47.319 1.00 75.38 312 GLN A CA 1
ATOM 2480 C C . GLN A 1 312 ? -34.590 -4.882 47.063 1.00 75.38 312 GLN A C 1
ATOM 2482 O O . GLN A 1 312 ? -33.787 -4.784 46.139 1.00 75.38 312 GLN A O 1
ATOM 2487 N N . PHE A 1 313 ? -34.841 -3.871 47.901 1.00 73.69 313 PHE A N 1
ATOM 2488 C CA . PHE A 1 313 ? -34.210 -2.550 47.795 1.00 73.69 313 PHE A CA 1
ATOM 2489 C C . PHE A 1 313 ? -32.702 -2.576 48.093 1.00 73.69 313 PHE A C 1
ATOM 2491 O O . PHE A 1 313 ? -31.924 -1.869 47.454 1.00 73.69 313 PHE A O 1
ATOM 2498 N N . THR A 1 314 ? -32.285 -3.420 49.041 1.00 75.62 314 THR A N 1
ATOM 2499 C CA . THR A 1 314 ? -30.886 -3.563 49.487 1.00 75.62 314 THR A CA 1
ATOM 2500 C C . THR A 1 314 ? -30.076 -4.582 48.690 1.00 75.62 314 THR A C 1
ATOM 2502 O O . THR A 1 314 ? -28.847 -4.592 48.786 1.00 75.62 314 THR A O 1
ATOM 2505 N N . ARG A 1 315 ? -30.721 -5.438 47.890 1.00 73.19 315 ARG A N 1
ATOM 2506 C CA . ARG A 1 315 ? -30.020 -6.429 47.068 1.00 73.19 315 ARG A CA 1
ATOM 2507 C C . ARG A 1 315 ? -29.222 -5.731 45.962 1.00 73.19 315 ARG A C 1
ATOM 2509 O O . ARG A 1 315 ? -29.738 -4.875 45.239 1.00 73.19 315 ARG A O 1
ATOM 2516 N N . ARG A 1 316 ? -27.958 -6.135 45.814 1.00 65.44 316 ARG A N 1
ATOM 2517 C CA . ARG A 1 316 ? -27.105 -5.728 44.693 1.00 65.44 316 ARG A CA 1
ATOM 2518 C C . ARG A 1 316 ? -27.717 -6.296 43.409 1.00 65.44 316 ARG A C 1
ATOM 2520 O O . ARG A 1 316 ? -28.102 -7.464 43.383 1.00 65.44 316 ARG A O 1
ATOM 2527 N N . ALA A 1 317 ? -27.863 -5.480 42.369 1.00 60.03 317 ALA A N 1
ATOM 2528 C CA . ALA A 1 317 ? -28.259 -6.000 41.067 1.00 60.03 317 ALA A CA 1
ATOM 2529 C C . ALA A 1 317 ? -27.109 -6.884 40.566 1.00 60.03 317 ALA A C 1
ATOM 2531 O O . ALA A 1 317 ? -26.039 -6.375 40.248 1.00 60.03 317 ALA A O 1
ATOM 2532 N N . GLU A 1 318 ? -27.291 -8.203 40.578 1.00 58.28 318 GLU A N 1
ATOM 2533 C CA . GLU A 1 318 ? -26.318 -9.133 40.009 1.00 58.28 318 GLU A CA 1
ATOM 2534 C C . GLU A 1 318 ? -26.324 -8.938 38.490 1.00 58.28 318 GLU A C 1
ATOM 2536 O O . GLU A 1 318 ? -27.225 -9.401 37.786 1.00 58.28 318 GLU A O 1
ATOM 2541 N N . LEU A 1 319 ? -25.319 -8.205 38.002 1.00 53.25 319 LEU A N 1
ATOM 2542 C CA . LEU A 1 319 ? -25.050 -7.948 36.582 1.00 53.25 319 LEU A CA 1
ATOM 2543 C C . LEU A 1 319 ? -24.827 -9.239 35.767 1.00 53.25 319 LEU A C 1
ATOM 2545 O O . LEU A 1 319 ? -24.837 -9.192 34.543 1.00 53.25 319 LEU A O 1
ATOM 2549 N N . GLU A 1 320 ? -24.684 -10.389 36.431 1.00 53.12 320 GLU A N 1
ATOM 2550 C CA . GLU A 1 320 ? -24.459 -11.705 35.821 1.00 53.12 320 GLU A CA 1
ATOM 2551 C C . GLU A 1 320 ? -25.710 -12.591 35.758 1.00 53.12 320 GLU A C 1
ATOM 2553 O O . GLU A 1 320 ? -25.598 -13.782 35.480 1.00 53.12 320 GLU A O 1
ATOM 2558 N N . THR A 1 321 ? -26.912 -12.055 35.998 1.00 60.56 321 THR A N 1
ATOM 2559 C CA . THR A 1 321 ? -28.118 -12.855 35.738 1.00 60.56 321 THR A CA 1
ATOM 2560 C C . THR A 1 321 ? -28.278 -12.968 34.218 1.00 60.56 321 THR A C 1
ATOM 2562 O O . THR A 1 321 ? -28.489 -11.933 33.579 1.00 60.56 321 THR A O 1
ATOM 2565 N N . PRO A 1 322 ? -28.148 -14.161 33.603 1.00 63.47 322 PRO A N 1
ATOM 2566 C CA . PRO A 1 322 ? -28.341 -14.298 32.166 1.00 63.47 322 PRO A CA 1
ATOM 2567 C C . PRO A 1 322 ? -29.739 -13.794 31.809 1.00 63.47 322 PRO A C 1
ATOM 2569 O O . PRO A 1 322 ? -30.737 -14.248 32.366 1.00 63.47 322 PRO A O 1
ATOM 2572 N N . LEU A 1 323 ? -29.790 -12.800 30.924 1.00 78.69 323 LEU A N 1
ATOM 2573 C CA . LEU A 1 323 ? -31.040 -12.233 30.441 1.00 78.69 323 LEU A CA 1
ATOM 2574 C C . LEU A 1 323 ? -31.592 -13.158 29.360 1.00 78.69 323 LEU A C 1
ATOM 2576 O O . LEU A 1 323 ? -30.892 -13.489 28.400 1.00 78.69 323 LEU A O 1
ATOM 2580 N N . TYR A 1 324 ? -32.844 -13.566 29.518 1.00 82.69 324 TYR A N 1
ATOM 2581 C CA . TYR A 1 324 ? -33.539 -14.414 28.559 1.00 82.69 324 TYR A CA 1
ATOM 2582 C C . TYR A 1 324 ? -34.580 -13.589 27.796 1.00 82.69 324 TYR A C 1
ATOM 2584 O O . TYR A 1 324 ? -35.028 -12.554 28.293 1.00 82.69 324 TYR A O 1
ATOM 2592 N N . PRO A 1 325 ? -34.964 -13.999 26.577 1.00 88.50 325 PRO A N 1
ATOM 2593 C CA . PRO A 1 325 ? -36.122 -13.421 25.910 1.00 88.50 325 PRO A CA 1
ATOM 2594 C C . PRO A 1 325 ? -37.392 -13.749 26.709 1.00 88.50 325 PRO A C 1
ATOM 2596 O O . PRO A 1 325 ? -37.766 -14.911 26.836 1.00 88.50 325 PRO A O 1
ATOM 2599 N N . VAL A 1 326 ? -38.049 -12.716 27.232 1.00 88.75 326 VAL A N 1
ATOM 2600 C CA . VAL A 1 326 ? -39.281 -12.791 28.028 1.00 88.75 326 VAL A CA 1
ATOM 2601 C C . VAL A 1 326 ? -40.446 -12.221 27.222 1.00 88.75 326 VAL A C 1
ATOM 2603 O O . VAL A 1 326 ? -40.360 -11.095 26.723 1.00 88.75 326 VAL A O 1
ATOM 2606 N N . ASP A 1 327 ? -41.536 -12.980 27.115 1.00 91.06 327 ASP A N 1
ATOM 2607 C CA . ASP A 1 327 ? -42.810 -12.522 26.550 1.00 91.06 327 ASP A CA 1
ATOM 2608 C C . ASP A 1 327 ? -43.545 -11.655 27.583 1.00 91.06 327 ASP A C 1
ATOM 2610 O O . ASP A 1 327 ? -44.129 -12.162 28.543 1.00 91.06 327 ASP A O 1
ATOM 2614 N N . LEU A 1 328 ? -43.551 -10.334 27.372 1.00 89.81 328 LEU A N 1
ATOM 2615 C CA . LEU A 1 328 ? -44.193 -9.401 28.301 1.00 89.81 328 LEU A CA 1
ATOM 2616 C C . LEU A 1 328 ? -45.689 -9.660 28.468 1.00 89.81 328 LEU A C 1
ATOM 2618 O O . LEU A 1 328 ? -46.212 -9.500 29.572 1.00 89.81 328 LEU A O 1
ATOM 2622 N N . ARG A 1 329 ? -46.396 -10.041 27.399 1.00 90.69 329 ARG A N 1
ATOM 2623 C CA . ARG A 1 329 ? -47.840 -10.276 27.468 1.00 90.69 329 ARG A CA 1
ATOM 2624 C C . ARG A 1 329 ? -48.116 -11.472 28.374 1.00 90.69 329 ARG A C 1
ATOM 2626 O O . ARG A 1 329 ? -48.984 -11.378 29.241 1.00 90.69 329 ARG A O 1
ATOM 2633 N N . GLN A 1 330 ? -47.357 -12.555 28.216 1.00 90.19 330 GLN A N 1
ATOM 2634 C CA . GLN A 1 330 ? -47.470 -13.734 29.072 1.00 90.19 330 GLN A CA 1
ATOM 2635 C C . GLN A 1 330 ? -47.134 -13.405 30.532 1.00 90.19 330 GLN A C 1
ATOM 2637 O O . GLN A 1 330 ? -47.879 -13.797 31.431 1.00 90.19 330 GLN A O 1
ATOM 2642 N N . THR A 1 331 ? -46.083 -12.619 30.783 1.00 90.31 331 THR A N 1
ATOM 2643 C CA . THR A 1 331 ? -45.716 -12.214 32.148 1.00 90.31 331 THR A CA 1
ATOM 2644 C C . THR A 1 331 ? -46.796 -11.347 32.810 1.00 90.31 331 THR A C 1
ATOM 2646 O O . THR A 1 331 ? -47.066 -11.514 33.999 1.00 90.31 331 THR A O 1
ATOM 2649 N N . PHE A 1 332 ? -47.463 -10.455 32.065 1.00 92.06 332 PHE A N 1
ATOM 2650 C CA . PHE A 1 332 ? -48.605 -9.677 32.567 1.00 92.06 332 PHE A CA 1
ATOM 2651 C C . PHE A 1 332 ? -49.799 -10.562 32.934 1.00 92.06 332 PHE A C 1
ATOM 2653 O O . PHE A 1 332 ? -50.408 -10.350 33.982 1.00 92.06 332 PHE A O 1
ATOM 2660 N N . VAL A 1 333 ? -50.123 -11.553 32.098 1.00 90.75 333 VAL A N 1
ATOM 2661 C CA . VAL A 1 333 ? -51.194 -12.520 32.385 1.00 90.75 333 VAL A CA 1
ATOM 2662 C C . VAL A 1 333 ? -50.866 -13.312 33.651 1.00 90.75 333 VAL A C 1
ATOM 2664 O O . VAL A 1 333 ? -51.680 -13.345 34.570 1.00 90.75 333 VAL A O 1
ATOM 2667 N N . ALA A 1 334 ? -49.650 -13.851 33.758 1.00 88.56 334 ALA A N 1
ATOM 2668 C CA . ALA A 1 334 ? -49.210 -14.594 34.937 1.00 88.56 334 ALA A CA 1
ATOM 2669 C C . ALA A 1 334 ? -49.213 -13.729 36.213 1.00 88.56 334 ALA A C 1
ATOM 2671 O O . ALA A 1 334 ? -49.609 -14.185 37.284 1.00 88.56 334 ALA A O 1
ATOM 2672 N N . ALA A 1 335 ? -48.800 -12.460 36.123 1.00 89.44 335 ALA A N 1
ATOM 2673 C CA . ALA A 1 335 ? -48.870 -11.521 37.243 1.00 89.44 335 ALA A CA 1
ATOM 2674 C C . ALA A 1 335 ? -50.320 -11.209 37.661 1.00 89.44 335 ALA A C 1
ATOM 2676 O O . ALA A 1 335 ? -50.601 -11.080 38.853 1.00 89.44 335 ALA A O 1
ATOM 2677 N N . TRP A 1 336 ? -51.240 -11.106 36.698 1.00 91.25 336 TRP A N 1
ATOM 2678 C CA . TRP A 1 336 ? -52.663 -10.883 36.955 1.00 91.25 336 TRP A CA 1
ATOM 2679 C C . TRP A 1 336 ? -53.326 -12.087 37.630 1.00 91.25 336 TRP A C 1
ATOM 2681 O O . TRP A 1 336 ? -54.045 -11.914 38.612 1.00 91.25 336 TRP A O 1
ATOM 2691 N N . GLU A 1 337 ? -53.016 -13.304 37.178 1.00 88.50 337 GLU A N 1
ATOM 2692 C CA . GLU A 1 337 ? -53.514 -14.550 37.776 1.00 88.50 337 GLU A CA 1
ATOM 2693 C C . GLU A 1 337 ? -53.091 -14.708 39.241 1.00 88.50 337 GLU A C 1
ATOM 2695 O O . GLU A 1 337 ? -53.899 -15.106 40.082 1.00 88.50 337 GLU A O 1
ATOM 2700 N N . LEU A 1 338 ? -51.863 -14.312 39.594 1.00 84.06 338 LEU A N 1
ATOM 2701 C CA . LEU A 1 338 ? -51.412 -14.291 40.993 1.00 84.06 338 LEU A CA 1
ATOM 2702 C C . LEU A 1 338 ? -52.250 -13.358 41.885 1.00 84.06 338 LEU A C 1
ATOM 2704 O O . LEU A 1 338 ? -52.272 -13.519 43.107 1.00 84.06 338 LEU A O 1
ATOM 2708 N N . LEU A 1 339 ? -52.958 -12.393 41.293 1.00 85.56 339 LEU A N 1
ATOM 2709 C CA . LEU A 1 339 ? -53.838 -11.446 41.975 1.00 85.56 339 LEU A CA 1
ATOM 2710 C C . LEU A 1 339 ? -55.327 -11.832 41.878 1.00 85.56 339 LEU A C 1
ATOM 2712 O O . LEU A 1 339 ? -56.175 -11.018 42.259 1.00 85.56 339 LEU A O 1
ATOM 2716 N N . ALA A 1 340 ? -55.654 -13.062 41.452 1.00 84.88 340 ALA A N 1
ATOM 2717 C CA . ALA A 1 340 ? -57.020 -13.567 41.246 1.00 84.88 340 ALA A CA 1
ATOM 2718 C C . ALA A 1 340 ? -58.008 -13.181 42.350 1.00 84.88 340 ALA A C 1
ATOM 2720 O O . ALA A 1 340 ? -59.027 -12.541 42.095 1.00 84.88 340 ALA A O 1
ATOM 2721 N N . MET A 1 341 ? -57.667 -13.488 43.601 1.00 77.94 341 MET A N 1
ATOM 2722 C CA . MET A 1 341 ? -58.524 -13.210 44.759 1.00 77.94 341 MET A CA 1
ATOM 2723 C C . MET A 1 341 ? -58.820 -11.711 44.949 1.00 77.94 341 MET A C 1
ATOM 2725 O O . MET A 1 341 ? -59.904 -11.334 45.402 1.00 77.94 341 MET A O 1
ATOM 2729 N N . ARG A 1 342 ? -57.871 -10.834 44.600 1.00 81.44 342 ARG A N 1
ATOM 2730 C CA . ARG A 1 342 ? -58.022 -9.379 44.747 1.00 81.44 342 ARG A CA 1
ATOM 2731 C C . ARG A 1 342 ? -58.821 -8.767 43.606 1.00 81.44 342 ARG A C 1
ATOM 2733 O O . ARG A 1 342 ? -59.692 -7.943 43.859 1.00 81.44 342 ARG A O 1
ATOM 2740 N N . HIS A 1 343 ? -58.535 -9.145 42.363 1.00 83.31 343 HIS A N 1
ATOM 2741 C CA . HIS A 1 343 ? -59.236 -8.543 41.232 1.00 83.31 343 HIS A CA 1
ATOM 2742 C C . HIS A 1 343 ? -60.657 -9.104 41.076 1.00 83.31 343 HIS A C 1
ATOM 2744 O O . HIS A 1 343 ? -61.561 -8.347 40.742 1.00 83.31 343 HIS A O 1
ATOM 2750 N N . GLN A 1 344 ? -60.908 -10.380 41.392 1.00 84.25 344 GLN A N 1
ATOM 2751 C CA . GLN A 1 344 ? -62.260 -10.958 41.336 1.00 84.25 344 GLN A CA 1
ATOM 2752 C C . GLN A 1 344 ? -63.198 -10.338 42.378 1.00 84.25 344 GLN A C 1
ATOM 2754 O O . GLN A 1 344 ? -64.345 -10.035 42.065 1.00 84.25 344 GLN A O 1
ATOM 2759 N N . SER A 1 345 ? -62.707 -10.080 43.597 1.00 80.56 345 SER A N 1
ATOM 2760 C CA . SER A 1 345 ? -63.505 -9.428 44.649 1.00 80.56 345 SER A CA 1
ATOM 2761 C C . SER A 1 345 ? -63.852 -7.967 44.341 1.00 80.56 345 SER A C 1
ATOM 2763 O O . SER A 1 345 ? -64.816 -7.448 44.895 1.00 80.56 345 SER A O 1
ATOM 2765 N N . ARG A 1 346 ? -63.103 -7.315 43.441 1.00 80.31 346 ARG A N 1
ATOM 2766 C CA . ARG A 1 346 ? -63.289 -5.909 43.036 1.00 80.31 346 ARG A CA 1
ATOM 2767 C C . ARG A 1 346 ? -63.826 -5.730 41.612 1.00 80.31 346 ARG A C 1
ATOM 2769 O O . ARG A 1 346 ? -63.824 -4.607 41.119 1.00 80.31 346 ARG A O 1
ATOM 2776 N N . GLN A 1 347 ? -64.234 -6.818 40.951 1.00 83.00 347 GLN A N 1
ATOM 2777 C CA . GLN A 1 347 ? -64.633 -6.832 39.532 1.00 83.00 347 GLN A CA 1
ATOM 2778 C C . GLN A 1 347 ? -63.602 -6.156 38.607 1.00 83.00 347 GLN A C 1
ATOM 2780 O O . GLN A 1 347 ? -63.938 -5.484 37.637 1.00 83.00 347 GLN A O 1
ATOM 2785 N N . GLY A 1 348 ? -62.317 -6.319 38.927 1.00 85.06 348 GLY A N 1
ATOM 2786 C CA . GLY A 1 348 ? -61.226 -5.712 38.179 1.00 85.06 348 GLY A CA 1
ATOM 2787 C C . GLY A 1 348 ? -61.043 -6.354 36.805 1.00 85.06 348 GLY A C 1
ATOM 2788 O O . GLY A 1 348 ? -61.056 -7.582 36.681 1.00 85.06 348 GLY A O 1
ATOM 2789 N N . ALA A 1 349 ? -60.810 -5.525 35.791 1.00 88.19 349 ALA A N 1
ATOM 2790 C CA . ALA A 1 349 ? -60.543 -5.932 34.420 1.00 88.19 349 ALA A CA 1
ATOM 2791 C C . ALA A 1 349 ? -59.165 -5.433 33.967 1.00 88.19 349 ALA A C 1
ATOM 2793 O O . ALA A 1 349 ? -58.807 -4.274 34.181 1.00 88.19 349 ALA A O 1
ATOM 2794 N N . LEU A 1 350 ? -58.409 -6.313 33.308 1.00 89.00 350 LEU A N 1
ATOM 2795 C CA . LEU A 1 350 ? -57.117 -5.995 32.708 1.00 89.00 350 LEU A CA 1
ATOM 2796 C C . LEU A 1 350 ? -57.243 -6.004 31.182 1.00 89.00 350 LEU A C 1
ATOM 2798 O O . LEU A 1 350 ? -57.580 -7.027 30.586 1.00 89.00 350 LEU A O 1
ATOM 2802 N N . SER A 1 351 ? -56.937 -4.873 30.551 1.00 90.25 351 SER A N 1
ATOM 2803 C CA . SER A 1 351 ? -56.873 -4.732 29.097 1.00 90.25 351 SER A CA 1
ATOM 2804 C C . SER A 1 351 ? -55.417 -4.700 28.641 1.00 90.25 351 SER A C 1
ATOM 2806 O O . SER A 1 351 ? -54.693 -3.740 28.915 1.00 90.25 351 SER A O 1
ATOM 2808 N N . LEU A 1 352 ? -55.002 -5.749 27.927 1.00 87.88 352 LEU A N 1
ATOM 2809 C CA . LEU A 1 352 ? -53.671 -5.877 27.331 1.00 87.88 352 LEU A CA 1
ATOM 2810 C C . LEU A 1 352 ? -53.748 -5.698 25.804 1.00 87.88 352 LEU A C 1
ATOM 2812 O O . LEU A 1 352 ? -54.647 -6.279 25.187 1.00 87.88 352 LEU A O 1
ATOM 2816 N N . PRO A 1 353 ? -52.792 -4.994 25.174 1.00 86.44 353 PRO A N 1
ATOM 2817 C CA . PRO A 1 353 ? -52.662 -4.939 23.722 1.00 86.44 353 PRO A CA 1
ATOM 2818 C C . PRO A 1 353 ? -52.513 -6.340 23.115 1.00 86.44 353 PRO A C 1
ATOM 2820 O O . PRO A 1 353 ? -51.974 -7.257 23.745 1.00 86.44 353 PRO A O 1
ATOM 2823 N N . THR A 1 354 ? -52.994 -6.516 21.885 1.00 81.75 354 THR A N 1
ATOM 2824 C CA . THR A 1 354 ? -52.945 -7.796 21.157 1.00 81.75 354 THR A CA 1
ATOM 2825 C C . THR A 1 354 ? -51.537 -8.203 20.735 1.00 81.75 354 THR A C 1
ATOM 2827 O O . THR A 1 354 ? -51.284 -9.390 20.551 1.00 81.75 354 THR A O 1
ATOM 2830 N N . ASP A 1 355 ? -50.625 -7.241 20.611 1.00 82.31 355 ASP A N 1
ATOM 2831 C CA . ASP A 1 355 ? -49.308 -7.453 20.015 1.00 82.31 355 ASP A CA 1
ATOM 2832 C C . ASP A 1 355 ? -48.297 -7.937 21.058 1.00 82.31 355 ASP A C 1
ATOM 2834 O O . ASP A 1 355 ? -48.026 -7.241 22.031 1.00 82.31 355 ASP A O 1
ATOM 2838 N N . THR A 1 356 ? -47.688 -9.103 20.861 1.00 80.75 356 THR A N 1
ATOM 2839 C CA . THR A 1 356 ? -46.665 -9.616 21.785 1.00 80.75 356 THR A CA 1
ATOM 2840 C C . THR A 1 356 ? -45.337 -8.864 21.642 1.00 80.75 356 THR A C 1
ATOM 2842 O O . THR A 1 356 ? -44.819 -8.708 20.535 1.00 80.75 356 THR A O 1
ATOM 2845 N N . VAL A 1 357 ? -44.744 -8.456 22.770 1.00 87.44 357 VAL A N 1
ATOM 2846 C CA . VAL A 1 357 ? -43.417 -7.820 22.832 1.00 87.44 357 VAL A CA 1
ATOM 2847 C C . VAL A 1 357 ? -42.458 -8.690 23.632 1.00 87.44 357 VAL A C 1
ATOM 2849 O O . VAL A 1 357 ? -42.762 -9.101 24.750 1.00 87.44 357 VAL A O 1
ATOM 2852 N N . TRP A 1 358 ? -41.278 -8.918 23.057 1.00 89.25 358 TRP A N 1
ATOM 2853 C CA . TRP A 1 358 ? -40.190 -9.655 23.688 1.00 89.25 358 TRP A CA 1
ATOM 2854 C C . TRP A 1 358 ? -39.152 -8.693 24.251 1.00 89.25 358 TRP A C 1
ATOM 2856 O O . TRP A 1 358 ? -38.689 -7.791 23.547 1.00 89.25 358 TRP A O 1
ATOM 2866 N N . VAL A 1 359 ? -38.759 -8.903 25.505 1.00 88.56 359 VAL A N 1
ATOM 2867 C CA . VAL A 1 359 ? -37.703 -8.127 26.168 1.00 88.56 359 VAL A CA 1
ATOM 2868 C C . VAL A 1 359 ? -36.619 -9.044 26.711 1.00 88.56 359 VAL A C 1
ATOM 2870 O O . VAL A 1 359 ? -36.896 -10.164 27.121 1.00 88.56 359 VAL A O 1
ATOM 2873 N N . SER A 1 360 ? -35.376 -8.569 26.712 1.00 88.19 360 SER A N 1
ATOM 2874 C CA . SER A 1 360 ? -34.268 -9.277 27.354 1.00 88.19 360 SER A CA 1
ATOM 2875 C C . SER A 1 360 ? -34.311 -8.989 28.855 1.00 88.19 360 SER A C 1
ATOM 2877 O O . SER A 1 360 ? -34.155 -7.834 29.258 1.00 88.19 360 SER A O 1
ATOM 2879 N N . GLY A 1 361 ? -34.594 -10.002 29.674 1.00 85.88 361 GLY A N 1
ATOM 2880 C CA . GLY A 1 361 ? -34.902 -9.807 31.088 1.00 85.88 361 GLY A CA 1
ATOM 2881 C C . GLY A 1 361 ? -34.852 -11.073 31.938 1.00 85.88 361 GLY A C 1
ATOM 2882 O O . GLY A 1 361 ? -34.670 -12.183 31.444 1.00 85.88 361 GLY A O 1
ATOM 2883 N N . ASP A 1 362 ? -35.039 -10.879 33.240 1.00 83.81 362 ASP A N 1
ATOM 2884 C CA . ASP A 1 362 ? -35.350 -11.938 34.201 1.00 83.81 362 ASP A CA 1
ATOM 2885 C C . ASP A 1 362 ? -36.872 -11.953 34.398 1.00 83.81 362 ASP A C 1
ATOM 2887 O O . ASP A 1 362 ? -37.444 -11.004 34.948 1.00 83.81 362 ASP A O 1
ATOM 2891 N N . GLU A 1 363 ? -37.521 -13.011 33.909 1.00 83.38 363 GLU A N 1
ATOM 2892 C CA . GLU A 1 363 ? -38.977 -13.176 33.935 1.00 83.38 363 GLU A CA 1
ATOM 2893 C C . GLU A 1 363 ? -39.549 -13.041 35.351 1.00 83.38 363 GLU A C 1
ATOM 2895 O O . GLU A 1 363 ? -40.531 -12.325 35.553 1.00 83.38 363 GLU A O 1
ATOM 2900 N N . VAL A 1 364 ? -38.895 -13.641 36.352 1.00 79.69 364 VAL A N 1
ATOM 2901 C CA . VAL A 1 364 ? -39.357 -13.633 37.747 1.00 79.69 364 VAL A CA 1
ATOM 2902 C C . VAL A 1 364 ? -39.316 -12.215 38.314 1.00 79.69 364 VAL A C 1
ATOM 2904 O O . VAL A 1 364 ? -40.250 -11.773 38.989 1.00 79.69 364 VAL A O 1
ATOM 2907 N N . ARG A 1 365 ? -38.252 -11.459 38.016 1.00 78.12 365 ARG A N 1
ATOM 2908 C CA . ARG A 1 365 ? -38.123 -10.065 38.470 1.00 78.12 365 ARG A CA 1
ATOM 2909 C C . ARG A 1 365 ? -39.137 -9.150 37.802 1.00 78.12 365 ARG A C 1
ATOM 2911 O O . ARG A 1 365 ? -39.715 -8.303 38.486 1.00 78.12 365 ARG A O 1
ATOM 2918 N N . ILE A 1 366 ? -39.353 -9.314 36.497 1.00 86.94 366 ILE A N 1
ATOM 2919 C CA . ILE A 1 366 ? -40.368 -8.555 35.760 1.00 86.94 366 ILE A CA 1
ATOM 2920 C C . ILE A 1 366 ? -41.746 -8.863 36.352 1.00 86.94 366 ILE A C 1
ATOM 2922 O O . ILE A 1 366 ? -42.447 -7.935 36.752 1.00 86.94 366 ILE A O 1
ATOM 2926 N N . GLN A 1 367 ? -42.100 -10.140 36.519 1.00 85.62 367 GLN A N 1
ATOM 2927 C CA . GLN A 1 367 ? -43.367 -10.559 37.120 1.00 85.62 367 GLN A CA 1
ATOM 2928 C C . GLN A 1 367 ? -43.570 -9.955 38.513 1.00 85.62 367 GLN A C 1
ATOM 2930 O O . GLN A 1 367 ? -44.654 -9.466 38.815 1.00 85.62 367 GLN A O 1
ATOM 2935 N N . GLN A 1 368 ? -42.533 -9.912 39.353 1.00 81.00 368 GLN A N 1
ATOM 2936 C CA . GLN A 1 368 ? -42.626 -9.330 40.692 1.00 81.00 368 GLN A CA 1
ATOM 2937 C C . GLN A 1 368 ? -42.888 -7.816 40.672 1.00 81.00 368 GLN A C 1
ATOM 2939 O O . GLN A 1 368 ? -43.687 -7.317 41.467 1.00 81.00 368 GLN A O 1
ATOM 2944 N N . VAL A 1 369 ? -42.254 -7.077 39.755 1.00 84.19 369 VAL A N 1
ATOM 2945 C CA . VAL A 1 369 ? -42.557 -5.652 39.548 1.00 84.19 369 VAL A CA 1
ATOM 2946 C C . VAL A 1 369 ? -44.001 -5.484 39.079 1.00 84.19 369 VAL A C 1
ATOM 2948 O O . VAL A 1 369 ? -44.722 -4.652 39.628 1.00 84.19 369 VAL A O 1
ATOM 2951 N N . LEU A 1 370 ? -44.444 -6.300 38.121 1.00 88.12 370 LEU A N 1
ATOM 2952 C CA . LEU A 1 370 ? -45.810 -6.255 37.601 1.00 88.12 370 LEU A CA 1
ATOM 2953 C C . LEU A 1 370 ? -46.847 -6.554 38.686 1.00 88.12 370 LEU A C 1
ATOM 2955 O O . LEU A 1 370 ? -47.812 -5.808 38.806 1.00 88.12 370 LEU A O 1
ATOM 2959 N N . VAL A 1 371 ? -46.629 -7.569 39.527 1.00 83.88 371 VAL A N 1
ATOM 2960 C CA . VAL A 1 371 ? -47.506 -7.877 40.669 1.00 83.88 371 VAL A CA 1
ATOM 2961 C C . VAL A 1 371 ? -47.621 -6.674 41.606 1.00 83.88 371 VAL A C 1
ATOM 2963 O O . VAL A 1 371 ? -48.730 -6.321 41.997 1.00 83.88 371 VAL A O 1
ATOM 2966 N N . ASN A 1 372 ? -46.514 -5.998 41.925 1.00 80.38 372 ASN A N 1
ATOM 2967 C CA . ASN A 1 372 ? -46.543 -4.811 42.785 1.00 80.38 372 ASN A CA 1
ATOM 2968 C C . ASN A 1 372 ? -47.298 -3.638 42.142 1.00 80.38 372 ASN A C 1
ATOM 2970 O O . ASN A 1 372 ? -48.107 -2.988 42.802 1.00 80.38 372 ASN A O 1
ATOM 2974 N N . VAL A 1 373 ? -47.060 -3.366 40.857 1.00 85.62 373 VAL A N 1
ATOM 2975 C CA . VAL A 1 373 ? -47.730 -2.273 40.135 1.00 85.62 373 VAL A CA 1
ATOM 2976 C C . VAL A 1 373 ? -49.228 -2.550 39.985 1.00 85.62 373 VAL A C 1
ATOM 2978 O O . VAL A 1 373 ? -50.040 -1.670 40.259 1.00 85.62 373 VAL A O 1
ATOM 2981 N N . LEU A 1 374 ? -49.609 -3.773 39.607 1.00 86.50 374 LEU A N 1
ATOM 2982 C CA . LEU A 1 374 ? -51.006 -4.184 39.444 1.00 86.50 374 LEU A CA 1
ATOM 2983 C C . LEU A 1 374 ? -51.746 -4.222 40.785 1.00 86.50 374 LEU A C 1
ATOM 2985 O O . LEU A 1 374 ? -52.893 -3.789 40.856 1.00 86.50 374 LEU A O 1
ATOM 2989 N N . ALA A 1 375 ? -51.095 -4.681 41.858 1.00 82.69 375 ALA A N 1
ATOM 2990 C CA . ALA A 1 375 ? -51.661 -4.621 43.202 1.00 82.69 375 ALA A CA 1
ATOM 2991 C C . ALA A 1 375 ? -51.910 -3.170 43.639 1.00 82.69 375 ALA A C 1
ATOM 2993 O O . ALA A 1 375 ? -53.001 -2.868 44.117 1.00 82.69 375 ALA A O 1
ATOM 2994 N N . ASN A 1 376 ? -50.953 -2.265 43.400 1.00 81.25 376 ASN A N 1
ATOM 2995 C CA . ASN A 1 376 ? -51.123 -0.839 43.686 1.00 81.25 376 ASN A CA 1
ATOM 2996 C C . ASN A 1 376 ? -52.257 -0.214 42.860 1.00 81.25 376 ASN A C 1
ATOM 2998 O O . ASN A 1 376 ? -53.045 0.562 43.395 1.00 81.25 376 ASN A O 1
ATOM 3002 N N . ALA A 1 377 ? -52.371 -0.565 41.577 1.00 83.88 377 ALA A N 1
ATOM 3003 C CA . ALA A 1 377 ? -53.460 -0.097 40.722 1.00 83.88 377 ALA A CA 1
ATOM 3004 C C . ALA A 1 377 ? -54.830 -0.590 41.222 1.00 83.88 377 ALA A C 1
ATOM 3006 O O . ALA A 1 377 ? -55.778 0.187 41.296 1.00 83.88 377 ALA A O 1
ATOM 3007 N N . LEU A 1 378 ? -54.924 -1.858 41.637 1.00 82.62 378 LEU A N 1
ATOM 3008 C CA . LEU A 1 378 ? -56.134 -2.432 42.233 1.00 82.62 378 LEU A CA 1
ATOM 3009 C C . LEU A 1 378 ? -56.492 -1.817 43.589 1.00 82.62 378 LEU A C 1
ATOM 3011 O O . LEU A 1 378 ? -57.671 -1.754 43.920 1.00 82.62 378 LEU A O 1
ATOM 3015 N N . ASP A 1 379 ? -55.503 -1.433 44.396 1.00 76.94 379 ASP A N 1
ATOM 3016 C CA . ASP A 1 379 ? -55.724 -0.827 45.712 1.00 76.94 379 ASP A CA 1
ATOM 3017 C C . ASP A 1 379 ? -56.113 0.660 45.609 1.00 76.94 379 ASP A C 1
ATOM 3019 O O . ASP A 1 379 ? -56.826 1.166 46.474 1.00 76.94 379 ASP A O 1
ATOM 3023 N N . ALA A 1 380 ? -55.711 1.350 44.536 1.00 79.88 380 ALA A N 1
ATOM 3024 C CA . ALA A 1 380 ? -56.131 2.723 44.249 1.00 79.88 380 ALA A CA 1
ATOM 3025 C C . ALA A 1 380 ? -57.597 2.827 43.778 1.00 79.88 380 ALA A C 1
ATOM 3027 O O . ALA A 1 380 ? -58.205 3.893 43.888 1.00 79.88 380 ALA A O 1
ATOM 3028 N N . CYS A 1 381 ? -58.175 1.737 43.265 1.00 78.19 381 CYS A N 1
ATOM 3029 C CA . CYS A 1 381 ? -59.559 1.681 42.798 1.00 78.19 381 CYS A CA 1
ATOM 3030 C C . CYS A 1 381 ? -60.487 1.088 43.871 1.00 78.19 381 CYS A C 1
ATOM 3032 O O . CYS A 1 381 ? -60.217 0.031 44.439 1.00 78.19 381 CYS A O 1
ATOM 3034 N N . SER A 1 382 ? -61.618 1.746 44.133 1.00 66.44 382 SER A N 1
ATOM 3035 C CA . SER A 1 382 ? -62.584 1.312 45.149 1.00 66.44 382 SER A CA 1
ATOM 3036 C C . SER A 1 382 ? -63.491 0.169 44.671 1.00 66.44 382 SER A C 1
ATOM 3038 O O . SER A 1 382 ? -63.628 -0.797 45.417 1.00 66.44 382 SER A O 1
ATOM 3040 N N . HIS A 1 383 ? -64.078 0.250 43.468 1.00 71.62 383 HIS A N 1
ATOM 3041 C CA . HIS A 1 383 ? -64.862 -0.787 42.756 1.00 71.62 383 HIS A CA 1
ATOM 3042 C C . HIS A 1 383 ? -64.672 -0.617 41.229 1.00 71.62 383 HIS A C 1
ATOM 3044 O O . HIS A 1 383 ? -64.291 0.470 40.797 1.00 71.62 383 HIS A O 1
ATOM 3050 N N . ASP A 1 384 ? -64.918 -1.667 40.434 1.00 79.12 384 ASP A N 1
ATOM 3051 C CA . ASP A 1 384 ? -64.834 -1.680 38.957 1.00 79.12 384 ASP A CA 1
ATOM 3052 C C . ASP A 1 384 ? -63.486 -1.190 38.400 1.00 79.12 384 ASP A C 1
ATOM 3054 O O . ASP A 1 384 ? -63.396 -0.320 37.531 1.00 79.12 384 ASP A O 1
ATOM 3058 N N . ALA A 1 385 ? -62.395 -1.746 38.932 1.00 79.25 385 ALA A N 1
ATOM 3059 C CA . ALA A 1 385 ? -61.042 -1.351 38.553 1.00 79.25 385 ALA A CA 1
ATOM 3060 C C . ALA A 1 385 ? -60.725 -1.734 37.092 1.00 79.25 385 ALA A C 1
ATOM 3062 O O . ALA A 1 385 ? -60.474 -2.900 36.794 1.00 79.25 385 ALA A O 1
ATOM 3063 N N . ALA A 1 386 ? -60.683 -0.756 36.185 1.00 85.62 386 ALA A N 1
ATOM 3064 C CA . ALA A 1 386 ? -60.280 -0.958 34.794 1.00 85.62 386 ALA A CA 1
ATOM 3065 C C . ALA A 1 386 ? -58.810 -0.558 34.588 1.00 85.62 386 ALA A C 1
ATOM 3067 O O . ALA A 1 386 ? -58.469 0.624 34.579 1.00 85.62 386 ALA A O 1
ATOM 3068 N N . ILE A 1 387 ? -57.932 -1.546 34.408 1.00 88.00 387 ILE A N 1
ATOM 3069 C CA . ILE A 1 387 ? -56.497 -1.336 34.199 1.00 88.00 387 ILE A CA 1
ATOM 3070 C C . ILE A 1 387 ? -56.184 -1.544 32.718 1.00 88.00 387 ILE A C 1
ATOM 3072 O O . ILE A 1 387 ? -56.314 -2.651 32.196 1.00 88.00 387 ILE A O 1
ATOM 3076 N N . ALA A 1 388 ? -55.752 -0.484 32.036 1.00 89.31 388 ALA A N 1
ATOM 3077 C CA . ALA A 1 388 ? -55.318 -0.536 30.644 1.00 89.31 388 ALA A CA 1
ATOM 3078 C C . ALA A 1 388 ? -53.793 -0.421 30.553 1.00 89.31 388 ALA A C 1
ATOM 3080 O O . ALA A 1 388 ? -53.199 0.499 31.114 1.00 89.31 388 ALA A O 1
ATOM 3081 N N . VAL A 1 389 ? -53.163 -1.349 29.834 1.00 88.44 389 VAL A N 1
ATOM 3082 C CA . VAL A 1 389 ? -51.716 -1.355 29.586 1.00 88.44 389 VAL A CA 1
ATOM 3083 C C . VAL A 1 389 ? -51.461 -0.955 28.136 1.00 88.44 389 VAL A C 1
ATOM 3085 O O . VAL A 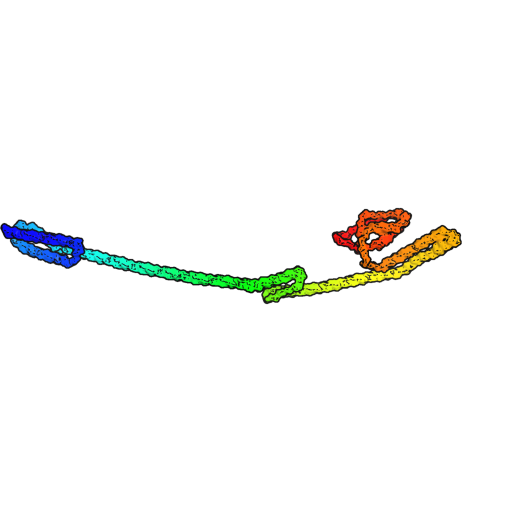1 389 ? -52.160 -1.397 27.230 1.00 88.44 389 VAL A O 1
ATOM 3088 N N . THR A 1 390 ? -50.444 -0.134 27.897 1.00 87.56 390 THR A N 1
ATOM 3089 C CA . THR A 1 390 ? -49.971 0.209 26.549 1.00 87.56 390 THR A CA 1
ATOM 3090 C C . THR A 1 390 ? -48.451 0.166 26.524 1.00 87.56 390 THR A C 1
ATOM 3092 O O . THR A 1 390 ? -47.816 0.661 27.454 1.00 87.56 390 THR A O 1
ATOM 3095 N N . TRP A 1 391 ? -47.861 -0.373 25.460 1.00 86.25 391 TRP A N 1
ATOM 3096 C CA . TRP A 1 391 ? -46.413 -0.368 25.248 1.00 86.25 391 TRP A CA 1
ATOM 3097 C C . TRP A 1 391 ? -46.063 0.218 23.881 1.00 86.25 391 TRP A C 1
ATOM 3099 O O . TRP A 1 391 ? -46.806 0.062 22.914 1.00 86.25 391 TRP A O 1
ATOM 3109 N N . GLN A 1 392 ? -44.912 0.888 23.803 1.00 83.00 392 GLN A N 1
ATOM 3110 C CA . GLN A 1 392 ? -44.374 1.462 22.572 1.00 83.00 392 GLN A CA 1
ATOM 3111 C C . GLN A 1 392 ? -42.890 1.106 22.456 1.00 83.00 392 GLN A C 1
ATOM 3113 O O . GLN A 1 392 ? -42.111 1.348 23.375 1.00 83.00 392 GLN A O 1
ATOM 3118 N N . THR A 1 393 ? -42.483 0.546 21.319 1.00 78.56 393 THR A N 1
ATOM 3119 C CA . THR A 1 393 ? -41.075 0.256 21.024 1.00 78.56 393 THR A CA 1
ATOM 3120 C C . THR A 1 393 ? -40.411 1.477 20.394 1.00 78.56 393 THR A C 1
ATOM 3122 O O . THR A 1 393 ? -40.844 1.936 19.336 1.00 78.56 393 THR A O 1
ATOM 3125 N N . GLN A 1 394 ? -39.344 1.993 21.004 1.00 66.12 394 GLN A N 1
ATOM 3126 C CA . GLN A 1 394 ? -38.595 3.140 20.486 1.00 66.12 394 GLN A CA 1
ATOM 3127 C C . GLN A 1 394 ? -37.156 2.710 20.152 1.00 66.12 394 GLN A C 1
ATOM 3129 O O . GLN A 1 394 ? -36.340 2.515 21.047 1.00 66.12 394 GLN A O 1
ATOM 3134 N N . GLY A 1 395 ? -36.832 2.530 18.865 1.00 55.09 395 GLY A N 1
ATOM 3135 C CA . GLY A 1 395 ? -35.474 2.155 18.447 1.00 55.09 395 GLY A CA 1
ATOM 3136 C C . GLY A 1 395 ? -35.328 1.830 16.959 1.00 55.09 395 GLY A C 1
ATOM 3137 O O . GLY A 1 395 ? -35.960 0.914 16.446 1.00 55.09 395 GLY A O 1
ATOM 3138 N N . ARG A 1 396 ? -34.476 2.604 16.274 1.00 44.31 396 ARG A N 1
ATOM 3139 C CA . ARG A 1 396 ? -34.040 2.445 14.876 1.00 44.31 396 ARG A CA 1
ATOM 3140 C C . ARG A 1 396 ? -33.192 1.177 14.691 1.00 44.31 396 ARG A C 1
ATOM 3142 O O . ARG A 1 396 ? -32.196 1.035 15.382 1.00 44.31 396 ARG A O 1
ATOM 3149 N N . GLY A 1 397 ? -33.503 0.392 13.656 1.00 38.25 397 GLY A N 1
ATOM 3150 C CA . GLY A 1 397 ? -32.526 -0.335 12.829 1.00 38.25 397 GLY A CA 1
ATOM 3151 C C . GLY A 1 397 ? -31.808 -1.550 13.437 1.00 38.25 397 GLY A C 1
ATOM 3152 O O . GLY A 1 397 ? -30.874 -1.398 14.205 1.00 38.25 397 GLY A O 1
ATOM 3153 N N . ALA A 1 398 ? -32.182 -2.734 12.937 1.00 39.06 398 ALA A N 1
ATOM 3154 C CA . ALA A 1 398 ? -31.400 -3.976 12.861 1.00 39.06 398 ALA A CA 1
ATOM 3155 C C . ALA A 1 398 ? -30.798 -4.561 14.162 1.00 39.06 398 ALA A C 1
ATOM 3157 O O . ALA A 1 398 ? -29.689 -4.235 14.565 1.00 39.06 398 ALA A O 1
ATOM 3158 N N . GLY A 1 399 ? -31.494 -5.572 14.701 1.00 38.00 399 GLY A N 1
ATOM 3159 C CA . GLY A 1 399 ? -30.876 -6.793 15.238 1.00 38.00 399 GLY A CA 1
ATOM 3160 C C . GLY A 1 399 ? -30.017 -6.661 16.496 1.00 38.00 399 GLY A C 1
ATOM 3161 O O . GLY A 1 399 ? -28.806 -6.835 16.430 1.00 38.00 399 GLY A O 1
ATOM 3162 N N . GLY A 1 400 ? -30.655 -6.453 17.649 1.00 35.72 400 GLY A N 1
ATOM 3163 C CA . GLY A 1 400 ? -30.015 -6.586 18.963 1.00 35.72 400 GLY A CA 1
ATOM 3164 C C . GLY A 1 400 ? -30.731 -5.763 20.028 1.00 35.72 400 GLY A C 1
ATOM 3165 O O . GLY A 1 400 ? -30.383 -4.611 20.259 1.00 35.72 400 GLY A O 1
ATOM 3166 N N . LEU A 1 401 ? -31.763 -6.338 20.652 1.00 31.97 401 LEU A N 1
ATOM 3167 C CA . LEU A 1 401 ? -32.540 -5.698 21.717 1.00 31.97 401 LEU A CA 1
ATOM 3168 C C . LEU A 1 401 ? -31.784 -5.785 23.050 1.00 31.97 401 LEU A C 1
ATOM 3170 O O . LEU A 1 401 ? -31.770 -6.832 23.693 1.00 31.97 401 LEU A O 1
ATOM 3174 N N . TYR A 1 402 ? -31.204 -4.666 23.479 1.00 30.58 402 TYR A N 1
ATOM 3175 C CA . TYR A 1 402 ? -30.770 -4.451 24.859 1.00 30.58 402 TYR A CA 1
ATOM 3176 C C . TYR A 1 402 ? -31.539 -3.255 25.424 1.00 30.58 402 TYR A C 1
ATOM 3178 O O . TYR A 1 402 ? -31.477 -2.158 24.870 1.00 30.58 402 TYR A O 1
ATOM 3186 N N . CYS A 1 403 ? -32.292 -3.483 26.502 1.00 27.20 403 CYS A N 1
ATOM 3187 C CA . CYS A 1 403 ? -33.025 -2.444 27.221 1.00 27.20 403 CYS A CA 1
ATOM 3188 C C . CYS A 1 403 ? -32.182 -1.995 28.420 1.00 27.20 403 CYS A C 1
ATOM 3190 O O . CYS A 1 403 ? -31.672 -2.841 29.155 1.00 27.20 403 CYS A O 1
ATOM 3192 N N . ARG A 1 404 ? -31.986 -0.680 28.544 1.00 28.36 404 ARG A N 1
ATOM 3193 C CA . ARG A 1 404 ? -31.160 -0.039 29.574 1.00 28.36 404 ARG A CA 1
ATOM 3194 C C . ARG A 1 404 ? -31.882 0.046 30.910 1.00 28.36 404 ARG A C 1
ATOM 3196 O O . ARG A 1 404 ? -33.101 0.333 30.874 1.00 28.36 404 ARG A O 1
#

pLDDT: mean 81.86, std 11.41, range [27.2, 97.56]

InterPro domains:
  IPR003660 HAMP domain [PF00672] (165-216)
  IPR003660 HAMP domain [PS50885] (168-220)
  IPR003660 HAMP domain [SM00304] (168-220)
  IPR003661 Signal transduction histidine kinase, dimerisation/phosphoacceptor domain [PF00512] (254-316)
  IPR003661 Signal transduction histidine kinase, dimerisation/phosphoacceptor domain [SM00388] (251-319)
  IPR003661 Signal transduction histidine kinase, dimerisation/phosphoacceptor domain [cd00082] (249-315)
  IPR005467 Histidine kinase domain [PS50109] (258-390)
  IPR036097 Signal transduction histidine kinase, dimerisation/phosphoacceptor domain superfamily [SSF47384] (238-315)
  IPR036890 Histidine kinase/HSP90-like ATPase superfamily [G3DSA:3.30.565.10] (314-400)
  IPR036890 Histidine kinase/HSP90-like ATPase superfamily [SSF55874] (318-395)

Nearest PDB structures (foldseek):
  8a6x-assembly1_B  TM=3.495E-01  e=2.122E-03  Pseudomonas putida KT2440

Mean predicted aligned error: 19.18 Å

Organism: NCBI:txid1962639

Secondary structure (DSSP, 8-state):
-HHHHHHHHHHHHHHHHHHHHHHHHHHHHHHT---THHHHHHHHHHHHHHHHHHHHHHTTTT-GGGHHHHHHHHHHHHHHHSTTSHHHHHHHHHHHHHHHHHHHHHHHHHHHHHHHHHHHHHHHHHHHHHHHHHHHHHHHHHHHHHHHHHHHHHHHHHHHIIIIIIIIIIIHHHHHHHHHHHHHHTT-TT-------SSHHHHHHHHHHHHHHHHHHHHHHHHHHHHHHHHHHHHHHHHHHHHHHHHHHHHHHHHHHHHHHHHHHHHHHHHHHHHHHHHHHHTT-HHHHHHHHHHHHHHHHHHHHHHHHHHHHHS---TTS--EEEEHHHHHHHHHHTTHHHHHHTT-EEE--SS--EEEE-HHHHHHHHHHHHHHHHHH-SSS-EEE--------SSS-----

Foldseek 3Di:
DVVQVVLLVVLVVLLVVLVVLVVVVVVVLVVVDDDLVVLVVQLVVLVVSVVVNVVSVVVCVVPPVCVVSNVSSVVSSCQSHPDPHDSVVSVVSNVVSVVVVVVVVVVVVVVVVVVVVVVVVVVVVVVVVVVVVVVVVVCCVVVVVVVVVVVVVVVVVVVCCCVPPCVPPPVVLVVQQVVQVVCVVVVNLVDDQDQDDPDPSNVVSVVVVVVSVVVVVVVVVVVVVVVVVVVVVVVVVVVVLVVLLVVLVVVCVVCVVVLVVVLVVLVVVLVVLCVVLVVCVVVVNNVSSVVSVVVSVVSVVVSVVSVVVSCVSNDRPPPPPFFDWDWPVVLLVVLVVVCCVLCVVQVEDEADDPDIDIARHDSVVSSVVSNVVVVVQSVVDPHHRYHYDDDDDDDDDDDDHDDD